Protein AF-A0A355V1D8-F1 (afdb_monomer_lite)

Foldseek 3Di:
DDPDPVVVVVVLQPADDLVQFDKAKFAPVCLCLCPDPVNHDDSVVRSVVHDDPQIEIATQAGRDQDQEHRHHCDHPRHGHAYQEACRCALPAHQEYEDEPNNQYQDANSNHNNQNHQEYEEELNHNFDDLRSNPPHLHNFFYHYHYPDFQQDCQHLLQLLQVQLVLLVPDPDPAAAEEEDAEQLLQQQADQVVLCVLVVVRHNYARSYGHLQAAVQLSLLSNLVSHAAPHAYEQAAALFSCRRLRLDHALALSVCSHNVLPRVSRRSGGCSVHPSNSVRSRCNSNVSVVSCPDPPTDGDHSPDDHPQADSRSHGPDAFAFDDDPVLAADDGDALCSSVVGCSLVSLQVSLQVCVVSNYAYEYEHGAFEPRNDDVVRQQVSQVSSCVSNDPSYHDQDGSVLRYDYRRQAGHDRSRGGPVNSSVSNVSVSVSVVVVPD

Radius of gyration: 24.4 Å; chains: 1; bounding box: 65×44×69 Å

pLDDT: mean 92.18, std 9.51, range [26.03, 98.81]

Sequence (436 aa):
RYGGASALFAEWSKNTAESCFTYSLIDADDVRRLYAEEDKKTLSELERESVSEDKAAVITDYNGGDKRLTVPERLGGYPVAGISERAFENAKFETAVLPRGIEYVADFAFLYCDGLKELCLSDDIVFFSENAMGYNPRVSTLRINAVLPPAYIRTENGQVANKLELLETCESEKPKLILFAGCSVWYGFDANYAYDLLGGRYEVFNTGVIGGVCALYQIALISSYLKSGDMFVHNPEPGAVHQLFVLNNFDGRVFTTLECNYDFVARLDLTEYDEVWKGFSKYLSGKLVYMSSDDFVPSDYSDGLDYMDARGNNISERRGGFDNEGLAYEILSTVQFENSLAKRRLYECYSALSGMGVGVFVGFGPVNSDGLDYSRGYELERAIRAAAGDKAAVYMTFDDCVMDKEYFYDTNYHPSTAGSKIYIERVVQRLKNQIK

Structure (mmCIF, N/CA/C/O backbone):
data_AF-A0A355V1D8-F1
#
_entry.id   AF-A0A355V1D8-F1
#
loop_
_atom_site.group_PDB
_atom_site.id
_atom_site.type_symbol
_atom_site.label_atom_id
_atom_site.label_alt_id
_atom_site.label_comp_id
_atom_site.label_asym_id
_atom_site.label_entity_id
_atom_site.label_seq_id
_atom_site.pdbx_PDB_ins_code
_atom_site.Cartn_x
_atom_site.Cartn_y
_atom_site.Cartn_z
_atom_site.occupancy
_atom_site.B_iso_or_equiv
_atom_site.auth_seq_id
_atom_site.auth_comp_id
_atom_site.auth_asym_id
_atom_site.auth_atom_id
_atom_site.pdbx_PDB_model_num
ATOM 1 N N . ARG A 1 1 ? -4.299 -19.068 -2.551 1.00 37.66 1 ARG A N 1
ATOM 2 C CA . ARG A 1 1 ? -4.596 -20.158 -3.534 1.00 37.66 1 ARG A CA 1
ATOM 3 C C . ARG A 1 1 ? -4.738 -19.534 -4.926 1.00 37.66 1 ARG A C 1
ATOM 5 O O . ARG A 1 1 ? -5.798 -19.022 -5.254 1.00 37.66 1 ARG A O 1
ATOM 12 N N . TYR A 1 2 ? -3.660 -19.537 -5.713 1.00 36.19 2 TYR A N 1
ATOM 13 C CA . TYR A 1 2 ? -3.530 -18.791 -6.971 1.00 36.19 2 TYR A CA 1
ATOM 14 C C . TYR A 1 2 ? -4.166 -19.523 -8.162 1.00 36.19 2 TYR A C 1
ATOM 16 O O . TYR A 1 2 ? -3.590 -20.461 -8.704 1.00 36.19 2 TYR A O 1
ATOM 24 N N . GLY A 1 3 ? -5.357 -19.085 -8.575 1.00 26.03 3 GLY A N 1
ATOM 25 C CA . GLY A 1 3 ? -6.011 -19.528 -9.815 1.00 26.03 3 GLY A CA 1
ATOM 26 C C . GLY A 1 3 ? -5.797 -18.596 -11.019 1.00 26.03 3 GLY A C 1
ATOM 27 O O . GLY A 1 3 ? -6.217 -18.940 -12.119 1.00 26.03 3 GLY A O 1
ATOM 28 N N . GLY A 1 4 ? -5.168 -17.427 -10.832 1.00 31.94 4 GLY A N 1
ATOM 29 C CA . GLY A 1 4 ? -5.061 -16.381 -11.864 1.00 31.94 4 GLY A CA 1
ATOM 30 C C . GLY A 1 4 ? -3.719 -16.294 -12.601 1.00 31.94 4 GLY A C 1
ATOM 31 O O . GLY A 1 4 ? -3.696 -15.941 -13.780 1.00 31.94 4 GLY A O 1
ATOM 32 N N . ALA A 1 5 ? -2.606 -16.661 -11.955 1.00 43.38 5 ALA A N 1
ATOM 33 C CA . ALA A 1 5 ? -1.262 -16.437 -12.502 1.00 43.38 5 ALA A CA 1
ATOM 34 C C . ALA A 1 5 ? -1.044 -17.126 -13.867 1.00 43.38 5 ALA A C 1
ATOM 36 O O . ALA A 1 5 ? -0.491 -16.535 -14.790 1.00 43.38 5 ALA A O 1
ATOM 37 N N . SER A 1 6 ? -1.566 -18.344 -14.052 1.00 45.38 6 SER A N 1
ATOM 38 C CA . SER A 1 6 ? -1.366 -19.137 -15.277 1.00 45.38 6 SER A CA 1
ATOM 39 C C . SER A 1 6 ? -1.977 -18.527 -16.549 1.00 45.38 6 SER A C 1
ATOM 41 O O . SER A 1 6 ? -1.487 -18.828 -17.637 1.00 45.38 6 SER A O 1
ATOM 43 N N . ALA A 1 7 ? -3.032 -17.712 -16.451 1.00 48.94 7 ALA A N 1
ATOM 44 C CA . ALA A 1 7 ? -3.678 -17.113 -17.624 1.00 48.94 7 ALA A CA 1
ATOM 45 C C . ALA A 1 7 ? -3.006 -15.793 -18.046 1.00 48.94 7 ALA A C 1
ATOM 47 O O . ALA A 1 7 ? -2.896 -15.513 -19.240 1.00 48.94 7 ALA A O 1
ATOM 48 N N . LEU A 1 8 ? -2.498 -15.024 -17.076 1.00 53.97 8 LEU A N 1
ATOM 49 C CA . LEU A 1 8 ? -1.783 -13.765 -17.306 1.00 53.97 8 LEU A CA 1
ATOM 50 C C . LEU A 1 8 ? -0.435 -13.994 -18.007 1.00 53.97 8 LEU A C 1
ATOM 52 O O . LEU A 1 8 ? -0.173 -13.359 -19.024 1.00 53.97 8 LEU A O 1
ATOM 56 N N . PHE A 1 9 ? 0.362 -14.977 -17.566 1.00 55.38 9 PHE A N 1
ATOM 57 C CA . PHE A 1 9 ? 1.626 -15.333 -18.235 1.00 55.38 9 PHE A CA 1
ATOM 58 C C . PHE A 1 9 ? 1.441 -15.754 -19.705 1.00 55.38 9 PHE A C 1
ATOM 60 O O . PHE A 1 9 ? 2.259 -15.408 -20.556 1.00 55.38 9 PHE A O 1
ATOM 67 N N . ALA A 1 10 ? 0.356 -16.467 -20.032 1.00 55.81 10 ALA A N 1
ATOM 68 C CA . ALA A 1 10 ? 0.076 -16.899 -21.402 1.00 55.81 10 ALA A CA 1
ATOM 69 C C . ALA A 1 10 ? -0.281 -15.718 -22.326 1.00 55.81 10 ALA A C 1
ATOM 71 O O . ALA A 1 10 ? 0.178 -15.663 -23.468 1.00 55.81 10 ALA A O 1
ATOM 72 N N . GLU A 1 11 ? -1.047 -14.743 -21.832 1.00 57.12 11 GLU A N 1
ATOM 73 C CA . GLU A 1 11 ? -1.362 -13.504 -22.557 1.00 57.12 11 GLU A CA 1
ATOM 74 C C . GLU A 1 11 ? -0.134 -12.591 -22.709 1.00 57.12 11 GLU A C 1
ATOM 76 O O . GLU A 1 11 ? 0.049 -11.981 -23.764 1.00 57.12 11 GLU A O 1
ATOM 81 N N . TRP A 1 12 ? 0.735 -12.543 -21.694 1.00 62.19 12 TRP A N 1
ATOM 82 C CA . TRP A 1 12 ? 1.971 -11.753 -21.677 1.00 62.19 12 TRP A CA 1
ATOM 83 C C . TRP A 1 12 ? 3.118 -12.319 -22.520 1.00 62.19 12 TRP A C 1
ATOM 85 O O . TRP A 1 12 ? 4.085 -11.613 -22.765 1.00 62.19 12 TRP A O 1
ATOM 95 N N . SER A 1 13 ? 3.014 -13.554 -23.014 1.00 63.47 13 SER A N 1
ATOM 96 C CA . SER A 1 13 ? 4.030 -14.169 -23.888 1.00 63.47 13 SER A CA 1
ATOM 97 C C . SER A 1 13 ? 3.951 -13.734 -25.363 1.00 63.47 13 SER A C 1
ATOM 99 O O . SER A 1 13 ? 4.760 -14.155 -26.193 1.00 63.47 13 SER A O 1
ATOM 101 N N . LYS A 1 14 ? 2.964 -12.899 -25.720 1.00 75.56 14 LYS A N 1
ATOM 102 C CA . LYS A 1 14 ? 2.772 -12.369 -27.079 1.00 75.56 14 LYS A CA 1
ATOM 103 C C . LYS A 1 14 ? 3.711 -11.184 -27.323 1.00 75.56 14 LYS A C 1
ATOM 105 O O . LYS A 1 14 ? 3.296 -10.033 -27.229 1.00 75.56 14 LYS A O 1
ATOM 110 N N . ASN A 1 15 ? 4.968 -11.484 -27.629 1.00 82.12 15 ASN A N 1
ATOM 111 C CA . ASN A 1 15 ? 6.006 -10.476 -27.847 1.00 82.12 15 ASN A CA 1
ATOM 112 C C . ASN A 1 15 ? 5.659 -9.507 -28.985 1.00 82.12 15 ASN A C 1
ATOM 114 O O . ASN A 1 15 ? 5.199 -9.919 -30.054 1.00 82.12 15 ASN A O 1
ATOM 118 N N . THR A 1 16 ? 5.963 -8.225 -28.777 1.00 90.44 16 THR A N 1
ATOM 119 C CA . THR A 1 16 ? 6.058 -7.261 -29.875 1.00 90.44 16 THR A CA 1
ATOM 120 C C . THR A 1 16 ? 7.216 -7.673 -30.788 1.00 90.44 16 THR A C 1
ATOM 122 O O . THR A 1 16 ? 8.223 -8.209 -30.322 1.00 90.44 16 THR A O 1
ATOM 125 N N . ALA A 1 17 ? 7.071 -7.466 -32.099 1.00 92.75 17 ALA A N 1
ATOM 126 C CA . ALA A 1 17 ? 8.094 -7.860 -33.065 1.00 92.75 17 ALA A CA 1
ATOM 127 C C . ALA A 1 17 ? 9.455 -7.225 -32.727 1.00 92.75 17 ALA A C 1
ATOM 129 O O . ALA A 1 17 ? 9.525 -6.022 -32.485 1.00 92.75 17 ALA A O 1
ATOM 130 N N . GLU A 1 18 ? 10.540 -8.009 -32.769 1.00 94.06 18 GLU A N 1
ATOM 131 C CA . GLU A 1 18 ? 11.896 -7.521 -32.449 1.00 94.06 18 GLU A CA 1
ATOM 132 C C . GLU A 1 18 ? 12.299 -6.307 -33.301 1.00 94.06 18 GLU A C 1
ATOM 134 O O . GLU A 1 18 ? 12.979 -5.409 -32.820 1.00 94.06 18 GLU A O 1
ATOM 139 N N . SER A 1 19 ? 11.807 -6.223 -34.545 1.00 94.88 19 SER A N 1
ATOM 140 C CA . SER A 1 19 ? 12.0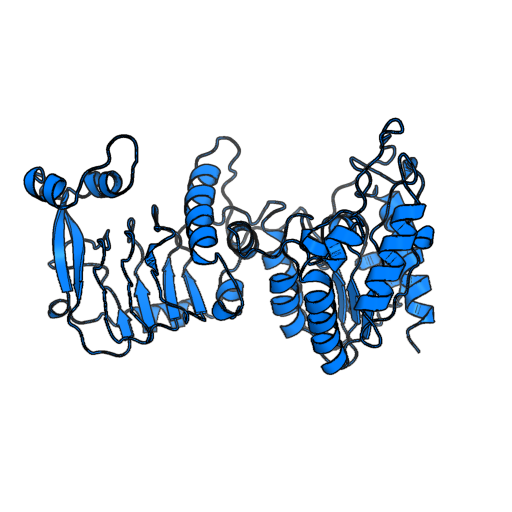44 -5.093 -35.454 1.00 94.88 19 SER A CA 1
ATOM 141 C C . SER A 1 19 ? 11.517 -3.748 -34.946 1.00 94.88 19 SER A C 1
ATOM 143 O O . SER A 1 19 ? 11.849 -2.717 -35.527 1.00 94.88 19 SER A O 1
ATOM 145 N N . CYS A 1 20 ? 10.663 -3.752 -33.920 1.00 97.06 20 CYS A N 1
ATOM 146 C CA . CYS A 1 20 ? 10.149 -2.537 -33.299 1.00 97.06 20 CYS A CA 1
ATOM 147 C C . CYS A 1 20 ? 11.123 -1.904 -32.299 1.00 97.06 20 CYS A C 1
ATOM 149 O O . CYS A 1 20 ? 10.862 -0.790 -31.849 1.00 97.06 20 CYS A O 1
ATOM 151 N N . PHE A 1 21 ? 12.202 -2.601 -31.936 1.00 98.19 21 PHE A N 1
ATOM 152 C CA . PHE A 1 21 ? 13.142 -2.182 -30.903 1.00 98.19 21 PHE A CA 1
ATOM 153 C C . PHE A 1 21 ? 14.506 -1.844 -31.501 1.00 98.19 21 PHE A C 1
ATOM 155 O O . PHE A 1 21 ? 15.066 -2.615 -32.281 1.00 98.19 21 PHE A O 1
ATOM 162 N N . THR A 1 22 ? 15.071 -0.724 -31.061 1.00 98.50 22 THR A N 1
ATOM 163 C CA . THR A 1 22 ? 16.512 -0.472 -31.152 1.00 98.50 22 THR A CA 1
ATOM 164 C C . THR A 1 22 ? 17.125 -0.818 -29.804 1.00 98.50 22 THR A C 1
ATOM 166 O O . THR A 1 22 ? 16.536 -0.538 -28.758 1.00 98.50 22 THR A O 1
ATOM 169 N N . TYR A 1 23 ? 18.289 -1.457 -29.816 1.00 98.44 23 TYR A N 1
ATOM 170 C CA . TYR A 1 23 ? 18.976 -1.854 -28.598 1.00 98.44 23 TYR A CA 1
ATOM 171 C C . TYR A 1 23 ? 20.489 -1.807 -28.771 1.00 98.44 23 TYR A C 1
ATOM 173 O O . TYR A 1 23 ? 21.020 -1.884 -29.882 1.00 98.44 23 TYR A O 1
ATOM 181 N N . SER A 1 24 ? 21.159 -1.723 -27.634 1.00 98.19 24 SER A N 1
ATOM 182 C CA . SER A 1 24 ? 22.604 -1.762 -27.491 1.00 98.19 24 SER A CA 1
ATOM 183 C C . SER A 1 24 ? 23.029 -3.033 -26.776 1.00 98.19 24 SER A C 1
ATOM 185 O O . SER A 1 24 ? 22.301 -3.534 -25.920 1.00 98.19 24 SER A O 1
ATOM 187 N N . LEU A 1 25 ? 24.205 -3.556 -27.119 1.00 98.31 25 LEU A N 1
ATOM 188 C CA . LEU A 1 25 ? 24.788 -4.718 -26.454 1.00 98.31 25 LEU A CA 1
ATOM 189 C C . LEU A 1 25 ? 25.925 -4.275 -25.538 1.00 98.31 25 LEU A C 1
ATOM 191 O O . LEU A 1 25 ? 26.838 -3.576 -25.979 1.00 98.31 25 LEU A O 1
ATOM 195 N N . ILE A 1 26 ? 25.866 -4.717 -24.287 1.00 98.31 26 ILE A N 1
ATOM 196 C CA . ILE A 1 26 ? 26.917 -4.543 -23.277 1.00 98.31 26 ILE A CA 1
ATOM 197 C C . ILE A 1 26 ? 27.236 -5.893 -22.635 1.00 98.31 26 ILE A C 1
ATOM 199 O O . ILE A 1 26 ? 26.457 -6.835 -22.782 1.00 98.31 26 ILE A O 1
ATOM 203 N N . ASP A 1 27 ? 28.368 -6.011 -21.942 1.00 98.06 27 ASP A N 1
ATOM 204 C CA . ASP A 1 27 ? 28.697 -7.243 -21.213 1.00 98.06 27 ASP A CA 1
ATOM 205 C C . ASP A 1 27 ? 27.652 -7.469 -20.104 1.00 98.06 27 ASP A C 1
ATOM 207 O O . ASP A 1 27 ? 27.248 -6.522 -19.429 1.00 98.06 27 ASP A O 1
ATOM 211 N N . ALA A 1 28 ? 27.170 -8.705 -19.937 1.00 96.44 28 ALA A N 1
ATOM 212 C CA . ALA A 1 28 ? 26.054 -8.994 -19.027 1.00 96.44 28 ALA A CA 1
ATOM 213 C C . ALA A 1 28 ? 26.357 -8.586 -17.569 1.00 96.44 28 ALA A C 1
ATOM 215 O O . ALA A 1 28 ? 25.536 -7.941 -16.919 1.00 96.44 28 ALA A O 1
ATOM 216 N N . ASP A 1 29 ? 27.578 -8.847 -17.094 1.00 95.00 29 ASP A N 1
ATOM 217 C CA . ASP A 1 29 ? 28.040 -8.469 -15.748 1.00 95.00 29 ASP A CA 1
ATOM 218 C C . ASP A 1 29 ? 28.160 -6.943 -15.534 1.00 95.00 29 ASP A C 1
ATOM 220 O O . ASP A 1 29 ? 28.267 -6.470 -14.395 1.00 95.00 29 ASP A O 1
ATOM 224 N N . ASP A 1 30 ? 28.143 -6.158 -16.617 1.00 96.25 30 ASP A N 1
ATOM 225 C CA . ASP A 1 30 ? 28.252 -4.700 -16.585 1.00 96.25 30 ASP A CA 1
ATOM 226 C C . ASP A 1 30 ? 26.887 -3.994 -16.497 1.00 96.25 30 ASP A C 1
ATOM 228 O O . ASP A 1 30 ? 26.859 -2.790 -16.237 1.00 96.25 30 ASP A O 1
ATOM 232 N N . VAL A 1 31 ? 25.750 -4.698 -16.632 1.00 96.62 31 VAL A N 1
ATOM 233 C CA . VAL A 1 31 ? 24.401 -4.090 -16.536 1.00 96.62 31 VAL A CA 1
ATOM 234 C C . VAL A 1 31 ? 24.236 -3.315 -15.229 1.00 96.62 31 VAL A C 1
ATOM 236 O O . VAL A 1 31 ? 23.749 -2.181 -15.229 1.00 96.62 31 VAL A O 1
ATOM 239 N N . ARG A 1 32 ? 24.750 -3.864 -14.121 1.00 95.56 32 ARG A N 1
ATOM 240 C CA . ARG A 1 32 ? 24.716 -3.209 -12.806 1.00 95.56 32 ARG A CA 1
ATOM 241 C C . ARG A 1 32 ? 25.362 -1.827 -12.776 1.00 95.56 32 ARG A C 1
ATOM 243 O O . ARG A 1 32 ? 24.963 -0.962 -12.002 1.00 95.56 32 ARG A O 1
ATOM 250 N N . ARG A 1 33 ? 26.344 -1.591 -13.644 1.00 96.50 33 ARG A N 1
ATOM 251 C CA . ARG A 1 33 ? 27.099 -0.335 -13.724 1.00 96.50 33 ARG A CA 1
ATOM 252 C C . ARG A 1 33 ? 26.286 0.777 -14.377 1.00 96.50 33 ARG A C 1
ATOM 254 O O . ARG A 1 33 ? 26.701 1.925 -14.334 1.00 96.50 33 ARG A O 1
ATOM 261 N N . LEU A 1 34 ? 25.102 0.491 -14.922 1.00 96.00 34 LEU A N 1
ATOM 262 C CA . LEU A 1 34 ? 24.159 1.525 -15.360 1.00 96.00 34 LEU A CA 1
ATOM 263 C C . LEU A 1 34 ? 23.473 2.240 -14.180 1.00 96.00 34 LEU A C 1
ATOM 265 O O . LEU A 1 34 ? 22.991 3.365 -14.338 1.00 96.00 34 LEU A O 1
ATOM 269 N N . TYR A 1 35 ? 23.439 1.617 -12.995 1.00 93.75 35 TYR A N 1
ATOM 270 C CA . TYR A 1 35 ? 22.733 2.149 -11.825 1.00 93.75 35 TYR A CA 1
ATOM 271 C C . TYR A 1 35 ? 23.511 2.131 -10.506 1.00 93.75 35 TYR A C 1
ATOM 273 O O . TYR A 1 35 ? 23.120 2.842 -9.583 1.00 93.75 35 TYR A O 1
ATOM 281 N N . ALA A 1 36 ? 24.580 1.344 -10.381 1.00 91.88 36 ALA A N 1
ATOM 282 C CA . ALA A 1 36 ? 25.380 1.273 -9.162 1.00 91.88 36 ALA A CA 1
ATOM 283 C C . ALA A 1 36 ? 26.201 2.557 -8.974 1.00 91.88 36 ALA A C 1
ATOM 285 O O . ALA A 1 36 ? 27.126 2.816 -9.740 1.00 91.88 36 ALA A O 1
ATOM 286 N N . GLU A 1 37 ? 25.877 3.358 -7.956 1.00 88.50 37 GLU A N 1
ATOM 287 C CA . GLU A 1 37 ? 26.475 4.684 -7.739 1.00 88.50 37 GLU A CA 1
ATOM 288 C C . GLU A 1 37 ? 28.006 4.647 -7.562 1.00 88.50 37 GLU A C 1
ATOM 290 O O . GLU A 1 37 ? 28.685 5.576 -7.998 1.00 88.50 37 GLU A O 1
ATOM 295 N N . GLU A 1 38 ? 28.583 3.582 -6.988 1.00 91.12 38 GLU A N 1
ATOM 296 C CA . GLU A 1 38 ? 30.039 3.481 -6.797 1.00 91.12 38 GLU A CA 1
ATOM 297 C C . GLU A 1 38 ? 30.870 3.271 -8.080 1.00 91.12 38 GLU A C 1
ATOM 299 O O . GLU A 1 38 ? 32.061 3.585 -8.081 1.00 91.12 38 GLU A O 1
ATOM 304 N N . ASP A 1 39 ? 30.276 2.754 -9.161 1.00 92.00 39 ASP A N 1
ATOM 305 C CA . ASP A 1 39 ? 30.951 2.451 -10.441 1.00 92.00 39 ASP A CA 1
ATOM 306 C C . ASP A 1 39 ? 30.017 2.723 -11.632 1.00 92.00 39 ASP A C 1
ATOM 308 O O . ASP A 1 39 ? 29.953 1.964 -12.602 1.00 92.00 39 ASP A O 1
ATOM 312 N N . LYS A 1 40 ? 29.238 3.807 -11.531 1.00 94.75 40 LYS A N 1
ATOM 313 C CA . LYS A 1 40 ? 28.237 4.163 -12.535 1.00 94.75 40 LYS A CA 1
ATOM 314 C C . LYS A 1 40 ? 28.901 4.572 -13.847 1.00 94.75 40 LYS A C 1
ATOM 316 O O . LYS A 1 40 ? 29.764 5.450 -13.866 1.00 94.75 40 LYS A O 1
ATOM 321 N N . LYS A 1 41 ? 28.442 3.990 -14.952 1.00 96.25 41 LYS A N 1
ATOM 322 C CA . LYS A 1 41 ? 28.875 4.280 -16.321 1.00 96.25 41 LYS A CA 1
ATOM 323 C C . LYS A 1 41 ? 27.692 4.550 -17.232 1.00 96.25 41 LYS A C 1
ATOM 325 O O . LYS A 1 41 ? 26.586 4.053 -17.033 1.00 96.25 41 LYS A O 1
ATOM 330 N N . THR A 1 42 ? 27.939 5.344 -18.263 1.00 96.25 42 THR A N 1
ATOM 331 C CA . THR A 1 42 ? 26.975 5.559 -19.341 1.00 96.25 42 THR A CA 1
ATOM 332 C C . THR A 1 42 ? 26.895 4.329 -20.244 1.00 96.25 42 THR A C 1
ATOM 334 O O . THR A 1 42 ? 27.881 3.612 -20.428 1.00 96.25 42 THR A O 1
ATOM 337 N N . LEU A 1 43 ? 25.739 4.116 -20.880 1.00 96.94 43 LEU A N 1
ATOM 338 C CA . LEU A 1 43 ? 25.562 3.026 -21.844 1.00 96.94 43 LEU A CA 1
ATOM 339 C C . LEU A 1 43 ? 26.635 3.060 -22.950 1.00 96.94 43 LEU A C 1
ATOM 341 O O . LEU A 1 43 ? 27.246 2.040 -23.243 1.00 96.94 43 LEU A O 1
ATOM 345 N N . SER A 1 44 ? 26.959 4.245 -23.477 1.00 96.44 44 SER A N 1
ATOM 346 C CA . SER A 1 44 ? 27.993 4.415 -24.511 1.00 96.44 44 SER A CA 1
ATOM 347 C C . SER A 1 44 ? 29.431 4.176 -24.033 1.00 96.44 44 SER A C 1
ATOM 349 O O . SER A 1 44 ? 30.332 3.991 -24.852 1.00 96.44 44 SER A O 1
ATOM 351 N N . GLU A 1 45 ? 29.710 4.240 -22.730 1.00 97.12 45 GLU A N 1
ATOM 352 C CA . GLU A 1 45 ? 30.992 3.784 -22.177 1.00 97.12 45 GLU A CA 1
ATOM 353 C C . GLU A 1 45 ? 31.045 2.263 -22.148 1.00 97.12 45 GLU A C 1
ATOM 355 O O . GLU A 1 45 ? 32.001 1.689 -22.665 1.00 97.12 45 GLU A O 1
ATOM 360 N N . LEU A 1 46 ? 29.993 1.627 -21.632 1.00 97.12 46 LEU A N 1
ATOM 361 C CA . LEU A 1 46 ? 29.909 0.173 -21.535 1.00 97.12 46 LEU A CA 1
ATOM 362 C C . LEU A 1 46 ? 29.925 -0.497 -22.912 1.00 97.12 46 LEU A C 1
ATOM 364 O O . LEU A 1 46 ? 30.668 -1.449 -23.103 1.00 97.12 46 LEU A O 1
ATOM 368 N N . GLU A 1 47 ? 29.220 0.047 -23.905 1.00 96.06 47 GLU A N 1
ATOM 369 C CA . GLU A 1 47 ? 29.271 -0.430 -25.297 1.00 96.06 47 GLU A CA 1
ATOM 370 C C . GLU A 1 47 ? 30.701 -0.468 -25.860 1.00 96.06 47 GLU A C 1
ATOM 372 O O . GLU A 1 47 ? 31.068 -1.394 -26.580 1.00 96.06 47 GLU A O 1
ATOM 377 N N . ARG A 1 48 ? 31.526 0.542 -25.543 1.00 96.44 48 ARG A N 1
ATOM 378 C CA . ARG A 1 48 ? 32.917 0.631 -26.022 1.00 96.44 48 ARG A CA 1
ATOM 379 C C . ARG A 1 48 ? 33.863 -0.296 -25.267 1.00 96.44 48 ARG A C 1
ATOM 381 O O . ARG A 1 48 ? 34.883 -0.692 -25.824 1.00 96.44 48 ARG A O 1
ATOM 388 N N . GLU A 1 49 ? 33.561 -0.573 -24.005 1.00 94.81 49 GLU A N 1
ATOM 389 C CA . GLU A 1 49 ? 34.341 -1.458 -23.135 1.00 94.81 49 GLU A CA 1
ATOM 390 C C . GLU A 1 49 ? 33.949 -2.932 -23.281 1.00 94.81 49 GLU A C 1
ATOM 392 O O . GLU A 1 49 ? 34.699 -3.806 -22.857 1.00 94.81 49 GLU A O 1
ATOM 397 N N . SER A 1 50 ? 32.803 -3.195 -23.908 1.00 92.62 50 SER A N 1
ATOM 398 C CA . SER A 1 50 ? 32.199 -4.510 -24.053 1.00 92.62 50 SER A CA 1
ATOM 399 C C . SER A 1 50 ? 33.092 -5.460 -24.861 1.00 92.62 50 SER A C 1
ATOM 401 O O . SER A 1 50 ? 33.252 -5.310 -26.074 1.00 92.62 50 SER A O 1
ATOM 403 N N . VAL A 1 51 ? 33.643 -6.486 -24.207 1.00 93.56 51 VAL A N 1
ATOM 404 C CA . VAL A 1 51 ? 34.600 -7.445 -24.802 1.00 93.56 51 VAL A CA 1
ATOM 405 C C . VAL A 1 51 ? 34.193 -8.909 -24.629 1.00 93.56 51 VAL A C 1
ATOM 407 O O . VAL A 1 51 ? 34.750 -9.768 -25.311 1.00 93.56 51 VAL A O 1
ATOM 410 N N . SER A 1 52 ? 33.228 -9.202 -23.752 1.00 92.12 52 SER A N 1
ATOM 411 C CA . SER A 1 52 ? 32.705 -10.557 -23.530 1.00 92.12 52 SER A CA 1
ATOM 412 C C . SER A 1 52 ? 31.877 -11.069 -24.718 1.00 92.12 52 SER A C 1
ATOM 414 O O . SER A 1 52 ? 31.362 -10.288 -25.507 1.00 92.12 52 SER A O 1
ATOM 416 N N . GLU A 1 53 ? 31.704 -12.382 -24.853 1.00 92.19 53 GLU A N 1
ATOM 417 C CA . GLU A 1 53 ? 30.664 -12.957 -25.731 1.00 92.19 53 GLU A CA 1
ATOM 418 C C . GLU A 1 53 ? 29.304 -13.038 -25.017 1.00 92.19 53 GLU A C 1
ATOM 420 O O . GLU A 1 53 ? 28.256 -13.112 -25.659 1.00 92.19 53 GLU A O 1
ATOM 425 N N . ASP A 1 54 ? 29.319 -13.001 -23.682 1.00 96.06 54 ASP A N 1
ATOM 426 C CA . ASP A 1 54 ? 28.118 -12.945 -22.858 1.00 96.06 54 ASP A CA 1
ATOM 427 C C . ASP A 1 54 ? 27.624 -11.497 -22.771 1.00 96.06 54 ASP A C 1
ATOM 429 O O . ASP A 1 54 ? 28.188 -10.667 -22.048 1.00 96.06 54 ASP A O 1
ATOM 433 N N . LYS A 1 55 ? 26.613 -11.184 -23.585 1.00 97.75 55 LYS A N 1
ATOM 434 C CA . LYS A 1 55 ? 26.037 -9.842 -23.701 1.00 97.75 55 LYS A CA 1
ATOM 435 C C . LYS A 1 55 ? 24.612 -9.798 -23.179 1.00 97.75 55 LYS A C 1
ATOM 437 O O . LYS A 1 55 ? 23.848 -10.748 -23.349 1.00 97.75 55 LYS A O 1
ATOM 442 N N . ALA A 1 56 ? 24.230 -8.628 -22.690 1.00 98.12 56 ALA A N 1
ATOM 443 C CA . ALA A 1 56 ? 22.850 -8.245 -22.453 1.00 98.12 56 ALA A CA 1
ATOM 444 C C . ALA A 1 56 ? 22.420 -7.142 -23.430 1.00 98.12 56 ALA A C 1
ATOM 446 O O . ALA A 1 56 ? 23.204 -6.257 -23.785 1.00 98.12 56 ALA A O 1
ATOM 447 N N . ALA A 1 57 ? 21.161 -7.196 -23.856 1.00 98.50 57 ALA A N 1
ATOM 448 C CA . ALA A 1 57 ? 20.521 -6.159 -24.647 1.00 98.50 57 ALA A CA 1
ATOM 449 C C . ALA A 1 57 ? 19.897 -5.092 -23.735 1.00 98.50 57 ALA A C 1
ATOM 451 O O . ALA A 1 57 ? 19.135 -5.401 -22.813 1.00 98.50 57 ALA A O 1
ATOM 452 N N . VAL A 1 58 ? 20.191 -3.828 -24.032 1.00 98.62 58 VAL A N 1
ATOM 453 C CA . VAL A 1 58 ? 19.579 -2.648 -23.413 1.00 98.62 58 VAL A CA 1
ATOM 454 C C . VAL A 1 58 ? 18.767 -1.928 -24.480 1.00 98.62 58 VAL A C 1
ATOM 456 O O . VAL A 1 58 ? 19.330 -1.474 -25.473 1.00 98.62 58 VAL A O 1
ATOM 459 N N . ILE A 1 59 ? 17.450 -1.839 -24.305 1.00 98.81 59 ILE A N 1
ATOM 460 C CA . ILE A 1 59 ? 16.563 -1.165 -25.262 1.00 98.81 59 ILE A CA 1
ATOM 461 C C . ILE A 1 59 ? 16.830 0.336 -25.211 1.00 98.81 59 ILE A C 1
ATOM 463 O O . ILE A 1 59 ? 16.814 0.923 -24.129 1.00 98.81 59 ILE A O 1
ATOM 467 N N . THR A 1 60 ? 17.050 0.934 -26.380 1.00 98.62 60 THR A N 1
ATOM 468 C CA . THR A 1 60 ? 17.373 2.355 -26.542 1.00 98.62 60 THR A CA 1
ATOM 469 C C . THR A 1 60 ? 16.327 3.157 -27.294 1.00 98.62 60 THR A C 1
ATOM 471 O O . THR A 1 60 ? 16.294 4.375 -27.152 1.00 98.62 60 THR A O 1
ATOM 474 N N . ASP A 1 61 ? 15.465 2.501 -28.072 1.00 98.50 61 ASP A N 1
ATOM 475 C CA . ASP A 1 61 ? 14.359 3.154 -28.773 1.00 98.50 61 ASP A CA 1
ATOM 476 C C . ASP A 1 61 ? 13.261 2.140 -29.130 1.00 98.50 61 ASP A C 1
ATOM 478 O O . ASP A 1 61 ? 13.509 0.930 -29.228 1.00 98.50 61 ASP A O 1
ATOM 482 N N . TYR A 1 62 ? 12.056 2.643 -29.384 1.00 98.19 62 TYR A N 1
ATOM 483 C CA . TYR A 1 62 ? 10.896 1.864 -29.793 1.00 98.19 62 TYR A CA 1
ATOM 484 C C . TYR A 1 62 ? 10.052 2.607 -30.830 1.00 98.19 62 TYR A C 1
ATOM 486 O O . TYR A 1 62 ? 9.559 3.708 -30.596 1.00 98.19 62 TYR A O 1
ATOM 494 N N . ASN A 1 63 ? 9.795 1.953 -31.964 1.00 96.19 63 ASN A N 1
ATOM 495 C CA . ASN A 1 63 ? 9.040 2.526 -33.085 1.00 96.19 63 ASN A CA 1
ATOM 496 C C . ASN A 1 63 ? 7.754 1.751 -33.436 1.00 96.19 63 ASN A C 1
ATOM 498 O O . ASN A 1 63 ? 7.160 1.973 -34.495 1.00 96.19 63 ASN A O 1
ATOM 502 N N . GLY A 1 64 ? 7.318 0.830 -32.571 1.00 93.75 64 GLY A N 1
ATOM 503 C CA . GLY A 1 64 ? 6.107 0.045 -32.803 1.00 93.75 64 GLY A CA 1
ATOM 504 C C . GLY A 1 64 ? 4.816 0.857 -32.626 1.00 93.75 64 GLY A C 1
ATOM 505 O O . GLY A 1 64 ? 4.747 1.815 -31.856 1.00 93.75 64 GLY A O 1
ATOM 506 N N . GLY A 1 65 ? 3.767 0.460 -33.351 1.00 91.06 65 GLY A N 1
ATOM 507 C CA . GLY A 1 65 ? 2.472 1.156 -33.379 1.00 91.06 65 GLY A CA 1
ATOM 508 C C . GLY A 1 65 ? 1.342 0.462 -32.615 1.00 91.06 65 GLY A C 1
ATOM 509 O O . GLY A 1 65 ? 0.211 0.950 -32.625 1.00 91.06 65 GLY A O 1
ATOM 510 N N . ASP A 1 66 ? 1.617 -0.681 -31.988 1.00 92.06 66 ASP A N 1
ATOM 511 C CA . ASP A 1 66 ? 0.592 -1.476 -31.319 1.00 92.06 66 ASP A CA 1
ATOM 512 C C . ASP A 1 66 ? 0.139 -0.843 -30.001 1.00 92.06 66 ASP A C 1
ATOM 514 O O . ASP A 1 66 ? 0.908 -0.221 -29.269 1.00 92.06 66 ASP A O 1
ATOM 518 N N . LYS A 1 67 ? -1.134 -1.064 -29.652 1.00 93.31 67 LYS A N 1
ATOM 519 C CA . LYS A 1 67 ? -1.708 -0.620 -28.371 1.00 93.31 67 LYS A CA 1
ATOM 520 C C . LYS A 1 67 ? -1.123 -1.341 -27.156 1.00 93.31 67 LYS A C 1
ATOM 522 O O . LYS A 1 67 ? -1.301 -0.875 -26.035 1.00 93.31 67 LYS A O 1
ATOM 527 N N . ARG A 1 68 ? -0.480 -2.487 -27.358 1.00 92.88 68 ARG A N 1
ATOM 528 C CA . ARG A 1 68 ? 0.177 -3.269 -26.314 1.00 92.88 68 ARG A CA 1
ATOM 529 C C . ARG A 1 68 ? 1.638 -3.431 -26.699 1.00 92.88 68 ARG A C 1
ATOM 531 O O . ARG A 1 68 ? 1.935 -4.034 -27.725 1.00 92.88 68 ARG A O 1
ATOM 538 N N . LEU A 1 69 ? 2.515 -2.929 -25.844 1.00 94.88 69 LEU A N 1
ATOM 539 C CA . LEU A 1 69 ? 3.936 -3.220 -25.864 1.00 94.88 69 LEU A CA 1
ATOM 540 C C . LEU A 1 69 ? 4.190 -4.472 -25.019 1.00 94.88 69 LEU A C 1
ATOM 542 O O . LEU A 1 69 ? 3.744 -4.565 -23.876 1.00 94.88 69 LEU A O 1
ATOM 546 N N . THR A 1 70 ? 4.914 -5.440 -25.565 1.00 95.06 70 THR A N 1
ATOM 547 C CA . THR A 1 70 ? 5.439 -6.589 -24.823 1.00 95.06 70 THR A CA 1
ATOM 548 C C . THR A 1 70 ? 6.899 -6.754 -25.190 1.00 95.06 70 THR A C 1
ATOM 550 O O . THR A 1 70 ? 7.222 -7.192 -26.296 1.00 95.06 70 THR A O 1
ATOM 553 N N . VAL A 1 71 ? 7.767 -6.332 -24.270 1.00 95.75 71 VAL A N 1
ATOM 554 C CA . VAL A 1 71 ? 9.216 -6.442 -24.423 1.00 95.75 71 VAL A CA 1
ATOM 555 C C . VAL A 1 71 ? 9.580 -7.932 -24.440 1.00 95.75 71 VAL A C 1
ATOM 557 O O . VAL A 1 71 ? 9.188 -8.655 -23.522 1.00 95.75 71 VAL A O 1
ATOM 560 N N . PRO A 1 72 ? 10.281 -8.429 -25.473 1.00 93.88 72 PRO A N 1
ATOM 561 C CA . PRO A 1 72 ? 10.693 -9.825 -25.505 1.00 93.88 72 PRO A CA 1
ATOM 562 C C . PRO A 1 72 ? 11.782 -10.096 -24.456 1.00 93.88 72 PRO A C 1
ATOM 564 O O . PRO A 1 72 ? 12.604 -9.232 -24.173 1.00 93.88 72 PRO A O 1
ATOM 567 N N . GLU A 1 73 ? 11.847 -11.325 -23.928 1.00 93.50 73 GLU A N 1
ATOM 568 C CA . GLU A 1 73 ? 12.947 -11.750 -23.034 1.00 93.50 73 GLU A CA 1
ATOM 569 C C . GLU A 1 73 ? 14.318 -11.709 -23.733 1.00 93.50 73 GLU A C 1
ATOM 571 O O . GLU A 1 73 ? 15.355 -11.689 -23.070 1.00 93.50 73 GLU A O 1
ATOM 576 N N . ARG A 1 74 ? 14.340 -11.736 -25.075 1.00 95.62 74 ARG A N 1
ATOM 577 C CA . ARG A 1 74 ? 15.561 -11.692 -25.882 1.00 95.62 74 ARG A CA 1
ATOM 578 C C . ARG A 1 74 ? 15.418 -10.782 -27.098 1.00 95.62 74 ARG A C 1
ATOM 580 O O . ARG A 1 74 ? 14.375 -10.787 -27.743 1.00 95.62 74 ARG A O 1
ATOM 587 N N . LEU A 1 75 ? 16.495 -10.081 -27.443 1.00 96.69 75 LEU A N 1
ATOM 588 C CA . LEU A 1 75 ? 16.647 -9.323 -28.689 1.00 96.69 75 LEU A CA 1
ATOM 589 C C . LEU A 1 75 ? 17.930 -9.771 -29.387 1.00 96.69 75 LEU A C 1
ATOM 591 O O . LEU A 1 75 ? 19.005 -9.780 -28.783 1.00 96.69 75 LEU A O 1
ATOM 595 N N . GLY A 1 76 ? 17.820 -10.222 -30.640 1.00 95.00 76 GLY A N 1
ATOM 596 C CA . GLY A 1 76 ? 18.975 -10.743 -31.382 1.00 95.00 76 GLY A CA 1
ATOM 597 C C . GLY A 1 76 ? 19.655 -11.944 -30.712 1.00 95.00 76 GLY A C 1
ATOM 598 O O . GLY A 1 76 ? 20.853 -12.147 -30.875 1.00 95.00 76 GLY A O 1
ATOM 599 N N . GLY A 1 77 ? 18.903 -12.725 -29.929 1.00 95.50 77 GLY A N 1
ATOM 600 C CA . GLY A 1 77 ? 19.409 -13.876 -29.179 1.00 95.50 77 GLY A CA 1
ATOM 601 C C . GLY A 1 77 ? 19.975 -13.561 -27.789 1.00 95.50 77 GLY A C 1
ATOM 602 O O . GLY A 1 77 ? 20.177 -14.502 -27.021 1.00 95.50 77 GLY A O 1
ATOM 603 N N . TYR A 1 78 ? 20.153 -12.293 -27.417 1.00 97.50 78 TYR A N 1
ATOM 604 C CA . TYR A 1 78 ? 20.691 -11.875 -26.114 1.00 97.50 78 TYR A CA 1
ATOM 605 C C . TYR A 1 78 ? 19.574 -11.547 -25.117 1.00 97.50 78 TYR A C 1
ATOM 607 O O . TYR A 1 78 ? 18.550 -11.020 -25.551 1.00 97.50 78 TYR A O 1
ATOM 615 N N . PRO A 1 79 ? 19.726 -11.852 -23.812 1.00 97.31 79 PRO A N 1
ATOM 616 C CA . PRO A 1 79 ? 18.749 -11.474 -22.790 1.00 97.31 79 PRO A CA 1
ATOM 617 C C . PRO A 1 79 ? 18.560 -9.956 -22.746 1.00 97.31 79 PRO A C 1
ATOM 619 O O . PRO A 1 79 ? 19.536 -9.209 -22.783 1.00 97.31 79 PRO A O 1
ATOM 622 N N . VAL A 1 80 ? 17.313 -9.497 -22.665 1.00 98.00 80 VAL A N 1
ATOM 623 C CA . VAL A 1 80 ? 17.020 -8.078 -22.431 1.00 98.00 80 VAL A CA 1
ATOM 624 C C . VAL A 1 80 ? 17.116 -7.810 -20.936 1.00 98.00 80 VAL A C 1
ATOM 626 O O . VAL A 1 80 ? 16.340 -8.375 -20.173 1.00 98.00 80 VAL A O 1
ATOM 629 N N . ALA A 1 81 ? 18.051 -6.950 -20.532 1.00 97.88 81 ALA A N 1
ATOM 630 C CA . ALA A 1 81 ? 18.311 -6.649 -19.121 1.00 97.88 81 ALA A CA 1
ATOM 631 C C . ALA A 1 81 ? 18.088 -5.174 -18.761 1.00 97.88 81 ALA A C 1
ATOM 633 O O . ALA A 1 81 ? 18.020 -4.828 -17.583 1.00 97.88 81 ALA A O 1
ATOM 634 N N . GLY A 1 82 ? 17.964 -4.285 -19.752 1.00 98.12 82 GLY A N 1
ATOM 635 C CA . GLY A 1 82 ? 17.876 -2.851 -19.497 1.00 98.12 82 GLY A CA 1
ATOM 636 C C . GLY A 1 82 ? 16.941 -2.097 -20.432 1.00 98.12 82 GLY A C 1
ATOM 637 O O . GLY A 1 82 ? 16.751 -2.463 -21.592 1.00 98.12 82 GLY A O 1
ATOM 638 N N . ILE A 1 83 ? 16.404 -0.995 -19.919 1.00 98.69 83 ILE A N 1
ATOM 639 C CA . ILE A 1 83 ? 15.629 0.005 -20.650 1.00 98.69 83 ILE A CA 1
ATOM 640 C C . ILE A 1 83 ? 16.307 1.351 -20.399 1.00 98.69 83 ILE A C 1
ATOM 642 O O . ILE A 1 83 ? 16.337 1.828 -19.260 1.00 98.69 83 ILE A O 1
ATOM 646 N N . SER A 1 84 ? 16.895 1.939 -21.441 1.00 98.56 84 SER A N 1
ATOM 647 C CA . SER A 1 84 ? 17.660 3.178 -21.316 1.00 98.56 84 SER A CA 1
ATOM 648 C C . SER A 1 84 ? 16.769 4.402 -21.124 1.00 98.56 84 SER A C 1
ATOM 650 O O . SER A 1 84 ? 15.542 4.352 -21.253 1.00 98.56 84 SER A O 1
ATOM 652 N N . GLU A 1 85 ? 17.416 5.539 -20.854 1.00 97.69 85 GLU A N 1
ATOM 653 C CA . GLU A 1 85 ? 16.733 6.826 -20.802 1.00 97.69 85 GLU A CA 1
ATOM 654 C C . GLU A 1 85 ? 15.962 7.048 -22.108 1.00 97.69 85 GLU A C 1
ATOM 656 O O . GLU A 1 85 ? 16.510 6.839 -23.192 1.00 97.69 85 GLU A O 1
ATOM 661 N N . ARG A 1 86 ? 14.687 7.445 -21.985 1.00 97.50 86 ARG A N 1
ATOM 662 C CA . ARG A 1 86 ? 13.783 7.776 -23.105 1.00 97.50 86 ARG A CA 1
ATOM 663 C C . ARG A 1 86 ? 13.543 6.662 -24.131 1.00 97.50 86 ARG A C 1
ATOM 665 O O . ARG A 1 86 ? 13.015 6.945 -25.201 1.00 97.50 86 ARG A O 1
ATOM 672 N N . ALA A 1 87 ? 13.835 5.406 -23.799 1.00 98.44 87 ALA A N 1
ATOM 673 C CA . ALA A 1 87 ? 13.688 4.278 -24.723 1.00 98.44 87 ALA A CA 1
ATOM 674 C C . ALA A 1 87 ? 12.273 4.108 -25.316 1.00 98.44 87 ALA A C 1
ATOM 676 O O . ALA A 1 87 ? 12.125 3.592 -26.420 1.00 98.44 87 ALA A O 1
ATOM 677 N N . PHE A 1 88 ? 11.230 4.539 -24.602 1.00 98.06 88 PHE A N 1
ATOM 678 C CA . PHE A 1 88 ? 9.843 4.536 -25.073 1.00 98.06 88 PHE A CA 1
ATOM 679 C C . PHE A 1 88 ? 9.251 5.948 -25.173 1.00 98.06 88 PHE A C 1
ATOM 681 O O . PHE A 1 88 ? 8.031 6.105 -25.137 1.00 98.06 88 PHE A O 1
ATOM 688 N N . GLU A 1 89 ? 10.079 6.991 -25.272 1.00 96.69 89 GLU A N 1
ATOM 689 C CA . GLU A 1 89 ? 9.601 8.375 -25.281 1.00 96.69 89 GLU A CA 1
ATOM 690 C C . GLU A 1 89 ? 8.554 8.607 -26.390 1.00 96.69 89 GLU A C 1
ATOM 692 O O . GLU A 1 89 ? 8.735 8.228 -27.545 1.00 96.69 89 GLU A O 1
ATOM 697 N N . ASN A 1 90 ? 7.435 9.254 -26.045 1.00 95.31 90 ASN A N 1
ATOM 698 C CA . ASN A 1 90 ? 6.301 9.544 -26.935 1.00 95.31 90 ASN A CA 1
ATOM 699 C C . ASN A 1 90 ? 5.561 8.329 -27.531 1.00 95.31 90 ASN A C 1
ATOM 701 O O . ASN A 1 90 ? 4.633 8.532 -28.328 1.00 95.31 90 ASN A O 1
ATOM 705 N N . ALA A 1 91 ? 5.900 7.094 -27.155 1.00 95.06 91 ALA A N 1
ATOM 706 C CA . ALA A 1 91 ? 5.215 5.908 -27.654 1.00 95.06 91 ALA A CA 1
ATOM 707 C C . ALA A 1 91 ? 3.717 5.909 -27.279 1.00 95.06 91 ALA A C 1
ATOM 709 O O . ALA A 1 91 ? 3.294 6.460 -26.259 1.00 95.06 91 ALA A O 1
ATOM 710 N N . LYS A 1 92 ? 2.871 5.329 -28.144 1.00 92.75 92 LYS A N 1
ATOM 711 C CA . LYS A 1 92 ? 1.398 5.467 -28.079 1.00 92.75 92 LYS A CA 1
ATOM 712 C C . LYS A 1 92 ? 0.656 4.170 -27.730 1.00 92.75 92 LYS A C 1
ATOM 714 O O . LYS A 1 92 ? -0.449 3.938 -28.219 1.00 92.75 92 LYS A O 1
ATOM 719 N N . PHE A 1 93 ? 1.239 3.342 -26.866 1.00 94.31 93 PHE A N 1
ATOM 720 C CA . PHE A 1 93 ? 0.587 2.146 -26.322 1.00 94.31 93 PHE A CA 1
ATOM 721 C C . PHE A 1 93 ? -0.260 2.454 -25.074 1.00 94.31 93 PHE A C 1
ATOM 723 O O . PHE A 1 93 ? -0.056 3.454 -24.391 1.00 94.31 93 PHE A O 1
ATOM 730 N N . GLU A 1 94 ? -1.220 1.576 -24.781 1.00 95.44 94 GLU A N 1
ATOM 731 C CA . GLU A 1 94 ? -2.080 1.609 -23.589 1.00 95.44 94 GLU A CA 1
ATOM 732 C C . GLU A 1 94 ? -1.591 0.661 -22.482 1.00 95.44 94 GLU A C 1
ATOM 734 O O . GLU A 1 94 ? -1.801 0.934 -21.299 1.00 95.44 94 GLU A O 1
ATOM 739 N N . THR A 1 95 ? -0.903 -0.421 -22.856 1.00 94.25 95 THR A N 1
ATOM 740 C CA . THR A 1 95 ? -0.328 -1.404 -21.927 1.00 94.25 95 THR A CA 1
ATOM 741 C C . THR A 1 95 ? 1.142 -1.635 -22.253 1.00 94.25 95 THR A C 1
ATOM 743 O O . THR A 1 95 ? 1.472 -1.864 -23.418 1.00 94.25 95 THR A O 1
ATOM 746 N N . ALA A 1 96 ? 1.999 -1.644 -21.233 1.00 95.25 96 ALA A N 1
ATOM 747 C CA . ALA A 1 96 ? 3.390 -2.076 -21.333 1.00 95.25 96 ALA A CA 1
ATOM 748 C C . ALA A 1 96 ? 3.614 -3.332 -20.486 1.00 95.25 96 ALA A C 1
ATOM 750 O O . ALA A 1 96 ? 3.223 -3.379 -19.321 1.00 95.25 96 ALA A O 1
ATOM 751 N N . VAL A 1 97 ? 4.231 -4.351 -21.079 1.00 95.12 97 VAL A N 1
ATOM 752 C CA . VAL A 1 97 ? 4.622 -5.593 -20.405 1.00 95.12 97 VAL A CA 1
ATOM 753 C C . VAL A 1 97 ? 6.137 -5.713 -20.466 1.00 95.12 97 VAL A C 1
ATOM 755 O O . VAL A 1 97 ? 6.706 -5.845 -21.553 1.00 95.12 97 VAL A O 1
ATOM 758 N N . LEU A 1 98 ? 6.767 -5.647 -19.297 1.00 95.00 98 LEU A N 1
ATOM 759 C CA . LEU A 1 98 ? 8.187 -5.890 -19.094 1.00 95.00 98 LEU A CA 1
ATOM 760 C C . LEU A 1 98 ? 8.367 -7.330 -18.595 1.00 95.00 98 LEU A C 1
ATOM 762 O O . LEU A 1 98 ? 7.698 -7.717 -17.632 1.00 95.00 98 LEU A O 1
ATOM 766 N N . PRO A 1 99 ? 9.207 -8.147 -19.248 1.00 90.56 99 PRO A N 1
ATOM 767 C CA . PRO A 1 99 ? 9.424 -9.522 -18.831 1.00 90.56 99 PRO A CA 1
ATOM 768 C C . PRO A 1 99 ? 10.258 -9.581 -17.543 1.00 90.56 99 PRO A C 1
ATOM 770 O O . PRO A 1 99 ? 10.822 -8.584 -17.095 1.00 90.56 99 PRO A O 1
ATOM 773 N N . ARG A 1 100 ? 10.366 -10.783 -16.965 1.00 91.19 100 ARG A N 1
ATOM 774 C CA . ARG A 1 100 ? 11.401 -11.090 -15.962 1.00 91.19 100 ARG A CA 1
ATOM 775 C C . ARG A 1 100 ? 12.805 -10.869 -16.540 1.00 91.19 100 ARG A C 1
ATOM 777 O O . ARG A 1 100 ? 12.991 -10.973 -17.754 1.00 91.19 100 ARG A O 1
ATOM 784 N N . GLY A 1 101 ? 13.784 -10.644 -15.672 1.00 92.19 101 GLY A N 1
ATOM 785 C CA . GLY A 1 101 ? 15.181 -10.426 -16.055 1.00 92.19 101 GLY A CA 1
ATOM 786 C C . GLY A 1 101 ? 15.512 -9.004 -16.514 1.00 92.19 101 GLY A C 1
ATOM 787 O O . GLY A 1 101 ? 16.670 -8.729 -16.804 1.00 92.19 101 GLY A O 1
ATOM 788 N N . ILE A 1 102 ? 14.539 -8.086 -16.552 1.00 96.50 102 ILE A N 1
ATOM 789 C CA . ILE A 1 102 ? 14.834 -6.654 -16.666 1.00 96.50 102 ILE A CA 1
ATOM 790 C C . ILE A 1 102 ? 15.430 -6.198 -15.335 1.00 96.50 102 ILE A C 1
ATOM 792 O O . ILE A 1 102 ? 14.733 -6.153 -14.331 1.00 96.50 102 ILE A O 1
ATOM 796 N N . GLU A 1 103 ? 16.705 -5.833 -15.325 1.00 96.81 103 GLU A N 1
ATOM 797 C CA . GLU A 1 103 ? 17.421 -5.394 -14.125 1.00 96.81 103 GLU A CA 1
ATOM 798 C C . GLU A 1 103 ? 17.390 -3.871 -13.961 1.00 96.81 103 GLU A C 1
ATOM 800 O O . GLU A 1 103 ? 17.369 -3.369 -12.838 1.00 96.81 103 GLU A O 1
ATOM 805 N N . TYR A 1 104 ? 17.378 -3.134 -15.076 1.00 97.62 104 TYR A N 1
ATOM 806 C CA . TYR A 1 104 ? 17.558 -1.683 -15.103 1.00 97.62 104 TYR A CA 1
ATOM 807 C C . TYR A 1 104 ? 16.468 -0.964 -15.906 1.00 97.62 104 TYR A C 1
ATOM 809 O O . TYR A 1 104 ? 16.289 -1.210 -17.099 1.00 97.62 104 TYR A O 1
ATOM 817 N N . VAL A 1 105 ? 15.788 -0.006 -15.272 1.00 98.44 105 VAL A N 1
ATOM 818 C CA . VAL A 1 105 ? 14.867 0.936 -15.923 1.00 98.44 105 VAL A CA 1
ATOM 819 C C . VAL A 1 105 ? 15.291 2.366 -15.595 1.00 98.44 105 VAL A C 1
ATOM 821 O O . VAL A 1 105 ? 15.173 2.822 -14.453 1.00 98.44 105 VAL A O 1
ATOM 824 N N . ALA A 1 106 ? 15.799 3.068 -16.606 1.00 98.06 106 ALA A N 1
ATOM 825 C CA . ALA A 1 106 ? 16.371 4.402 -16.472 1.00 98.06 106 ALA A CA 1
ATOM 826 C C . ALA A 1 106 ? 15.334 5.512 -16.238 1.00 98.06 106 ALA A C 1
ATOM 828 O O . ALA A 1 106 ? 14.124 5.335 -16.414 1.00 98.06 106 ALA A O 1
ATOM 829 N N . ASP A 1 107 ? 15.842 6.700 -15.909 1.00 97.00 107 ASP A N 1
ATOM 830 C CA . ASP A 1 107 ? 15.073 7.943 -15.881 1.00 97.00 107 ASP A CA 1
ATOM 831 C C . ASP A 1 107 ? 14.334 8.146 -17.205 1.00 97.00 107 ASP A C 1
ATOM 833 O O . ASP A 1 107 ? 14.881 7.925 -18.284 1.00 97.00 107 ASP A O 1
ATOM 837 N N . PHE A 1 108 ? 13.079 8.592 -17.130 1.00 97.69 108 PHE A N 1
ATOM 838 C CA . PHE A 1 108 ? 12.299 8.990 -18.302 1.00 97.69 108 PHE A CA 1
ATOM 839 C C . PHE A 1 108 ? 12.108 7.896 -19.366 1.00 97.69 108 PHE A C 1
ATOM 841 O O . PHE A 1 108 ? 11.725 8.220 -20.489 1.00 97.69 108 PHE A O 1
ATOM 848 N N . ALA A 1 109 ? 12.324 6.617 -19.036 1.00 98.19 109 ALA A N 1
ATOM 849 C CA . ALA A 1 109 ? 12.136 5.488 -19.948 1.00 98.19 109 ALA A CA 1
ATOM 850 C C . ALA A 1 109 ? 10.783 5.531 -20.684 1.00 98.19 109 ALA A C 1
ATOM 852 O O . ALA A 1 109 ? 10.730 5.248 -21.876 1.00 98.19 109 ALA A O 1
ATOM 853 N N . PHE A 1 110 ? 9.712 5.952 -20.003 1.00 97.75 110 PHE A N 1
ATOM 854 C CA . PHE A 1 110 ? 8.356 6.071 -20.549 1.00 97.75 110 PHE A CA 1
ATOM 855 C C . PHE A 1 110 ? 7.893 7.523 -20.735 1.00 97.75 110 PHE A C 1
ATOM 857 O O . PHE A 1 110 ? 6.695 7.789 -20.725 1.00 97.75 110 PHE A O 1
ATOM 864 N N . LEU A 1 111 ? 8.791 8.497 -20.866 1.00 96.62 111 LEU A N 1
ATOM 865 C CA . LEU A 1 111 ? 8.422 9.915 -20.939 1.00 96.62 111 LEU A CA 1
ATOM 866 C C . LEU A 1 111 ? 7.381 10.215 -22.044 1.00 96.62 111 LEU A C 1
ATOM 868 O O . LEU A 1 111 ? 7.529 9.795 -23.188 1.00 96.62 111 LEU A O 1
ATOM 872 N N . TYR A 1 112 ? 6.318 10.956 -21.706 1.00 95.06 112 TYR A N 1
ATOM 873 C CA . TYR A 1 112 ? 5.224 11.337 -22.623 1.00 95.06 112 TYR A CA 1
ATOM 874 C C . TYR A 1 112 ? 4.476 10.157 -23.285 1.00 95.06 112 TYR A C 1
ATOM 876 O O . TYR A 1 112 ? 3.882 10.286 -24.367 1.00 95.06 112 TYR A O 1
ATOM 884 N N . CYS A 1 113 ? 4.440 9.003 -22.616 1.00 95.38 113 CYS A N 1
ATOM 885 C CA . CYS A 1 113 ? 3.555 7.886 -22.943 1.00 95.38 113 CYS A CA 1
ATOM 886 C C . CYS A 1 113 ? 2.127 8.143 -22.425 1.00 95.38 113 CYS A C 1
ATOM 888 O O . CYS A 1 113 ? 1.593 7.378 -21.625 1.00 95.38 113 CYS A O 1
ATOM 890 N N . ASP A 1 114 ? 1.468 9.210 -22.894 1.00 92.19 114 ASP A N 1
ATOM 891 C CA . ASP A 1 114 ? 0.161 9.675 -22.379 1.00 92.19 114 ASP A CA 1
ATOM 892 C C . ASP A 1 114 ? -0.981 8.641 -22.468 1.00 92.19 114 ASP A C 1
ATOM 894 O O . ASP A 1 114 ? -2.035 8.798 -21.841 1.00 92.19 114 ASP A O 1
ATOM 898 N N . GLY A 1 115 ? -0.808 7.623 -23.317 1.00 93.62 115 GLY A N 1
ATOM 899 C CA . GLY A 1 115 ? -1.755 6.529 -23.505 1.00 93.62 115 GLY A CA 1
ATOM 900 C C . GLY A 1 115 ? -1.620 5.404 -22.481 1.00 93.62 115 GLY A C 1
ATOM 901 O O . GLY A 1 115 ? -2.586 4.659 -22.318 1.00 93.62 115 GLY A O 1
ATOM 902 N N . LEU A 1 116 ? -0.474 5.291 -21.798 1.00 95.81 116 LEU A N 1
ATOM 903 C CA . LEU A 1 116 ? -0.149 4.179 -20.910 1.00 95.81 116 LEU A CA 1
ATOM 904 C C . LEU A 1 116 ? -1.046 4.200 -19.668 1.00 95.81 116 LEU A C 1
ATOM 906 O O . LEU A 1 116 ? -1.028 5.150 -18.885 1.00 95.81 116 LEU A O 1
ATOM 910 N N . LYS A 1 117 ? -1.818 3.127 -19.495 1.00 96.25 117 LYS A N 1
ATOM 911 C CA . LYS A 1 117 ? -2.747 2.914 -18.375 1.00 96.25 117 LYS A CA 1
ATOM 912 C C . LYS A 1 117 ? -2.349 1.734 -17.503 1.00 96.25 117 LYS A C 1
ATOM 914 O O . LYS A 1 117 ? -2.621 1.741 -16.307 1.00 96.25 117 LYS A O 1
ATOM 919 N N . GLU A 1 118 ? -1.721 0.726 -18.100 1.00 95.69 118 GLU A N 1
ATOM 920 C CA . GLU A 1 118 ? -1.372 -0.515 -17.419 1.00 95.69 118 GLU A CA 1
ATOM 921 C C . GLU A 1 118 ? 0.100 -0.863 -17.630 1.00 95.69 118 GLU A C 1
ATOM 923 O O . GLU A 1 118 ? 0.561 -0.987 -18.767 1.00 95.69 118 GLU A O 1
ATOM 928 N N . LEU A 1 119 ? 0.820 -1.059 -16.528 1.00 95.69 119 LEU A N 1
ATOM 929 C CA . LEU A 1 119 ? 2.186 -1.570 -16.520 1.00 95.69 119 LEU A CA 1
ATOM 930 C C . LEU A 1 119 ? 2.189 -2.964 -15.891 1.00 95.69 119 LEU A C 1
ATOM 932 O O . LEU A 1 119 ? 1.683 -3.155 -14.789 1.00 95.69 119 LEU A O 1
ATOM 936 N N . CYS A 1 120 ? 2.745 -3.940 -16.598 1.00 95.31 120 CYS A N 1
ATOM 937 C CA . CYS A 1 120 ? 3.007 -5.281 -16.087 1.00 95.31 120 CYS A CA 1
ATOM 938 C C . CYS A 1 120 ? 4.520 -5.468 -16.013 1.00 95.31 120 CYS A C 1
ATOM 940 O O . CYS A 1 120 ? 5.206 -5.216 -17.002 1.00 95.31 120 CYS A O 1
ATOM 942 N N . LEU A 1 121 ? 5.032 -5.892 -14.865 1.00 94.81 121 LEU A N 1
ATOM 943 C CA . LEU A 1 121 ? 6.456 -6.129 -14.645 1.00 94.81 121 LEU A CA 1
ATOM 944 C C . LEU A 1 121 ? 6.667 -7.224 -13.597 1.00 94.81 121 LEU A C 1
ATOM 946 O O . LEU A 1 121 ? 5.704 -7.759 -13.047 1.00 94.81 121 LEU A O 1
ATOM 950 N N . SER A 1 122 ? 7.921 -7.543 -13.321 1.00 91.81 122 SER A N 1
ATOM 951 C CA . SER A 1 122 ? 8.326 -8.509 -12.303 1.00 91.81 122 SER A CA 1
ATOM 952 C C . SER A 1 122 ? 9.071 -7.813 -11.161 1.00 91.81 122 SER A C 1
ATOM 954 O O . SER A 1 122 ? 9.593 -6.711 -11.331 1.00 91.81 122 SER A O 1
ATOM 956 N N . ASP A 1 123 ? 9.097 -8.433 -9.984 1.00 93.69 123 ASP A N 1
ATOM 957 C CA . ASP A 1 123 ? 9.761 -7.883 -8.795 1.00 93.69 123 ASP A CA 1
ATOM 958 C C . ASP A 1 123 ? 11.266 -8.190 -8.698 1.00 93.69 123 ASP A C 1
ATOM 960 O O . ASP A 1 123 ? 11.884 -7.898 -7.677 1.00 93.69 123 ASP A O 1
ATOM 964 N N . ASP A 1 124 ? 11.855 -8.743 -9.761 1.00 92.88 124 ASP A N 1
ATOM 965 C CA . ASP A 1 124 ? 13.294 -8.967 -9.933 1.00 92.88 124 ASP A CA 1
ATOM 966 C C . ASP A 1 124 ? 14.033 -7.769 -10.561 1.00 92.88 124 ASP A C 1
ATOM 968 O O . ASP A 1 124 ? 15.243 -7.839 -10.773 1.00 92.88 124 ASP A O 1
ATOM 972 N N . ILE A 1 125 ? 13.338 -6.648 -10.806 1.00 96.44 125 ILE A N 1
ATOM 973 C CA . ILE A 1 125 ? 13.972 -5.384 -11.204 1.00 96.44 125 ILE A CA 1
ATOM 974 C C . ILE A 1 125 ? 14.871 -4.882 -10.072 1.00 96.44 125 ILE A C 1
ATOM 976 O O . ILE A 1 125 ? 14.410 -4.622 -8.959 1.00 96.44 125 ILE A O 1
ATOM 980 N N . VAL A 1 126 ? 16.152 -4.677 -10.381 1.00 95.38 126 VAL A N 1
ATOM 981 C CA . VAL A 1 126 ? 17.152 -4.236 -9.401 1.00 95.38 126 VAL A CA 1
ATOM 982 C C . VAL A 1 126 ? 17.139 -2.721 -9.231 1.00 95.38 126 VAL A C 1
ATOM 984 O O . VAL A 1 126 ? 17.202 -2.212 -8.110 1.00 95.38 126 VAL A O 1
ATOM 987 N N . PHE A 1 127 ? 17.017 -1.992 -10.338 1.00 96.94 127 PHE A N 1
ATOM 988 C CA . PHE A 1 127 ? 16.919 -0.543 -10.339 1.00 96.94 127 PHE A CA 1
ATOM 989 C C . PHE A 1 127 ? 15.776 -0.066 -11.226 1.00 96.94 127 PHE A C 1
ATOM 991 O O . PHE A 1 127 ? 15.782 -0.242 -12.444 1.00 96.94 127 PHE A O 1
ATOM 998 N N . PHE A 1 128 ? 14.823 0.616 -10.598 1.00 97.38 128 PHE A N 1
ATOM 999 C CA . PHE A 1 128 ? 13.758 1.347 -11.266 1.00 97.38 128 PHE A CA 1
ATOM 1000 C C . PHE A 1 128 ? 13.868 2.813 -10.863 1.00 97.38 128 PHE A C 1
ATOM 1002 O O . PHE A 1 128 ? 13.702 3.141 -9.685 1.00 97.38 128 PHE A O 1
ATOM 1009 N N . SER A 1 129 ? 14.154 3.700 -11.813 1.00 96.94 129 SER A N 1
ATOM 1010 C CA . SER A 1 129 ? 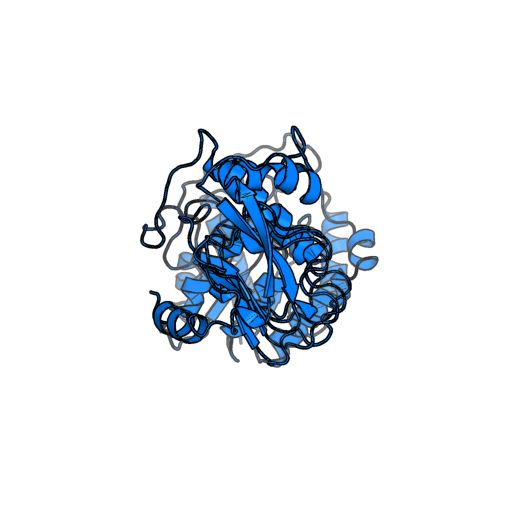14.206 5.133 -11.529 1.00 96.94 129 SER A CA 1
ATOM 1011 C C . SER A 1 129 ? 12.863 5.652 -11.006 1.00 96.94 129 SER A C 1
ATOM 1013 O O . SER A 1 129 ? 11.813 5.376 -11.587 1.00 96.94 129 SER A O 1
ATOM 1015 N N . GLU A 1 130 ? 12.884 6.495 -9.967 1.00 95.06 130 GLU A N 1
ATOM 1016 C CA . GLU A 1 130 ? 11.679 7.207 -9.509 1.00 95.06 130 GLU A CA 1
ATOM 1017 C C . GLU A 1 130 ? 11.071 8.110 -10.603 1.00 95.06 130 GLU A C 1
ATOM 1019 O O . GLU A 1 130 ? 9.872 8.386 -10.575 1.00 95.06 130 GLU A O 1
ATOM 1024 N N . ASN A 1 131 ? 11.875 8.496 -11.603 1.00 95.75 131 ASN A N 1
ATOM 1025 C CA . ASN A 1 131 ? 11.483 9.303 -12.757 1.00 95.75 131 ASN A CA 1
ATOM 1026 C C . ASN A 1 131 ? 11.225 8.469 -14.023 1.00 95.75 131 ASN A C 1
ATOM 1028 O O . ASN A 1 131 ? 10.973 9.053 -15.079 1.00 95.75 131 ASN A O 1
ATOM 1032 N N . ALA A 1 132 ? 11.282 7.131 -13.970 1.00 96.50 132 ALA A N 1
ATOM 1033 C CA . ALA A 1 132 ? 11.122 6.264 -15.148 1.00 96.50 132 ALA A CA 1
ATOM 1034 C C . ALA A 1 132 ? 9.825 6.551 -15.921 1.00 96.50 132 ALA A C 1
ATOM 1036 O O . ALA A 1 132 ? 9.787 6.508 -17.151 1.00 96.50 132 ALA A O 1
ATOM 1037 N N . MET A 1 133 ? 8.770 6.910 -15.192 1.00 94.94 133 MET A N 1
ATOM 1038 C CA . MET A 1 133 ? 7.452 7.202 -15.749 1.00 94.94 133 MET A CA 1
ATOM 1039 C C . MET A 1 133 ? 7.283 8.656 -16.201 1.00 94.94 133 MET A C 1
ATOM 1041 O O . MET A 1 133 ? 6.251 8.990 -16.773 1.00 94.94 133 MET A O 1
ATOM 1045 N N . GLY A 1 134 ? 8.276 9.524 -15.979 1.00 88.50 134 GLY A N 1
ATOM 1046 C CA . GLY A 1 134 ? 8.260 10.927 -16.395 1.00 88.50 134 GLY A CA 1
ATOM 1047 C C . GLY A 1 134 ? 6.951 11.651 -16.063 1.00 88.50 134 GLY A C 1
ATOM 1048 O O . GLY A 1 134 ? 6.373 11.482 -14.993 1.00 88.50 134 GLY A O 1
ATOM 1049 N N . TYR A 1 135 ? 6.456 12.443 -17.014 1.00 81.25 135 TYR A N 1
ATOM 1050 C CA . TYR A 1 135 ? 5.172 13.139 -16.912 1.00 81.25 135 TYR A CA 1
ATOM 1051 C C . TYR A 1 135 ? 3.993 12.284 -17.395 1.00 81.25 135 TYR A C 1
ATOM 1053 O O . TYR A 1 135 ? 3.160 12.805 -18.127 1.00 81.25 135 TYR A O 1
ATOM 1061 N N . ASN A 1 136 ? 3.912 10.996 -17.037 1.00 74.31 136 ASN A N 1
ATOM 1062 C CA . ASN A 1 136 ? 2.768 10.139 -17.377 1.00 74.31 136 ASN A CA 1
ATOM 1063 C C . ASN A 1 136 ? 1.704 10.182 -16.269 1.00 74.31 136 ASN A C 1
ATOM 1065 O O . ASN A 1 136 ? 1.862 9.499 -15.256 1.00 74.31 136 ASN A O 1
ATOM 1069 N N . PRO A 1 137 ? 0.580 10.903 -16.433 1.00 61.22 137 PRO A N 1
ATOM 1070 C CA . PRO A 1 137 ? -0.361 11.089 -15.334 1.00 61.22 137 PRO A CA 1
ATOM 1071 C C . PRO A 1 137 ? -1.435 9.991 -15.239 1.00 61.22 137 PRO A C 1
ATOM 1073 O O . PRO A 1 137 ? -2.454 10.218 -14.598 1.00 61.22 137 PRO A O 1
ATOM 1076 N N . ARG A 1 138 ? -1.310 8.855 -15.949 1.00 83.00 138 ARG A N 1
ATOM 1077 C CA . ARG A 1 138 ? -2.474 7.983 -16.241 1.00 83.00 138 ARG A CA 1
ATOM 1078 C C . ARG A 1 138 ? -2.293 6.484 -16.066 1.00 83.00 138 ARG A C 1
ATOM 1080 O O . ARG A 1 138 ? -3.212 5.745 -16.412 1.00 83.00 138 ARG A O 1
ATOM 1087 N N . VAL A 1 139 ? -1.172 6.021 -15.520 1.00 94.38 139 VAL A N 1
ATOM 1088 C CA . VAL A 1 139 ? -1.071 4.600 -15.175 1.00 94.38 139 VAL A CA 1
ATOM 1089 C C . VAL A 1 139 ? -1.975 4.343 -13.981 1.00 94.38 139 VAL A C 1
ATOM 1091 O O . VAL A 1 139 ? -1.652 4.742 -12.871 1.00 94.38 139 VAL A O 1
ATOM 1094 N N . SER A 1 140 ? -3.116 3.712 -14.232 1.00 95.50 140 SER A N 1
ATOM 1095 C CA . SER A 1 140 ? -4.100 3.345 -13.217 1.00 95.50 140 SER A CA 1
ATOM 1096 C C . SER A 1 140 ? -3.817 1.974 -12.626 1.00 95.50 140 SER A C 1
ATOM 1098 O O . SER A 1 140 ? -4.228 1.700 -11.508 1.00 95.50 140 SER A O 1
ATOM 1100 N N . THR A 1 141 ? -3.127 1.095 -13.358 1.00 96.06 141 THR A N 1
ATOM 1101 C CA . THR A 1 141 ? -2.948 -0.302 -12.952 1.00 96.06 141 THR A CA 1
ATOM 1102 C C . THR A 1 141 ? -1.491 -0.728 -13.070 1.00 96.06 141 THR A C 1
ATOM 1104 O O . THR A 1 141 ? -0.889 -0.638 -14.140 1.00 96.06 141 THR A O 1
ATOM 1107 N N . LEU A 1 142 ? -0.942 -1.248 -11.973 1.00 95.94 142 LEU A N 1
ATOM 1108 C CA . LEU A 1 142 ? 0.347 -1.932 -11.941 1.00 95.94 142 LEU A CA 1
ATOM 1109 C C . LEU A 1 142 ? 0.122 -3.396 -11.577 1.00 95.94 142 LEU A C 1
ATOM 1111 O O . LEU A 1 142 ? -0.485 -3.703 -10.553 1.00 95.94 142 LEU A O 1
ATOM 1115 N N . ARG A 1 143 ? 0.630 -4.296 -12.414 1.00 95.50 143 ARG A N 1
ATOM 1116 C CA . ARG A 1 143 ? 0.682 -5.732 -12.142 1.00 95.50 143 ARG A CA 1
ATOM 1117 C C . ARG A 1 143 ? 2.127 -6.133 -11.912 1.00 95.50 143 ARG A C 1
ATOM 1119 O O . ARG A 1 143 ? 2.982 -5.835 -12.744 1.00 95.50 143 ARG A O 1
ATOM 1126 N N . ILE A 1 144 ? 2.371 -6.804 -10.794 1.00 94.25 144 ILE A N 1
ATOM 1127 C CA . ILE A 1 144 ? 3.702 -7.248 -10.393 1.00 94.25 144 ILE A CA 1
ATOM 1128 C C . ILE A 1 144 ? 3.686 -8.767 -10.316 1.00 94.25 144 ILE A C 1
ATOM 1130 O O . ILE A 1 144 ? 2.869 -9.357 -9.609 1.00 94.25 144 ILE A O 1
ATOM 1134 N N . ASN A 1 145 ? 4.598 -9.391 -11.045 1.00 89.75 145 ASN A N 1
ATOM 1135 C CA . ASN A 1 145 ? 4.856 -10.814 -10.953 1.00 89.75 145 ASN A CA 1
ATOM 1136 C C . ASN A 1 145 ? 5.920 -11.077 -9.900 1.00 89.75 145 ASN A C 1
ATOM 1138 O O . ASN A 1 145 ? 7.022 -10.539 -9.984 1.00 89.75 145 ASN A O 1
ATOM 1142 N N . ALA A 1 146 ? 5.596 -11.948 -8.951 1.00 90.69 146 ALA A N 1
ATOM 1143 C CA . ALA A 1 146 ? 6.573 -12.472 -8.015 1.00 90.69 146 ALA A CA 1
ATOM 1144 C C . ALA A 1 146 ? 7.518 -13.440 -8.743 1.00 90.69 146 ALA A C 1
ATOM 1146 O O . ALA A 1 146 ? 7.122 -14.544 -9.127 1.00 90.69 146 ALA A O 1
ATOM 1147 N N . VAL A 1 147 ? 8.759 -13.009 -8.946 1.00 90.88 147 VAL A N 1
ATOM 1148 C CA . VAL A 1 147 ? 9.896 -13.841 -9.355 1.00 90.88 147 VAL A CA 1
ATOM 1149 C C . VAL A 1 147 ? 10.755 -14.166 -8.134 1.00 90.88 147 VAL A C 1
ATOM 1151 O O . VAL A 1 147 ? 11.251 -15.287 -8.011 1.00 90.88 147 VAL A O 1
ATOM 1154 N N . LEU A 1 148 ? 10.899 -13.209 -7.215 1.00 91.31 148 LEU A N 1
ATOM 1155 C CA . LEU A 1 148 ? 11.617 -13.386 -5.956 1.00 91.31 148 LEU A CA 1
ATOM 1156 C C . LEU A 1 148 ? 10.729 -14.044 -4.879 1.00 91.31 148 LEU A C 1
ATOM 1158 O O . LEU A 1 148 ? 9.507 -13.857 -4.883 1.00 91.31 148 LEU A O 1
ATOM 1162 N N . PRO A 1 149 ? 11.319 -14.792 -3.922 1.00 91.31 149 PRO A N 1
ATOM 1163 C CA . PRO A 1 149 ? 10.582 -15.308 -2.769 1.00 91.31 149 PRO A CA 1
ATOM 1164 C C . PRO A 1 149 ? 9.983 -14.166 -1.927 1.00 91.31 149 PRO A C 1
ATOM 1166 O O . PRO A 1 149 ? 10.493 -13.036 -1.975 1.00 91.31 149 PRO A O 1
ATOM 1169 N N . PRO A 1 150 ? 8.919 -14.443 -1.147 1.00 92.75 150 PRO A N 1
ATOM 1170 C CA . PRO A 1 150 ? 8.278 -13.429 -0.336 1.00 92.75 150 PRO A CA 1
ATOM 1171 C C . PRO A 1 150 ? 9.223 -12.904 0.738 1.00 92.75 150 PRO A C 1
ATOM 1173 O O . PRO A 1 150 ? 9.802 -13.673 1.508 1.00 92.75 150 PRO A O 1
ATOM 1176 N N . ALA A 1 151 ? 9.352 -11.583 0.811 1.00 93.88 151 ALA A N 1
ATOM 1177 C CA . ALA A 1 151 ? 10.225 -10.947 1.789 1.00 93.88 151 ALA A CA 1
ATOM 1178 C C . ALA A 1 151 ? 9.507 -10.710 3.124 1.00 93.88 151 ALA A C 1
ATOM 1180 O O . ALA A 1 151 ? 10.113 -10.843 4.183 1.00 93.88 151 ALA A O 1
ATOM 1181 N N . TYR A 1 152 ? 8.214 -10.372 3.096 1.00 92.62 152 TYR A N 1
ATOM 1182 C CA . TYR A 1 152 ? 7.546 -9.788 4.265 1.00 92.62 152 TYR A CA 1
ATOM 1183 C C . TYR A 1 152 ? 6.439 -10.653 4.872 1.00 92.62 152 TYR A C 1
ATOM 1185 O O . TYR A 1 152 ? 5.897 -10.276 5.915 1.00 92.62 152 TYR A O 1
ATOM 1193 N N . ILE A 1 153 ? 6.132 -11.817 4.289 1.00 89.31 153 ILE A N 1
ATOM 1194 C CA . ILE A 1 153 ? 4.972 -12.656 4.645 1.00 89.31 153 ILE A CA 1
ATOM 1195 C C . ILE A 1 153 ? 4.909 -13.065 6.121 1.00 89.31 153 ILE A C 1
ATOM 1197 O O . ILE A 1 153 ? 3.822 -13.106 6.706 1.00 89.31 153 ILE A O 1
ATOM 1201 N N . ARG A 1 154 ? 6.070 -13.281 6.753 1.00 86.38 154 ARG A N 1
ATOM 1202 C CA . ARG A 1 154 ? 6.193 -13.646 8.177 1.00 86.38 154 ARG A CA 1
ATOM 1203 C C . ARG A 1 154 ? 6.504 -12.477 9.114 1.00 86.38 154 ARG A C 1
ATOM 1205 O O . ARG A 1 154 ? 6.822 -12.687 10.279 1.00 86.38 154 ARG A O 1
ATOM 1212 N N . THR A 1 155 ? 6.413 -11.248 8.615 1.00 87.50 155 THR A N 1
ATOM 1213 C CA . THR A 1 155 ? 6.747 -10.030 9.364 1.00 87.50 155 THR A CA 1
ATOM 1214 C C . THR A 1 155 ? 5.506 -9.182 9.639 1.00 87.50 155 THR A C 1
ATOM 1216 O O . THR A 1 155 ? 4.438 -9.368 9.051 1.00 87.50 155 THR A O 1
ATOM 1219 N N . GLU A 1 156 ? 5.658 -8.181 10.500 1.00 86.12 156 GLU A N 1
ATOM 1220 C CA . GLU A 1 156 ? 4.647 -7.146 10.737 1.00 86.12 156 GLU A CA 1
ATOM 1221 C C . GLU A 1 156 ? 4.287 -6.318 9.493 1.00 86.12 156 GLU A C 1
ATOM 1223 O O . GLU A 1 156 ? 3.228 -5.693 9.445 1.00 86.12 156 GLU A O 1
ATOM 1228 N N . ASN A 1 157 ? 5.130 -6.345 8.458 1.00 89.00 157 ASN A N 1
ATOM 1229 C CA . ASN A 1 157 ? 4.860 -5.638 7.218 1.00 89.00 157 ASN A CA 1
ATOM 1230 C C . ASN A 1 157 ? 3.915 -6.420 6.294 1.00 89.00 157 ASN A C 1
ATOM 1232 O O . ASN A 1 157 ? 3.067 -5.802 5.672 1.00 89.00 157 ASN A O 1
ATOM 1236 N N . GLY A 1 158 ? 3.953 -7.757 6.248 1.00 88.62 158 GLY A N 1
ATOM 1237 C CA . GLY A 1 158 ? 3.093 -8.556 5.351 1.00 88.62 158 GLY A CA 1
ATOM 1238 C C . GLY A 1 158 ? 1.602 -8.593 5.729 1.00 88.62 158 GLY A C 1
ATOM 1239 O O . GLY A 1 158 ? 0.788 -9.208 5.043 1.00 88.62 158 GLY A O 1
ATOM 1240 N N . GLN A 1 159 ? 1.223 -7.945 6.833 1.00 90.44 159 GLN A N 1
ATOM 1241 C CA . GLN A 1 159 ? -0.089 -8.099 7.466 1.00 90.44 159 GLN A CA 1
ATOM 1242 C C . GLN A 1 159 ? -1.252 -7.622 6.597 1.00 90.44 159 GLN A C 1
ATOM 1244 O O . GLN A 1 159 ? -2.330 -8.202 6.683 1.00 90.44 159 GLN A O 1
ATOM 1249 N N . VAL A 1 160 ? -1.067 -6.577 5.780 1.00 95.38 160 VAL A N 1
ATOM 1250 C CA . VAL A 1 160 ? -2.172 -6.021 4.981 1.00 95.38 160 VAL A CA 1
ATOM 1251 C C . VAL A 1 160 ? -2.651 -7.052 3.964 1.00 95.38 160 VAL A C 1
ATOM 1253 O O . VAL A 1 160 ? -3.827 -7.407 3.994 1.00 95.38 160 VAL A O 1
ATOM 1256 N N . ALA A 1 161 ? -1.758 -7.585 3.122 1.00 95.38 161 ALA A N 1
ATOM 1257 C CA . ALA A 1 161 ? -2.109 -8.646 2.177 1.00 95.38 161 ALA A CA 1
ATOM 1258 C C . ALA A 1 161 ? -2.725 -9.856 2.891 1.00 95.38 161 ALA A C 1
ATOM 1260 O O . ALA A 1 161 ? -3.825 -10.280 2.544 1.00 95.38 161 ALA A O 1
ATOM 1261 N N . ASN A 1 162 ? -2.076 -10.353 3.946 1.00 93.56 162 ASN A N 1
ATOM 1262 C CA . ASN A 1 162 ? -2.541 -11.553 4.637 1.00 93.56 162 ASN A CA 1
ATOM 1263 C C . ASN A 1 162 ? -3.937 -11.374 5.262 1.00 93.56 162 ASN A C 1
ATOM 1265 O O . ASN A 1 162 ? -4.761 -12.285 5.226 1.00 93.56 162 ASN A O 1
ATOM 1269 N N . LYS A 1 163 ? -4.246 -10.187 5.798 1.00 95.50 163 LYS A N 1
ATOM 1270 C CA . LYS A 1 163 ? -5.568 -9.874 6.363 1.00 95.50 163 LYS A CA 1
ATOM 1271 C C . LYS A 1 163 ? -6.622 -9.624 5.285 1.00 95.50 163 LYS A C 1
ATOM 1273 O O . LYS A 1 163 ? -7.783 -9.964 5.498 1.00 95.50 163 LYS A O 1
ATOM 1278 N N . LEU A 1 164 ? -6.244 -9.085 4.124 1.00 96.88 164 LEU A N 1
ATOM 1279 C CA . LEU A 1 164 ? -7.141 -8.981 2.968 1.00 96.88 164 LEU A CA 1
ATOM 1280 C C . LEU A 1 164 ? -7.520 -10.364 2.424 1.00 96.88 164 LEU A C 1
ATOM 1282 O O . LEU A 1 164 ? -8.680 -10.570 2.073 1.00 96.88 164 LEU A O 1
ATOM 1286 N N . GLU A 1 165 ? -6.600 -11.333 2.429 1.00 94.31 165 GLU A N 1
ATOM 1287 C CA . GLU A 1 165 ? -6.915 -12.715 2.043 1.00 94.31 165 GLU A CA 1
ATOM 1288 C C . GLU A 1 165 ? -7.944 -13.370 2.975 1.00 94.31 165 GLU A C 1
ATOM 1290 O O . GLU A 1 165 ? -8.802 -14.119 2.504 1.00 94.31 165 GLU A O 1
ATOM 1295 N N . LEU A 1 166 ? -7.937 -13.057 4.279 1.00 94.50 166 LEU A N 1
ATOM 1296 C CA . LEU A 1 166 ? -8.986 -13.516 5.207 1.00 94.50 166 LEU A CA 1
ATOM 1297 C C . LEU A 1 166 ? -10.373 -12.988 4.811 1.00 94.50 166 LEU A C 1
ATOM 1299 O O . LEU A 1 166 ? -11.367 -13.703 4.938 1.00 94.50 166 LEU A O 1
ATOM 1303 N N . LEU A 1 167 ? -10.451 -11.748 4.315 1.00 96.88 167 LEU A N 1
ATOM 1304 C CA . LEU A 1 167 ? -11.705 -11.164 3.832 1.00 96.88 167 LEU A CA 1
ATOM 1305 C C . LEU A 1 167 ? -12.146 -11.788 2.506 1.00 96.88 167 LEU A C 1
ATOM 1307 O O . LEU A 1 167 ? -13.328 -12.089 2.342 1.00 96.88 167 LEU A O 1
ATOM 1311 N N . GLU A 1 168 ? -11.205 -11.996 1.584 1.00 95.06 168 GLU A N 1
ATOM 1312 C CA . GLU A 1 168 ? -11.459 -12.582 0.265 1.00 95.06 168 GLU A CA 1
ATOM 1313 C C . GLU A 1 168 ? -11.911 -14.045 0.355 1.00 95.06 168 GLU A C 1
ATOM 1315 O O . GLU A 1 168 ? -12.789 -14.475 -0.390 1.00 95.06 168 GLU A O 1
ATOM 1320 N N . THR A 1 169 ? -11.347 -14.804 1.295 1.00 93.69 169 THR A N 1
ATOM 1321 C CA . THR A 1 169 ? -11.655 -16.229 1.501 1.00 93.69 169 THR A CA 1
ATOM 1322 C C . THR A 1 169 ? -12.800 -16.476 2.486 1.00 93.69 169 THR A C 1
ATOM 1324 O O . THR A 1 169 ? -13.140 -17.626 2.767 1.00 93.69 169 THR A O 1
ATOM 1327 N N . CYS A 1 170 ? -13.430 -15.420 3.009 1.00 94.94 170 CYS A N 1
ATOM 1328 C CA . CYS A 1 170 ? -14.581 -15.547 3.893 1.00 94.94 170 CYS A CA 1
ATOM 1329 C C . CYS A 1 170 ? -15.821 -16.030 3.119 1.00 94.94 170 CYS A C 1
ATOM 1331 O O . CYS A 1 170 ? -16.479 -15.257 2.427 1.00 94.94 170 CYS A O 1
ATOM 1333 N N . GLU A 1 171 ? -16.185 -17.302 3.298 1.00 93.62 171 GLU A N 1
ATOM 1334 C CA . GLU A 1 171 ? -17.370 -17.923 2.676 1.00 93.62 171 GLU A CA 1
ATOM 1335 C C . GLU A 1 171 ? -18.675 -17.706 3.474 1.00 93.62 171 GLU A C 1
ATOM 1337 O O . GLU A 1 171 ? -19.743 -18.173 3.080 1.00 93.62 171 GLU A O 1
ATOM 1342 N N . SER A 1 172 ? -18.611 -17.037 4.630 1.00 94.81 172 SER A N 1
ATOM 1343 C CA . SER A 1 172 ? -19.782 -16.820 5.487 1.00 94.81 172 SER A CA 1
ATOM 1344 C C . SER A 1 172 ? -20.716 -15.761 4.900 1.00 94.81 172 SER A C 1
ATOM 1346 O O . SER A 1 172 ? -20.295 -14.659 4.556 1.00 94.81 172 SER A O 1
ATOM 1348 N N . GLU A 1 173 ? -22.015 -16.057 4.881 1.00 94.12 173 GLU A N 1
ATOM 1349 C CA . GLU A 1 173 ? -23.044 -15.103 4.444 1.00 94.12 173 GLU A CA 1
ATOM 1350 C C . GLU A 1 173 ? -23.417 -14.062 5.507 1.00 94.12 173 GLU A C 1
ATOM 1352 O O . GLU A 1 173 ? -24.136 -13.101 5.211 1.00 94.12 173 GLU A O 1
ATOM 1357 N N . LYS A 1 174 ? -22.952 -14.240 6.751 1.00 96.94 174 LYS A N 1
ATOM 1358 C CA . LYS A 1 174 ? -23.211 -13.289 7.836 1.00 96.94 174 LYS A CA 1
ATOM 1359 C C . LYS A 1 174 ? -22.617 -11.914 7.507 1.00 96.94 174 LYS A C 1
ATOM 1361 O O . LYS A 1 174 ? -21.599 -11.840 6.817 1.00 96.94 174 LYS A O 1
ATOM 1366 N N . PRO A 1 175 ? -23.204 -10.826 8.037 1.00 97.69 175 PRO A N 1
ATOM 1367 C CA . PRO A 1 175 ? -22.589 -9.515 7.916 1.00 97.69 175 PRO A CA 1
ATOM 1368 C C . PRO A 1 175 ? -21.197 -9.508 8.558 1.00 97.69 175 PRO A C 1
ATOM 1370 O O . PRO A 1 175 ? -20.969 -10.151 9.588 1.00 97.69 175 PRO A O 1
ATOM 1373 N N . LYS A 1 176 ? -20.265 -8.775 7.957 1.00 98.56 176 LYS A N 1
ATOM 1374 C CA . LYS A 1 176 ? -18.907 -8.605 8.475 1.00 98.56 176 LYS A CA 1
ATOM 1375 C C . LYS A 1 176 ? -18.849 -7.461 9.483 1.00 98.56 176 LYS A C 1
ATOM 1377 O O . LYS A 1 176 ? -19.557 -6.467 9.347 1.00 98.56 176 LYS A O 1
ATOM 1382 N N . LEU A 1 177 ? -17.971 -7.578 10.471 1.00 98.56 177 LEU A N 1
ATOM 1383 C CA . LEU A 1 177 ? -17.534 -6.486 11.334 1.00 98.56 177 LEU A CA 1
ATOM 1384 C C . LEU A 1 177 ? -16.021 -6.354 11.187 1.00 98.56 177 LEU A C 1
ATOM 1386 O O . LEU A 1 177 ? -15.263 -7.213 11.639 1.00 98.56 177 LEU A O 1
ATOM 1390 N N . ILE A 1 178 ? -15.594 -5.272 10.546 1.00 98.75 178 ILE A N 1
ATOM 1391 C CA . ILE A 1 178 ? -14.186 -4.949 10.347 1.00 98.75 178 ILE A CA 1
ATOM 1392 C C . ILE A 1 178 ? -13.714 -4.046 11.478 1.00 98.75 178 ILE A C 1
ATOM 1394 O O . ILE A 1 178 ? -14.214 -2.933 11.639 1.00 98.75 178 ILE A O 1
ATOM 1398 N N . LEU A 1 179 ? -12.742 -4.528 12.243 1.00 98.69 179 LEU A N 1
ATOM 1399 C CA . LEU A 1 179 ? -11.990 -3.746 13.215 1.00 98.69 179 LEU A CA 1
ATOM 1400 C C . LEU A 1 179 ? -10.763 -3.204 12.490 1.00 98.69 179 LEU A C 1
ATOM 1402 O O . LEU A 1 179 ? -9.905 -3.982 12.076 1.00 98.69 179 LEU A O 1
ATOM 1406 N N . PHE A 1 180 ? -10.695 -1.889 12.315 1.00 98.62 180 PHE A N 1
ATOM 1407 C CA . PHE A 1 180 ? -9.732 -1.237 11.436 1.00 98.62 180 PHE A CA 1
ATOM 1408 C C . PHE A 1 180 ? -8.959 -0.136 12.160 1.00 98.62 180 PHE A C 1
ATOM 1410 O O . PHE A 1 180 ? -9.572 0.725 12.787 1.00 98.62 180 PHE A O 1
ATOM 1417 N N . ALA A 1 181 ? -7.629 -0.170 12.054 1.00 97.19 181 ALA A N 1
ATOM 1418 C CA . ALA A 1 181 ? -6.694 0.952 12.182 1.00 97.19 181 ALA A CA 1
ATOM 1419 C C . ALA A 1 181 ? -5.246 0.407 12.074 1.00 97.19 181 ALA A C 1
ATOM 1421 O O . ALA A 1 181 ? -4.997 -0.616 11.440 1.00 97.19 181 ALA A O 1
ATOM 1422 N N . GLY A 1 182 ? -4.295 1.071 12.737 1.00 95.44 182 GLY A N 1
ATOM 1423 C CA . GLY A 1 182 ? -2.921 0.620 12.936 1.00 95.44 182 GLY A CA 1
ATOM 1424 C C . GLY A 1 182 ? -2.743 -0.252 14.185 1.00 95.44 182 GLY A C 1
ATOM 1425 O O . GLY A 1 182 ? -3.587 -1.102 14.494 1.00 95.44 182 GLY A O 1
ATOM 1426 N N . CYS A 1 183 ? -1.638 -0.026 14.909 1.00 94.31 183 CYS A N 1
ATOM 1427 C CA . CYS A 1 183 ? -1.186 -0.904 15.989 1.00 94.31 183 CYS A CA 1
ATOM 1428 C C . CYS A 1 183 ? -2.235 -1.050 17.098 1.00 94.31 183 CYS A C 1
ATOM 1430 O O . CYS A 1 183 ? -2.499 -2.163 17.543 1.00 94.31 183 CYS A O 1
ATOM 1432 N N . SER A 1 184 ? -2.897 0.037 17.494 1.00 93.88 184 SER A N 1
ATOM 1433 C CA . SER A 1 184 ? -4.055 0.007 18.407 1.00 93.88 184 SER A CA 1
ATOM 1434 C C . SER A 1 184 ? -5.050 -1.123 18.139 1.00 93.88 184 SER A C 1
ATOM 1436 O O . SER A 1 184 ? -5.460 -1.810 19.076 1.00 93.88 184 SER A O 1
ATOM 1438 N N . VAL A 1 185 ? -5.432 -1.346 16.879 1.00 97.12 185 VAL A N 1
ATOM 1439 C CA . VAL A 1 185 ? -6.333 -2.443 16.517 1.00 97.12 185 VAL A CA 1
ATOM 1440 C C . VAL A 1 185 ? -5.602 -3.771 16.501 1.00 97.12 185 VAL A C 1
ATOM 1442 O O . VAL A 1 185 ? -6.107 -4.751 17.048 1.00 97.12 185 VAL A O 1
ATOM 1445 N N . TRP A 1 186 ? -4.392 -3.807 15.951 1.00 95.44 186 TRP A N 1
ATOM 1446 C CA . TRP A 1 186 ? -3.614 -5.038 15.884 1.00 95.44 186 TRP A CA 1
ATOM 1447 C C . TRP A 1 186 ? -3.372 -5.666 17.269 1.00 95.44 186 TRP A C 1
ATOM 1449 O O . TRP A 1 186 ? -3.549 -6.872 17.442 1.00 95.44 186 TRP A O 1
ATOM 1459 N N . TYR A 1 187 ? -3.032 -4.849 18.268 1.00 95.00 187 TYR A N 1
ATOM 1460 C CA . TYR A 1 187 ? -2.737 -5.299 19.629 1.00 95.00 187 TYR A CA 1
ATOM 1461 C C . TYR A 1 187 ? -3.949 -5.279 20.561 1.00 95.00 187 TYR A C 1
ATOM 1463 O O . TYR A 1 187 ? -3.990 -6.066 21.510 1.00 95.00 187 TYR A O 1
ATOM 1471 N N . GLY A 1 188 ? -4.906 -4.373 20.338 1.00 94.50 188 GLY A N 1
ATOM 1472 C CA . GLY A 1 188 ? -5.979 -4.092 21.292 1.00 94.50 188 GLY A CA 1
ATOM 1473 C C . GLY A 1 188 ? -7.291 -4.804 21.069 1.00 94.50 188 GLY A C 1
ATOM 1474 O O . GLY A 1 188 ? -8.087 -4.878 22.005 1.00 94.50 188 GLY A O 1
ATOM 1475 N N . PHE A 1 189 ? -7.520 -5.375 19.894 1.00 96.69 189 PHE A N 1
ATOM 1476 C CA . PHE A 1 189 ? -8.834 -5.880 19.533 1.00 96.69 189 PHE A CA 1
ATOM 1477 C C . PHE A 1 189 ? -8.791 -7.384 19.286 1.00 96.69 189 PHE A C 1
ATOM 1479 O O . PHE A 1 189 ? -8.278 -7.836 18.270 1.00 96.69 189 PHE A O 1
ATOM 1486 N N . ASP A 1 190 ? -9.379 -8.159 20.195 1.00 96.94 190 ASP A N 1
ATOM 1487 C CA . ASP A 1 190 ? -9.564 -9.595 19.994 1.00 96.94 190 ASP A CA 1
ATOM 1488 C C . ASP A 1 190 ? -10.869 -9.868 19.226 1.00 96.94 190 ASP A C 1
ATOM 1490 O O . ASP A 1 190 ? -11.972 -9.828 19.778 1.00 96.94 190 ASP A O 1
ATOM 1494 N N . ALA A 1 191 ? -10.741 -10.162 17.933 1.00 97.81 191 ALA A N 1
ATOM 1495 C CA . ALA A 1 191 ? -11.856 -10.455 17.044 1.00 97.81 191 ALA A CA 1
ATOM 1496 C C . ALA A 1 191 ? -12.602 -11.755 17.395 1.00 97.81 191 ALA A C 1
ATOM 1498 O O . ALA A 1 191 ? -13.816 -11.816 17.190 1.00 97.81 191 ALA A O 1
ATOM 1499 N N . ASN A 1 192 ? -11.938 -12.772 17.962 1.00 97.50 192 ASN A N 1
ATOM 1500 C CA . ASN A 1 192 ? -12.623 -13.981 18.438 1.00 97.50 192 ASN A CA 1
ATOM 1501 C C . ASN A 1 192 ? -13.514 -13.639 19.628 1.00 97.50 192 ASN A C 1
ATOM 1503 O O . ASN A 1 192 ? -14.687 -14.006 19.662 1.00 97.50 192 ASN A O 1
ATOM 1507 N N . TYR A 1 193 ? -12.984 -12.878 20.585 1.00 97.50 193 TYR A N 1
ATOM 1508 C CA . TYR A 1 193 ? -13.773 -12.532 21.756 1.00 97.50 193 TYR A CA 1
ATOM 1509 C C . TYR A 1 193 ? -14.920 -11.575 21.409 1.00 97.50 193 TYR A C 1
ATOM 1511 O O . TYR A 1 193 ? -16.036 -11.729 21.906 1.00 97.50 193 TYR A O 1
ATOM 1519 N N . ALA A 1 194 ? -14.701 -10.639 20.482 1.00 97.81 194 ALA A N 1
ATOM 1520 C CA . ALA A 1 194 ? -15.773 -9.814 19.937 1.00 97.81 194 ALA A CA 1
ATOM 1521 C C . ALA A 1 194 ? -16.865 -10.647 19.244 1.00 97.81 194 ALA A C 1
ATOM 1523 O O . ALA A 1 194 ? -18.053 -10.384 19.454 1.00 97.81 194 ALA A O 1
ATOM 1524 N N . TYR A 1 195 ? -16.483 -11.660 18.458 1.00 97.56 195 TYR A N 1
ATOM 1525 C CA . TYR A 1 195 ? -17.414 -12.600 17.825 1.00 97.56 195 TYR A CA 1
ATOM 1526 C C . TYR A 1 195 ? -18.303 -13.292 18.870 1.00 97.56 195 TYR A C 1
ATOM 1528 O O . TYR A 1 195 ? -19.532 -13.289 18.734 1.00 97.56 195 TYR A O 1
ATOM 1536 N N . ASP A 1 196 ? -17.703 -13.798 19.949 1.00 97.62 196 ASP A N 1
ATOM 1537 C CA . ASP A 1 196 ? -18.421 -14.456 21.043 1.00 97.62 196 ASP A CA 1
ATOM 1538 C C . ASP A 1 196 ? -19.359 -13.490 21.777 1.00 97.62 196 ASP A C 1
ATOM 1540 O O . ASP A 1 196 ? -20.541 -13.784 21.978 1.00 97.62 196 ASP A O 1
ATOM 1544 N N . LEU A 1 197 ? -18.873 -12.293 22.122 1.00 97.06 197 LEU A N 1
ATOM 1545 C CA . LEU A 1 197 ? -19.673 -11.266 22.790 1.00 97.06 197 LEU A CA 1
ATOM 1546 C C . LEU A 1 197 ? -20.862 -10.815 21.931 1.00 97.06 197 LEU A C 1
ATOM 1548 O O . LEU A 1 197 ? -21.910 -10.456 22.475 1.00 97.06 197 LEU A O 1
ATOM 1552 N N . LEU A 1 198 ? -20.738 -10.838 20.604 1.00 96.06 198 LEU A N 1
ATOM 1553 C CA . LEU A 1 198 ? -21.816 -10.535 19.657 1.00 96.06 198 LEU A CA 1
ATOM 1554 C C . LEU A 1 198 ? -22.732 -11.738 19.370 1.00 96.06 198 LEU A C 1
ATOM 1556 O O . LEU A 1 198 ? -23.671 -11.615 18.579 1.00 96.06 198 LEU A O 1
ATOM 1560 N N . GLY A 1 199 ? -22.498 -12.884 20.016 1.00 95.56 199 GLY A N 1
ATOM 1561 C CA . GLY A 1 199 ? -23.284 -14.103 19.832 1.00 95.56 199 GLY A CA 1
ATOM 1562 C C . GLY A 1 199 ? -23.160 -14.682 18.424 1.00 95.56 199 GLY A C 1
ATOM 1563 O O . GLY A 1 199 ? -24.128 -15.233 17.904 1.00 95.56 199 GLY A O 1
ATOM 1564 N N . GLY A 1 200 ? -22.012 -14.482 17.770 1.00 95.06 200 GLY A N 1
ATOM 1565 C CA . GLY A 1 200 ? -21.737 -14.969 16.419 1.00 95.06 200 GLY A CA 1
ATOM 1566 C C . GLY A 1 200 ? -22.606 -14.356 15.317 1.00 95.06 200 GLY A C 1
ATOM 1567 O O . GLY A 1 200 ? -22.709 -14.946 14.240 1.00 95.06 200 GLY A O 1
ATOM 1568 N N . ARG A 1 201 ? -23.244 -13.202 15.579 1.00 95.00 201 ARG A N 1
ATOM 1569 C CA . ARG A 1 201 ? -24.111 -12.484 14.623 1.00 95.00 201 ARG A CA 1
ATOM 1570 C C . ARG A 1 201 ? -23.348 -11.927 13.419 1.00 95.00 201 ARG A C 1
ATOM 1572 O O . ARG A 1 201 ? -23.920 -11.853 12.336 1.00 95.00 201 ARG A O 1
ATOM 1579 N N . TYR A 1 202 ? -22.090 -11.553 13.624 1.00 97.31 202 TYR A N 1
ATOM 1580 C CA . TYR A 1 202 ? -21.200 -11.008 12.602 1.00 97.31 202 TYR A CA 1
ATOM 1581 C C . TYR A 1 202 ? -19.983 -11.913 12.445 1.00 97.31 202 TYR A C 1
ATOM 1583 O O . TYR A 1 202 ? -19.526 -12.470 13.442 1.00 97.31 202 TYR A O 1
ATOM 1591 N N . GLU A 1 203 ? -19.425 -12.025 11.238 1.00 98.25 203 GLU A N 1
ATOM 1592 C CA . GLU A 1 203 ? -18.030 -12.463 11.107 1.00 98.25 203 GLU A CA 1
ATOM 1593 C C . GLU A 1 203 ? -17.109 -11.284 11.404 1.00 98.25 203 GLU A C 1
ATOM 1595 O O . GLU A 1 203 ? -17.207 -10.234 10.773 1.00 98.25 203 GLU A O 1
ATOM 1600 N N . VAL A 1 204 ? -16.240 -11.442 12.396 1.00 98.50 204 VAL A N 1
ATOM 1601 C CA . VAL A 1 204 ? -15.405 -10.357 12.915 1.00 98.50 204 VAL A CA 1
ATOM 1602 C C . VAL A 1 204 ? -13.977 -10.528 12.419 1.00 98.50 204 VAL A C 1
ATOM 1604 O O . VAL A 1 204 ? -13.419 -11.616 12.549 1.00 98.50 204 VAL A O 1
ATOM 1607 N N . PHE A 1 205 ? -13.382 -9.454 11.904 1.00 98.62 205 PHE A N 1
ATOM 1608 C CA . PHE A 1 205 ? -12.006 -9.449 11.416 1.00 98.62 205 PHE A CA 1
ATOM 1609 C C . PHE A 1 205 ? -11.210 -8.312 12.048 1.00 98.62 205 PHE A C 1
ATOM 1611 O O . PHE A 1 205 ? -11.614 -7.150 11.988 1.00 98.62 205 PHE A O 1
ATOM 1618 N N . ASN A 1 206 ? -10.057 -8.646 12.621 1.00 98.44 206 ASN A N 1
ATOM 1619 C CA . ASN A 1 206 ? -9.024 -7.697 13.003 1.00 98.44 206 ASN A CA 1
ATOM 1620 C C . ASN A 1 206 ? -8.149 -7.398 11.781 1.00 98.44 206 ASN A C 1
ATOM 1622 O O . ASN A 1 206 ? -7.254 -8.169 11.427 1.00 98.44 206 ASN A O 1
ATOM 1626 N N . THR A 1 207 ? -8.365 -6.240 11.161 1.00 98.00 207 THR A N 1
ATOM 1627 C CA . THR A 1 207 ? -7.550 -5.764 10.037 1.00 98.00 207 THR A CA 1
ATOM 1628 C C . THR A 1 207 ? -6.457 -4.785 10.479 1.00 98.00 207 THR A C 1
ATOM 1630 O O . THR A 1 207 ? -5.948 -4.036 9.656 1.00 98.00 207 THR A O 1
ATOM 1633 N N . GLY A 1 208 ? -6.111 -4.749 11.772 1.00 96.88 208 GLY A N 1
ATOM 1634 C CA . GLY A 1 208 ? -5.091 -3.852 12.315 1.00 96.88 208 GLY A CA 1
ATOM 1635 C C . GLY A 1 208 ? -3.683 -4.197 11.834 1.00 96.88 208 GLY A C 1
ATOM 1636 O O . GLY A 1 208 ? -3.336 -5.374 11.753 1.00 96.88 208 GLY A O 1
ATOM 1637 N N . VAL A 1 209 ? -2.861 -3.195 11.543 1.00 94.38 209 VAL A N 1
ATOM 1638 C CA . VAL A 1 209 ? -1.481 -3.371 11.041 1.00 94.38 209 VAL A CA 1
ATOM 1639 C C . VAL A 1 209 ? -0.516 -2.421 11.748 1.00 94.38 209 VAL A C 1
ATOM 1641 O O . VAL A 1 209 ? -0.914 -1.746 12.689 1.00 94.38 209 VAL A O 1
ATOM 1644 N N . ILE A 1 210 ? 0.748 -2.322 11.330 1.00 91.44 210 ILE A N 1
ATOM 1645 C CA . ILE A 1 210 ? 1.653 -1.320 11.912 1.00 91.44 210 ILE A CA 1
ATOM 1646 C C . ILE A 1 210 ? 1.116 0.112 11.696 1.00 91.44 210 ILE A C 1
ATOM 1648 O O . ILE A 1 210 ? 0.585 0.455 10.638 1.00 91.44 210 ILE A O 1
ATOM 1652 N N . GLY A 1 211 ? 1.261 0.992 12.691 1.00 86.31 211 GLY A N 1
ATOM 1653 C CA . GLY A 1 211 ? 0.658 2.335 12.678 1.00 86.31 211 GLY A CA 1
ATOM 1654 C C . GLY A 1 211 ? 1.157 3.265 11.564 1.00 86.31 211 GLY A C 1
ATOM 1655 O O . GLY A 1 211 ? 0.482 4.230 11.207 1.00 86.31 211 GLY A O 1
ATOM 1656 N N . GLY A 1 212 ? 2.321 2.963 10.982 1.00 89.31 212 GLY A N 1
ATOM 1657 C CA . GLY A 1 212 ? 2.913 3.717 9.879 1.00 89.31 212 GLY A CA 1
ATOM 1658 C C . GLY A 1 212 ? 2.270 3.479 8.509 1.00 89.31 212 GLY A C 1
ATOM 1659 O O . GLY A 1 212 ? 2.676 4.124 7.548 1.00 89.31 212 GLY A O 1
ATOM 1660 N N . VAL A 1 213 ? 1.302 2.572 8.378 1.00 91.69 213 VAL A N 1
ATOM 1661 C CA . VAL A 1 213 ? 0.682 2.277 7.079 1.00 91.69 213 VAL A CA 1
ATOM 1662 C C . VAL A 1 213 ? -0.408 3.299 6.751 1.00 91.69 213 VAL A C 1
ATOM 1664 O O . VAL A 1 213 ? -1.233 3.628 7.597 1.00 91.69 213 VAL A O 1
ATOM 1667 N N . CYS A 1 214 ? -0.439 3.793 5.513 1.00 92.50 214 CYS A N 1
ATOM 1668 C CA . CYS A 1 214 ? -1.471 4.709 5.012 1.00 92.50 214 CYS A CA 1
ATOM 1669 C C . CYS A 1 214 ? -2.871 4.066 5.057 1.00 92.50 214 CYS A C 1
ATOM 1671 O O . CYS A 1 214 ? -3.061 2.976 4.521 1.00 92.50 214 CYS A O 1
ATOM 1673 N N . ALA A 1 215 ? -3.860 4.727 5.668 1.00 95.00 215 ALA A N 1
ATOM 1674 C CA . ALA A 1 215 ? -5.220 4.188 5.764 1.00 95.00 215 ALA A CA 1
ATOM 1675 C C . ALA A 1 215 ? -5.995 4.194 4.434 1.00 95.00 215 ALA A C 1
ATOM 1677 O O . ALA A 1 215 ? -6.845 3.331 4.233 1.00 95.00 215 ALA A O 1
ATOM 1678 N N . LEU A 1 216 ? -5.715 5.131 3.515 1.00 93.62 216 LEU A N 1
ATOM 1679 C CA . LEU A 1 216 ? -6.521 5.310 2.296 1.00 93.62 216 LEU A CA 1
ATOM 1680 C C . LEU A 1 216 ? -6.570 4.060 1.417 1.00 93.62 216 LEU A C 1
ATOM 1682 O O . LEU A 1 216 ? -7.653 3.598 1.069 1.00 93.62 216 LEU A O 1
ATOM 1686 N N . TYR A 1 217 ? -5.411 3.504 1.059 1.00 94.94 217 TYR A N 1
ATOM 1687 C CA . TYR A 1 217 ? -5.375 2.334 0.180 1.00 94.94 217 TYR A CA 1
ATOM 1688 C C . TYR A 1 217 ? -5.883 1.074 0.902 1.00 94.94 217 TYR A C 1
ATOM 1690 O O . TYR A 1 217 ? -6.524 0.229 0.282 1.00 94.94 217 TYR A O 1
ATOM 1698 N N . GLN A 1 218 ? -5.672 0.971 2.223 1.00 97.00 218 GLN A N 1
ATOM 1699 C CA . GLN A 1 218 ? -6.224 -0.126 3.018 1.00 97.00 218 GLN A CA 1
ATOM 1700 C C . GLN A 1 218 ? -7.753 -0.104 2.979 1.00 97.00 218 GLN A C 1
ATOM 1702 O O . GLN A 1 218 ? -8.369 -1.123 2.689 1.00 97.00 218 GLN A O 1
ATOM 1707 N N . ILE A 1 219 ? -8.372 1.061 3.208 1.00 97.50 219 ILE A N 1
ATOM 1708 C CA . ILE A 1 219 ? -9.830 1.217 3.134 1.00 97.50 219 ILE A CA 1
ATOM 1709 C C . ILE A 1 219 ? -10.331 0.956 1.716 1.00 97.50 219 ILE A C 1
ATOM 1711 O O . ILE A 1 219 ? -11.333 0.261 1.566 1.00 97.50 219 ILE A O 1
ATOM 1715 N N . ALA A 1 220 ? -9.637 1.450 0.685 1.00 95.56 220 ALA A N 1
ATOM 1716 C CA . ALA A 1 220 ? -9.996 1.178 -0.705 1.00 95.56 220 ALA A CA 1
ATOM 1717 C C . ALA A 1 220 ? -10.079 -0.336 -0.972 1.00 95.56 220 ALA A C 1
ATOM 1719 O O . ALA A 1 220 ? -11.098 -0.816 -1.469 1.00 95.56 220 ALA A O 1
ATOM 1720 N N . LEU A 1 221 ? -9.077 -1.107 -0.537 1.00 97.81 221 LEU A N 1
ATOM 1721 C CA . LEU A 1 221 ? -9.057 -2.564 -0.699 1.00 97.81 221 LEU A CA 1
ATOM 1722 C C . LEU A 1 221 ? -10.104 -3.268 0.169 1.00 97.81 221 LEU A C 1
ATOM 1724 O O . LEU A 1 221 ? -10.867 -4.088 -0.342 1.00 97.81 221 LEU A O 1
ATOM 1728 N N . ILE A 1 222 ? -10.192 -2.929 1.458 1.00 98.50 222 ILE A N 1
ATOM 1729 C CA . ILE A 1 222 ? -11.153 -3.532 2.395 1.00 98.50 222 ILE A CA 1
ATOM 1730 C C . ILE A 1 222 ? -12.594 -3.287 1.935 1.00 98.50 222 ILE A C 1
ATOM 1732 O O . ILE A 1 222 ? -13.423 -4.193 2.010 1.00 98.50 222 ILE A O 1
ATOM 1736 N N . SER A 1 223 ? -12.898 -2.086 1.433 1.00 97.44 223 SER A N 1
ATOM 1737 C CA . SER A 1 223 ? -14.254 -1.703 1.023 1.00 97.44 223 SER A CA 1
ATOM 1738 C C . SER A 1 223 ? -14.828 -2.609 -0.065 1.00 97.44 223 SER A C 1
ATOM 1740 O O . SER A 1 223 ? -16.032 -2.853 -0.070 1.00 97.44 223 SER A O 1
ATOM 1742 N N . SER A 1 224 ? -13.977 -3.194 -0.916 1.00 96.31 224 SER A N 1
ATOM 1743 C CA . SER A 1 224 ? -14.399 -4.132 -1.964 1.00 96.31 224 SER A CA 1
ATOM 1744 C C . SER A 1 224 ? -15.013 -5.435 -1.428 1.00 96.31 224 SER A C 1
ATOM 1746 O O . SER A 1 224 ? -15.714 -6.129 -2.163 1.00 96.31 224 SER A O 1
ATOM 1748 N N . TYR A 1 225 ? -14.812 -5.743 -0.141 1.00 97.31 225 TYR A N 1
ATOM 1749 C CA . TYR A 1 225 ? -15.355 -6.930 0.531 1.00 97.31 225 TYR A CA 1
ATOM 1750 C C . TYR A 1 225 ? -16.549 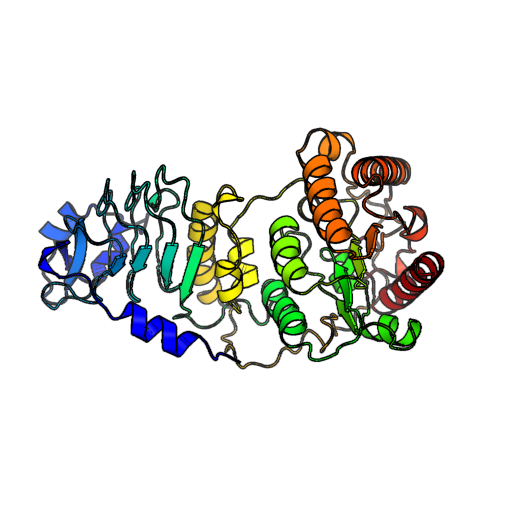-6.636 1.442 1.00 97.31 225 TYR A C 1
ATOM 1752 O O . TYR A 1 225 ? -17.049 -7.558 2.107 1.00 97.31 225 TYR A O 1
ATOM 1760 N N . LEU A 1 226 ? -16.984 -5.374 1.492 1.00 98.00 226 LEU A N 1
ATOM 1761 C CA . LEU A 1 226 ? -18.087 -4.923 2.327 1.00 98.00 226 LEU A CA 1
ATOM 1762 C C . LEU A 1 226 ? -19.364 -4.723 1.519 1.00 98.00 226 LEU A C 1
ATOM 1764 O O . LEU A 1 226 ? -19.354 -4.333 0.353 1.00 98.00 226 LEU A O 1
ATOM 1768 N N . LYS A 1 227 ? -20.490 -4.988 2.172 1.00 97.19 227 LYS A N 1
ATOM 1769 C CA . LYS A 1 227 ? -21.841 -4.832 1.634 1.00 97.19 227 LYS A CA 1
ATOM 1770 C C . LYS A 1 227 ? -22.767 -4.200 2.670 1.00 97.19 227 LYS A C 1
ATOM 1772 O O . LYS A 1 227 ? -22.425 -4.044 3.841 1.00 97.19 227 LYS A O 1
ATOM 1777 N N . SER A 1 228 ? -23.970 -3.836 2.232 1.00 97.88 228 SER A N 1
ATOM 1778 C CA . SER A 1 228 ? -24.997 -3.306 3.130 1.00 97.88 228 SER A CA 1
ATOM 1779 C C . SER A 1 228 ? -25.257 -4.262 4.301 1.00 97.88 228 SER A C 1
ATOM 1781 O O . SER A 1 228 ? -25.428 -5.464 4.098 1.00 97.88 228 SER A O 1
ATOM 1783 N N . GLY A 1 229 ? -25.290 -3.718 5.520 1.00 96.50 229 GLY A N 1
ATOM 1784 C CA . GLY A 1 229 ? -25.443 -4.484 6.760 1.00 96.50 229 GLY A CA 1
ATOM 1785 C C . GLY A 1 229 ? -24.126 -4.869 7.442 1.00 96.50 229 GLY A C 1
ATOM 1786 O O . GLY A 1 229 ? -24.156 -5.230 8.620 1.00 96.50 229 GLY A O 1
ATOM 1787 N N . ASP A 1 230 ? -22.989 -4.741 6.753 1.00 98.38 230 ASP A N 1
ATOM 1788 C CA . ASP A 1 230 ? -21.669 -4.870 7.372 1.00 98.38 230 ASP A CA 1
ATOM 1789 C C . ASP A 1 230 ? -21.355 -3.655 8.258 1.00 98.38 230 ASP A C 1
ATOM 1791 O O . ASP A 1 230 ? -21.996 -2.602 8.175 1.00 98.38 230 ASP A O 1
ATOM 1795 N N . MET A 1 231 ? -20.344 -3.790 9.111 1.00 98.31 231 MET A N 1
ATOM 1796 C CA . MET A 1 231 ? -19.857 -2.744 10.002 1.00 98.31 231 MET A CA 1
ATOM 1797 C C . MET A 1 231 ? -18.369 -2.487 9.788 1.00 98.31 231 MET A C 1
ATOM 1799 O O . MET A 1 231 ? -17.574 -3.419 9.683 1.00 98.31 231 MET A O 1
ATOM 1803 N N . PHE A 1 232 ? -17.994 -1.213 9.806 1.00 98.75 232 PHE A N 1
ATOM 1804 C CA . PHE A 1 232 ? -16.613 -0.753 9.763 1.00 98.75 232 PHE A CA 1
ATOM 1805 C C . PHE A 1 232 ? -16.327 0.088 11.007 1.00 98.75 232 PHE A C 1
ATOM 1807 O O . PHE A 1 232 ? -16.952 1.130 11.212 1.00 98.75 232 PHE A O 1
ATOM 1814 N N . VAL A 1 233 ? -15.412 -0.380 11.853 1.00 98.56 233 VAL A N 1
ATOM 1815 C CA . VAL A 1 233 ? -15.099 0.219 13.153 1.00 98.56 233 VAL A CA 1
ATOM 1816 C C . VAL A 1 233 ? -13.659 0.723 13.123 1.00 98.56 233 VAL A C 1
ATOM 1818 O O . VAL A 1 233 ? -12.720 -0.069 13.149 1.00 98.56 233 VAL A O 1
ATOM 1821 N N . HIS A 1 234 ? -13.495 2.042 13.016 1.00 98.44 234 HIS A N 1
ATOM 1822 C CA . HIS A 1 234 ? -12.201 2.709 12.920 1.00 98.44 234 HIS A CA 1
ATOM 1823 C C . HIS A 1 234 ? -11.737 3.219 14.290 1.00 98.44 234 HIS A C 1
ATOM 1825 O O . HIS A 1 234 ? -12.364 4.108 14.872 1.00 98.44 234 HIS A O 1
ATOM 1831 N N . ASN A 1 235 ? -10.619 2.691 14.789 1.00 97.25 235 ASN A N 1
ATOM 1832 C CA . ASN A 1 235 ? -10.074 3.019 16.112 1.00 97.25 235 ASN A CA 1
ATOM 1833 C C . ASN A 1 235 ? -8.585 3.386 16.042 1.00 97.25 235 ASN A C 1
ATOM 1835 O O . ASN A 1 235 ? -7.751 2.636 16.543 1.00 97.25 235 ASN A O 1
ATOM 1839 N N . PRO A 1 236 ? -8.223 4.518 15.416 1.00 95.56 236 PRO A N 1
ATOM 1840 C CA . PRO A 1 236 ? -6.835 4.938 15.306 1.00 95.56 236 PRO A CA 1
ATOM 1841 C C . PRO A 1 236 ? -6.265 5.362 16.659 1.00 95.56 236 PRO A C 1
ATOM 1843 O O . PRO A 1 236 ? -6.980 5.808 17.561 1.00 95.56 236 PRO A O 1
ATOM 1846 N N . GLU A 1 237 ? -4.944 5.288 16.784 1.00 93.81 237 GLU A N 1
ATOM 1847 C CA . GLU A 1 237 ? -4.252 5.942 17.893 1.00 93.81 237 GLU A CA 1
ATOM 1848 C C . GLU A 1 237 ? -4.385 7.461 17.744 1.00 93.81 237 GLU A C 1
ATOM 1850 O O . GLU A 1 237 ? -4.271 7.970 16.623 1.00 93.81 237 GLU A O 1
ATOM 1855 N N . PRO A 1 238 ? -4.551 8.211 18.846 1.00 91.69 238 PRO A N 1
ATOM 1856 C CA . PRO A 1 238 ? -4.662 9.668 18.796 1.00 91.69 238 PRO A CA 1
ATOM 1857 C C . PRO A 1 238 ? -3.462 10.381 18.152 1.00 91.69 238 PRO A C 1
ATOM 1859 O O . PRO A 1 238 ? -3.604 11.525 17.736 1.00 91.69 238 PRO A O 1
ATOM 1862 N N . GLY A 1 239 ? -2.292 9.737 18.067 1.00 90.81 239 GLY A N 1
ATOM 1863 C CA . GLY A 1 239 ? -1.089 10.258 17.404 1.00 90.81 239 GLY A CA 1
ATOM 1864 C C . GLY A 1 239 ? -0.806 9.678 16.010 1.00 90.81 239 GLY A C 1
ATOM 1865 O O . GLY A 1 239 ? 0.144 10.103 15.353 1.00 90.81 239 GLY A O 1
ATOM 1866 N N . ALA A 1 240 ? -1.593 8.714 15.517 1.00 92.25 240 ALA A N 1
ATOM 1867 C CA . ALA A 1 240 ? -1.263 7.989 14.288 1.00 92.25 240 ALA A CA 1
ATOM 1868 C C . ALA A 1 240 ? -1.610 8.790 13.024 1.00 92.25 240 ALA A C 1
ATOM 1870 O O . ALA A 1 240 ? -2.646 8.583 12.397 1.00 92.25 240 ALA A O 1
ATOM 1871 N N . VAL A 1 241 ? -0.701 9.669 12.595 1.00 93.62 241 VAL A N 1
ATOM 1872 C CA . VAL A 1 241 ? -0.857 10.536 11.409 1.00 93.62 241 VAL A CA 1
ATOM 1873 C C . VAL A 1 241 ? -1.248 9.798 10.118 1.00 93.62 241 VAL A C 1
ATOM 1875 O O . VAL A 1 241 ? -1.956 10.372 9.293 1.00 93.62 241 VAL A O 1
ATOM 1878 N N . HIS A 1 242 ? -0.832 8.540 9.928 1.00 93.62 242 HIS A N 1
ATOM 1879 C CA . HIS A 1 242 ? -1.186 7.746 8.741 1.00 93.62 242 HIS A CA 1
ATOM 1880 C C . HIS A 1 242 ? -2.588 7.124 8.828 1.00 93.62 242 HIS A C 1
ATOM 1882 O O . HIS A 1 242 ? -3.260 6.953 7.812 1.00 93.62 242 HIS A O 1
ATOM 1888 N N . GLN A 1 243 ? -3.042 6.817 10.044 1.00 94.94 243 GLN A N 1
ATOM 1889 C CA . GLN A 1 243 ? -4.364 6.246 10.320 1.00 94.94 243 GLN A CA 1
ATOM 1890 C C . GLN A 1 243 ? -5.430 7.338 10.499 1.00 94.94 243 GLN A C 1
ATOM 1892 O O . GLN A 1 243 ? -6.603 7.131 10.218 1.00 94.94 243 GLN A O 1
ATOM 1897 N N . LEU A 1 244 ? -5.009 8.550 10.866 1.00 94.81 244 LEU A N 1
ATOM 1898 C CA . LEU A 1 244 ? -5.832 9.761 10.921 1.00 94.81 244 LEU A CA 1
ATOM 1899 C C . LEU A 1 244 ? -5.807 10.570 9.616 1.00 94.81 244 LEU A C 1
ATOM 1901 O O . LEU A 1 244 ? -6.171 11.742 9.617 1.00 94.81 244 LEU A O 1
ATOM 1905 N N . PHE A 1 245 ? -5.405 9.962 8.496 1.00 94.00 245 PHE A N 1
ATOM 1906 C CA . PHE A 1 245 ? -5.446 10.556 7.154 1.00 94.00 245 PHE A CA 1
ATOM 1907 C C . PHE A 1 245 ? -4.629 11.849 6.968 1.00 94.00 245 PHE A C 1
ATOM 1909 O O . PHE A 1 245 ? -4.859 12.587 6.003 1.00 94.00 245 PHE A O 1
ATOM 1916 N N . VAL A 1 246 ? -3.661 12.142 7.837 1.00 92.81 246 VAL A N 1
ATOM 1917 C CA . VAL A 1 246 ? -2.781 13.313 7.698 1.00 92.81 246 VAL A CA 1
ATOM 1918 C C . VAL A 1 246 ? -1.695 13.026 6.664 1.00 92.81 246 VAL A C 1
ATOM 1920 O O . VAL A 1 246 ? -1.574 13.755 5.678 1.00 92.81 246 VAL A O 1
ATOM 1923 N N . LEU A 1 247 ? -0.948 11.935 6.853 1.00 89.56 247 LEU A N 1
ATOM 1924 C CA . LEU A 1 247 ? 0.069 11.463 5.913 1.00 89.56 247 LEU A CA 1
ATOM 1925 C C . LEU A 1 247 ? -0.482 10.277 5.121 1.00 89.56 247 LEU A C 1
ATOM 1927 O O . LEU A 1 247 ? -0.763 9.233 5.698 1.00 89.56 247 LEU A O 1
ATOM 1931 N N . ASN A 1 248 ? -0.626 10.426 3.803 1.00 82.00 248 ASN A N 1
ATOM 1932 C CA . ASN A 1 248 ? -1.177 9.370 2.941 1.00 82.00 248 ASN A CA 1
ATOM 1933 C C . ASN A 1 248 ? -0.359 9.147 1.670 1.00 82.00 248 ASN A C 1
ATOM 1935 O O . ASN A 1 248 ? -0.917 8.805 0.630 1.00 82.00 248 ASN A O 1
ATOM 1939 N N . ASN A 1 249 ? 0.945 9.395 1.732 1.00 81.94 249 ASN A N 1
ATOM 1940 C CA . ASN A 1 249 ? 1.809 9.190 0.577 1.00 81.94 249 ASN A CA 1
ATOM 1941 C C . ASN A 1 249 ? 1.787 7.708 0.182 1.00 81.94 249 ASN A C 1
ATOM 1943 O O . ASN A 1 249 ? 1.814 6.832 1.053 1.00 81.94 249 ASN A O 1
ATOM 1947 N N . PHE A 1 250 ? 1.774 7.433 -1.120 1.00 86.62 250 PHE A N 1
ATOM 1948 C CA . PHE A 1 250 ? 1.921 6.081 -1.651 1.00 86.62 250 PHE A CA 1
ATOM 1949 C C . PHE A 1 250 ? 3.406 5.722 -1.708 1.00 86.62 250 PHE A C 1
ATOM 1951 O O . PHE A 1 250 ? 4.028 5.648 -2.764 1.00 86.62 250 PHE A O 1
ATOM 1958 N N . ASP A 1 251 ? 4.016 5.606 -0.532 1.00 88.88 251 ASP A N 1
ATOM 1959 C CA . ASP A 1 251 ? 5.431 5.272 -0.415 1.00 88.88 251 ASP A CA 1
ATOM 1960 C C . ASP A 1 251 ? 5.688 3.759 -0.501 1.00 88.88 251 ASP A C 1
ATOM 1962 O O . ASP A 1 251 ? 4.775 2.950 -0.680 1.00 88.88 251 ASP A O 1
ATOM 1966 N N . GLY A 1 252 ? 6.959 3.368 -0.373 1.00 92.56 252 GLY A N 1
ATOM 1967 C CA . GLY A 1 252 ? 7.386 1.976 -0.513 1.00 92.56 252 GLY A CA 1
ATOM 1968 C C . GLY A 1 252 ? 6.675 0.999 0.422 1.00 92.56 252 GLY A C 1
ATOM 1969 O O . GLY A 1 252 ? 6.527 -0.165 0.063 1.00 92.56 252 GLY A O 1
ATOM 1970 N N . ARG A 1 253 ? 6.144 1.459 1.565 1.00 92.94 253 ARG A N 1
ATOM 1971 C CA . ARG A 1 253 ? 5.425 0.596 2.512 1.00 92.94 253 ARG A CA 1
ATOM 1972 C C . ARG A 1 253 ? 4.137 0.033 1.925 1.00 92.94 253 ARG A C 1
ATOM 1974 O O . ARG A 1 253 ? 3.725 -1.044 2.342 1.00 92.94 253 ARG A O 1
ATOM 1981 N N . VAL A 1 254 ? 3.504 0.712 0.965 1.00 94.25 254 VAL A N 1
ATOM 1982 C CA . VAL A 1 254 ? 2.317 0.166 0.287 1.00 94.25 254 VAL A CA 1
ATOM 1983 C C . VAL A 1 254 ? 2.681 -1.130 -0.432 1.00 94.25 254 VAL A C 1
ATOM 1985 O O . VAL A 1 254 ? 2.027 -2.150 -0.248 1.00 94.25 254 VAL A O 1
ATOM 1988 N N . PHE A 1 255 ? 3.787 -1.127 -1.171 1.00 95.88 255 PHE A N 1
ATOM 1989 C CA . PHE A 1 255 ? 4.278 -2.321 -1.849 1.00 95.88 255 PHE A CA 1
ATOM 1990 C C . PHE A 1 255 ? 4.794 -3.368 -0.864 1.00 95.88 255 PHE A C 1
ATOM 1992 O O . PHE A 1 255 ? 4.427 -4.529 -0.988 1.00 95.88 255 PHE A O 1
ATOM 1999 N N . THR A 1 256 ? 5.554 -2.966 0.163 1.00 95.56 256 THR A N 1
ATOM 2000 C CA . THR A 1 256 ? 6.021 -3.869 1.233 1.00 95.56 256 THR A CA 1
ATOM 2001 C C . THR A 1 256 ? 4.864 -4.643 1.863 1.00 95.56 256 THR A C 1
ATOM 2003 O O . THR A 1 256 ? 4.974 -5.841 2.099 1.00 95.56 256 THR A O 1
ATOM 2006 N N . THR A 1 257 ? 3.744 -3.966 2.119 1.00 95.38 257 THR A N 1
ATOM 2007 C CA . THR A 1 257 ? 2.601 -4.547 2.837 1.00 95.38 257 THR A CA 1
ATOM 2008 C C . THR A 1 257 ? 1.636 -5.340 1.959 1.00 95.38 257 THR A C 1
ATOM 2010 O O . THR A 1 257 ? 0.872 -6.161 2.473 1.00 95.38 257 THR A O 1
ATOM 2013 N N . LEU A 1 258 ? 1.693 -5.134 0.640 1.00 95.75 258 LEU A N 1
ATOM 2014 C CA . LEU A 1 258 ? 0.925 -5.883 -0.356 1.00 95.75 258 LEU A CA 1
ATOM 2015 C C . LEU A 1 258 ? 1.741 -6.976 -1.063 1.00 95.75 258 LEU A C 1
ATOM 2017 O O . LEU A 1 258 ? 1.186 -7.738 -1.845 1.00 95.75 258 LEU A O 1
ATOM 2021 N N . GLU A 1 259 ? 3.036 -7.080 -0.772 1.00 94.56 259 GLU A N 1
ATOM 2022 C CA . GLU A 1 259 ? 3.995 -7.979 -1.423 1.00 94.56 259 GLU A CA 1
ATOM 2023 C C . GLU A 1 259 ? 3.572 -9.447 -1.415 1.00 94.56 259 GLU A C 1
ATOM 2025 O O . GLU A 1 259 ? 3.733 -10.151 -2.407 1.00 94.56 259 GLU A O 1
ATOM 2030 N N . CYS A 1 260 ? 2.964 -9.897 -0.316 1.00 90.81 260 CYS A N 1
ATOM 2031 C CA . CYS A 1 260 ? 2.534 -11.285 -0.166 1.00 90.81 260 CYS A CA 1
ATOM 2032 C C . CYS A 1 260 ? 1.425 -11.657 -1.164 1.00 90.81 260 CYS A C 1
ATOM 2034 O O . CYS A 1 260 ? 1.192 -12.836 -1.421 1.00 90.81 260 CYS A O 1
ATOM 2036 N N . ASN A 1 261 ? 0.758 -10.659 -1.753 1.00 92.44 261 ASN A N 1
ATOM 2037 C CA . ASN A 1 261 ? -0.181 -10.848 -2.842 1.00 92.44 261 ASN A CA 1
ATOM 2038 C C . ASN A 1 261 ? -0.322 -9.565 -3.684 1.00 92.44 261 ASN A C 1
ATOM 2040 O O . ASN A 1 261 ? -1.196 -8.722 -3.450 1.00 92.44 261 ASN A O 1
ATOM 2044 N N . TYR A 1 262 ? 0.526 -9.436 -4.709 1.00 93.50 262 TYR A N 1
ATOM 2045 C CA . TYR A 1 262 ? 0.527 -8.275 -5.605 1.00 93.50 262 TYR A CA 1
ATOM 2046 C C . TYR A 1 262 ? -0.777 -8.063 -6.386 1.00 93.50 262 TYR A C 1
ATOM 2048 O O . TYR A 1 262 ? -0.982 -6.966 -6.912 1.00 93.50 262 TYR A O 1
ATOM 2056 N N . ASP A 1 263 ? -1.695 -9.037 -6.440 1.00 92.88 263 ASP A N 1
ATOM 2057 C CA . ASP A 1 263 ? -3.007 -8.809 -7.054 1.00 92.88 263 ASP A CA 1
ATOM 2058 C C . ASP A 1 263 ? -3.771 -7.691 -6.332 1.00 92.88 263 ASP A C 1
ATOM 2060 O O . ASP A 1 263 ? -4.609 -7.031 -6.946 1.00 92.88 263 ASP A O 1
ATOM 2064 N N . PHE A 1 264 ? -3.472 -7.422 -5.057 1.00 95.75 264 PHE A N 1
ATOM 2065 C CA . PHE A 1 264 ? -4.028 -6.272 -4.348 1.00 95.75 264 PHE A CA 1
ATOM 2066 C C . PHE A 1 264 ? -3.467 -4.935 -4.842 1.00 95.75 264 PHE A C 1
ATOM 2068 O O . PHE A 1 264 ? -4.217 -3.965 -4.891 1.00 95.75 264 PHE A O 1
ATOM 2075 N N . VAL A 1 265 ? -2.207 -4.868 -5.290 1.00 96.12 265 VAL A N 1
ATOM 2076 C CA . VAL A 1 265 ? -1.667 -3.662 -5.949 1.00 96.12 265 VAL A CA 1
ATOM 2077 C C . VAL A 1 265 ? -2.450 -3.377 -7.231 1.00 96.12 265 VAL A C 1
ATOM 2079 O O . VAL A 1 265 ? -2.858 -2.244 -7.469 1.00 96.12 265 VAL A O 1
ATOM 2082 N N . ALA A 1 266 ? -2.751 -4.418 -8.013 1.00 94.94 266 ALA A N 1
ATOM 2083 C CA . ALA A 1 266 ? -3.496 -4.298 -9.266 1.00 94.94 266 ALA A CA 1
ATOM 2084 C C . ALA A 1 266 ? -4.977 -3.900 -9.092 1.00 94.94 266 ALA A C 1
ATOM 2086 O O . ALA A 1 266 ? -5.637 -3.577 -10.080 1.00 94.94 266 ALA A O 1
ATOM 2087 N N . ARG A 1 267 ? -5.513 -3.946 -7.864 1.00 95.50 267 ARG A N 1
ATOM 2088 C CA . ARG A 1 267 ? -6.884 -3.512 -7.530 1.00 95.50 267 ARG A CA 1
ATOM 2089 C C . ARG A 1 267 ? -6.969 -2.037 -7.138 1.00 95.50 267 ARG A C 1
ATOM 2091 O O . ARG A 1 267 ? -8.075 -1.514 -7.035 1.00 95.50 267 ARG A O 1
ATOM 2098 N N . LEU A 1 268 ? -5.835 -1.382 -6.902 1.00 94.50 268 LEU A N 1
ATOM 2099 C CA . LEU A 1 268 ? -5.777 0.050 -6.634 1.00 94.50 268 LEU A CA 1
ATOM 2100 C C . LEU A 1 268 ? -5.802 0.825 -7.954 1.00 94.50 268 LEU A C 1
ATOM 2102 O O . LEU A 1 268 ? -5.164 0.413 -8.921 1.00 94.50 268 LEU A O 1
ATOM 2106 N N . ASP A 1 269 ? -6.502 1.961 -7.976 1.00 94.12 269 ASP A N 1
ATOM 2107 C CA . ASP A 1 269 ? -6.339 2.950 -9.041 1.00 94.12 269 ASP A CA 1
ATOM 2108 C C . ASP A 1 269 ? -5.164 3.861 -8.687 1.00 94.12 269 ASP A C 1
ATOM 2110 O O . ASP A 1 269 ? -5.270 4.740 -7.832 1.00 94.12 269 ASP A O 1
ATOM 2114 N N . LEU A 1 270 ? -4.023 3.628 -9.330 1.00 93.38 270 LEU A N 1
ATOM 2115 C CA . LEU A 1 270 ? -2.792 4.366 -9.059 1.00 93.38 270 LEU A CA 1
ATOM 2116 C C . LEU A 1 270 ? -2.871 5.850 -9.442 1.00 93.38 270 LEU A C 1
ATOM 2118 O O . LEU A 1 270 ? -2.039 6.625 -8.978 1.00 93.38 270 LEU A O 1
ATOM 2122 N N . THR A 1 271 ? -3.877 6.271 -10.219 1.00 91.50 271 THR A N 1
ATOM 2123 C CA . THR A 1 271 ? -4.076 7.694 -10.542 1.00 91.50 271 THR A CA 1
ATOM 2124 C C . THR A 1 271 ? -4.626 8.512 -9.372 1.00 91.50 271 THR A C 1
ATOM 2126 O O . THR A 1 271 ? -4.525 9.737 -9.381 1.00 91.50 271 THR A O 1
ATOM 2129 N N . GLU A 1 272 ? -5.140 7.848 -8.335 1.00 88.94 272 GLU A N 1
ATOM 2130 C CA . GLU A 1 272 ? -5.630 8.479 -7.103 1.00 88.94 272 GLU A CA 1
ATOM 2131 C C . GLU A 1 272 ? -4.504 8.766 -6.090 1.00 88.94 272 GLU A C 1
ATOM 2133 O O . GLU A 1 272 ? -4.757 9.268 -4.990 1.00 88.94 272 GLU A O 1
ATOM 2138 N N . TYR A 1 273 ? -3.252 8.438 -6.433 1.00 88.69 273 TYR A N 1
ATOM 2139 C CA . TYR A 1 273 ? -2.125 8.467 -5.510 1.00 88.69 273 TYR A CA 1
ATOM 2140 C C . TYR A 1 273 ? -0.899 9.205 -6.063 1.00 88.69 273 TYR A C 1
ATOM 2142 O O . TYR A 1 273 ? -0.477 9.008 -7.199 1.00 88.69 273 TYR A O 1
ATOM 2150 N N . ASP A 1 274 ? -0.266 9.997 -5.197 1.00 87.19 274 ASP A N 1
ATOM 2151 C CA . ASP A 1 274 ? 1.009 10.662 -5.473 1.00 87.19 274 ASP A CA 1
ATOM 2152 C C . ASP A 1 274 ? 2.204 9.801 -5.023 1.00 87.19 274 ASP A C 1
ATOM 2154 O O . ASP A 1 274 ? 2.089 8.974 -4.117 1.00 87.19 274 ASP A O 1
ATOM 2158 N N . GLU A 1 275 ? 3.382 10.054 -5.607 1.00 90.81 275 GLU A N 1
ATOM 2159 C CA . GLU A 1 275 ? 4.670 9.411 -5.276 1.00 90.81 275 GLU A CA 1
ATOM 2160 C C . GLU A 1 275 ? 4.748 7.894 -5.559 1.00 90.81 275 GLU A C 1
ATOM 2162 O O . GLU A 1 275 ? 5.736 7.269 -5.180 1.00 90.81 275 GLU A O 1
ATOM 2167 N N . VAL A 1 276 ? 3.778 7.304 -6.273 1.00 92.44 276 VAL A N 1
ATOM 2168 C CA . VAL A 1 276 ? 3.702 5.853 -6.561 1.00 92.44 276 VAL A CA 1
ATOM 2169 C C . VAL A 1 276 ? 5.033 5.275 -7.055 1.00 92.44 276 VAL A C 1
ATOM 2171 O O . VAL A 1 276 ? 5.520 4.289 -6.509 1.00 92.44 276 VAL A O 1
ATOM 2174 N N . TRP A 1 277 ? 5.658 5.902 -8.054 1.00 94.12 277 TRP A N 1
ATOM 2175 C CA . TRP A 1 277 ? 6.883 5.389 -8.687 1.00 94.12 277 TRP A CA 1
ATOM 2176 C C . TRP A 1 277 ? 8.128 5.551 -7.825 1.00 94.12 277 TRP A C 1
ATOM 2178 O O . TRP A 1 277 ? 8.998 4.683 -7.811 1.00 94.12 277 TRP A O 1
ATOM 2188 N N . LYS A 1 278 ? 8.175 6.613 -7.024 1.00 94.69 278 LYS A N 1
ATOM 2189 C CA . LYS A 1 278 ? 9.188 6.775 -5.985 1.00 94.69 278 LYS A CA 1
ATOM 2190 C C . LYS A 1 278 ? 9.017 5.748 -4.873 1.00 94.69 278 LYS A C 1
ATOM 2192 O O . LYS A 1 278 ? 10.002 5.204 -4.378 1.00 94.69 278 LYS A O 1
ATOM 2197 N N . GLY A 1 279 ? 7.776 5.476 -4.475 1.00 95.06 279 GLY A N 1
ATOM 2198 C CA . GLY A 1 279 ? 7.438 4.405 -3.549 1.00 95.06 279 GLY A CA 1
ATOM 2199 C C . GLY A 1 279 ? 7.891 3.050 -4.083 1.00 95.06 279 GLY A C 1
ATOM 2200 O O . GLY A 1 279 ? 8.582 2.323 -3.376 1.00 95.06 279 GLY A O 1
ATOM 2201 N N . PHE A 1 280 ? 7.582 2.757 -5.346 1.00 96.38 280 PHE A N 1
ATOM 2202 C CA . PHE A 1 280 ? 7.940 1.505 -6.009 1.00 96.38 280 PHE A CA 1
ATOM 2203 C C . PHE A 1 280 ? 9.458 1.320 -6.109 1.00 96.38 280 PHE A C 1
ATOM 2205 O O . PHE A 1 280 ? 9.977 0.279 -5.717 1.00 96.38 280 PHE A O 1
ATOM 2212 N N . SER A 1 281 ? 10.178 2.366 -6.526 1.00 96.00 281 SER A N 1
ATOM 2213 C CA . SER A 1 281 ? 11.645 2.395 -6.563 1.00 96.00 281 SER A CA 1
ATOM 2214 C C . SER A 1 281 ? 12.256 2.073 -5.192 1.00 96.00 281 SER A C 1
ATOM 2216 O O . SER A 1 281 ? 13.042 1.135 -5.054 1.00 96.00 281 SER A O 1
ATOM 2218 N N . LYS A 1 282 ? 11.812 2.774 -4.137 1.00 96.06 282 LYS A N 1
ATOM 2219 C CA . LYS A 1 282 ? 12.264 2.525 -2.757 1.00 96.06 282 LYS A CA 1
ATOM 2220 C C . LYS A 1 282 ? 11.940 1.118 -2.271 1.00 96.06 282 LYS A C 1
ATOM 2222 O O . LYS A 1 282 ? 12.722 0.541 -1.521 1.00 96.06 282 LYS A O 1
ATOM 2227 N N . TYR A 1 283 ? 10.782 0.596 -2.659 1.00 96.81 283 TYR A N 1
ATOM 2228 C CA . TYR A 1 283 ? 10.357 -0.749 -2.311 1.00 96.81 283 TYR A CA 1
ATOM 2229 C C . TYR A 1 283 ? 11.281 -1.811 -2.914 1.00 96.81 283 TYR A C 1
ATOM 2231 O O . TYR A 1 283 ? 11.758 -2.658 -2.165 1.00 96.81 283 TYR A O 1
ATOM 2239 N N . LEU A 1 284 ? 11.580 -1.741 -4.217 1.00 96.31 284 LEU A N 1
ATOM 2240 C CA . LEU A 1 284 ? 12.460 -2.709 -4.881 1.00 96.31 284 LEU A CA 1
ATOM 2241 C C . LEU A 1 284 ? 13.846 -2.738 -4.224 1.00 96.31 284 LEU A C 1
ATOM 2243 O O . LEU A 1 284 ? 14.310 -3.793 -3.789 1.00 96.31 284 LEU A O 1
ATOM 2247 N N . SER A 1 285 ? 14.468 -1.567 -4.047 1.00 93.50 285 SER A N 1
ATOM 2248 C CA . SER A 1 285 ? 15.769 -1.474 -3.375 1.00 93.50 285 SER A CA 1
ATOM 2249 C C . SER A 1 285 ? 15.701 -1.958 -1.923 1.00 93.50 285 SER A C 1
ATOM 2251 O O . SER A 1 285 ? 16.577 -2.693 -1.472 1.00 93.50 285 SER A O 1
ATOM 2253 N N . GLY A 1 286 ? 14.646 -1.590 -1.188 1.00 94.62 286 GLY A N 1
ATOM 2254 C CA . GLY A 1 286 ? 14.439 -2.012 0.197 1.00 94.62 286 GLY A CA 1
ATOM 2255 C C . GLY A 1 286 ? 14.242 -3.522 0.346 1.00 94.62 286 GLY A C 1
ATOM 2256 O O . GLY A 1 286 ? 14.795 -4.111 1.275 1.00 94.62 286 GLY A O 1
ATOM 2257 N N . LYS A 1 287 ? 13.514 -4.157 -0.581 1.00 95.19 287 LYS A N 1
ATOM 2258 C CA . LYS A 1 287 ? 13.309 -5.610 -0.615 1.00 95.19 287 LYS A CA 1
ATOM 2259 C C . LYS A 1 287 ? 14.637 -6.336 -0.813 1.00 95.19 287 LYS A C 1
ATOM 2261 O O . LYS A 1 287 ? 14.961 -7.209 -0.014 1.00 95.19 287 LYS A O 1
ATOM 2266 N N . LEU A 1 288 ? 15.442 -5.932 -1.798 1.00 94.00 288 LEU A N 1
ATOM 2267 C CA . LEU A 1 288 ? 16.743 -6.556 -2.070 1.00 94.00 288 LEU A CA 1
ATOM 2268 C C . LEU A 1 288 ? 17.740 -6.386 -0.915 1.00 94.00 288 LEU A C 1
ATOM 2270 O O . LEU A 1 288 ? 18.425 -7.343 -0.546 1.00 94.00 288 LEU A O 1
ATOM 2274 N N . VAL A 1 289 ? 17.792 -5.196 -0.305 1.00 94.19 289 VAL A N 1
ATOM 2275 C CA . VAL A 1 289 ? 18.623 -4.945 0.885 1.00 94.19 289 VAL A CA 1
ATOM 2276 C C . VAL A 1 289 ? 18.178 -5.822 2.051 1.00 94.19 289 VAL A C 1
ATOM 2278 O O . VAL A 1 289 ? 19.017 -6.454 2.688 1.00 94.19 289 VAL A O 1
ATOM 2281 N N . TYR A 1 290 ? 16.871 -5.901 2.315 1.00 94.00 290 TYR A N 1
ATOM 2282 C CA . TYR A 1 290 ? 16.352 -6.727 3.401 1.00 94.00 290 TYR A CA 1
ATOM 2283 C C . TYR A 1 290 ? 16.655 -8.209 3.175 1.00 94.00 290 TYR A C 1
ATOM 2285 O O . TYR A 1 290 ? 17.182 -8.857 4.072 1.00 94.00 290 TYR A O 1
ATOM 2293 N N . MET A 1 291 ? 16.429 -8.723 1.964 1.00 94.06 291 MET A N 1
ATOM 2294 C CA . MET A 1 291 ? 16.727 -10.115 1.607 1.00 94.06 291 MET A CA 1
ATOM 2295 C C . MET A 1 291 ? 18.219 -10.467 1.690 1.00 94.06 291 MET A C 1
ATOM 2297 O O . MET A 1 291 ? 18.562 -11.640 1.810 1.00 94.06 291 MET A O 1
ATOM 2301 N N . SER A 1 292 ? 19.100 -9.466 1.627 1.00 93.81 292 SER A N 1
ATOM 2302 C CA . SER A 1 292 ? 20.552 -9.634 1.763 1.00 93.81 292 SER A CA 1
ATOM 2303 C C . SER A 1 292 ? 21.054 -9.468 3.203 1.00 93.81 292 SER A C 1
ATOM 2305 O O . SER A 1 292 ? 22.257 -9.562 3.436 1.00 93.81 292 SER A O 1
ATOM 2307 N N . SER A 1 293 ? 20.170 -9.170 4.160 1.00 94.31 293 SER A N 1
ATOM 2308 C CA . SER A 1 293 ? 20.547 -8.977 5.564 1.00 94.31 293 SER A CA 1
ATOM 2309 C C . SER A 1 293 ? 20.705 -10.300 6.312 1.00 94.31 293 SER A C 1
ATOM 2311 O O . SER A 1 293 ? 20.031 -11.282 6.005 1.00 94.31 293 SER A O 1
ATOM 2313 N N . ASP A 1 294 ? 21.549 -10.303 7.347 1.00 93.12 294 ASP A N 1
ATOM 2314 C CA . ASP A 1 294 ? 21.778 -11.477 8.204 1.00 93.12 294 ASP A CA 1
ATOM 2315 C C . ASP A 1 294 ? 20.509 -11.923 8.961 1.00 93.12 294 ASP A C 1
ATOM 2317 O O . ASP A 1 294 ? 20.391 -13.085 9.351 1.00 93.12 294 ASP A O 1
ATOM 2321 N N . ASP A 1 295 ? 19.552 -11.007 9.147 1.00 87.81 295 ASP A N 1
ATOM 2322 C CA . ASP A 1 295 ? 18.280 -11.250 9.834 1.00 87.81 295 ASP A CA 1
ATOM 2323 C C . ASP A 1 295 ? 17.188 -11.809 8.902 1.00 87.81 295 ASP A C 1
ATOM 2325 O O . ASP A 1 295 ? 16.087 -12.136 9.357 1.00 87.81 295 ASP A O 1
ATOM 2329 N N . PHE A 1 296 ? 17.449 -11.909 7.592 1.00 91.81 296 PHE A N 1
ATOM 2330 C CA . PHE A 1 296 ? 16.464 -12.420 6.647 1.00 91.81 296 PHE A CA 1
ATOM 2331 C C . PHE A 1 296 ? 16.265 -13.927 6.804 1.00 91.81 296 PHE A C 1
ATOM 2333 O O . PHE A 1 296 ? 17.194 -14.726 6.686 1.00 91.81 296 PHE A O 1
ATOM 2340 N N . VAL A 1 297 ? 15.009 -14.324 7.002 1.00 89.19 297 VAL A N 1
ATOM 2341 C CA . VAL A 1 297 ? 14.600 -15.728 7.033 1.00 89.19 297 VAL A CA 1
ATOM 2342 C C . VAL A 1 297 ? 13.800 -16.028 5.763 1.00 89.19 297 VAL A C 1
ATOM 2344 O O . VAL A 1 297 ? 12.665 -15.553 5.646 1.00 89.19 297 VAL A O 1
ATOM 2347 N N . PRO A 1 298 ? 14.348 -16.822 4.820 1.00 90.06 298 PRO A N 1
ATOM 2348 C CA . PRO A 1 298 ? 13.626 -17.223 3.618 1.00 90.06 298 PRO A CA 1
ATOM 2349 C C . PRO A 1 298 ? 12.278 -17.862 3.960 1.00 90.06 298 PRO A C 1
ATOM 2351 O O . PRO A 1 298 ? 12.196 -18.701 4.857 1.00 90.06 298 PRO A O 1
ATOM 2354 N N . SER A 1 299 ? 11.238 -17.453 3.240 1.00 88.69 299 SER A N 1
ATOM 2355 C CA . SER A 1 299 ? 9.866 -17.945 3.389 1.00 88.69 299 SER A CA 1
ATOM 2356 C C . SER A 1 299 ? 9.283 -18.283 2.013 1.00 88.69 299 SER A C 1
ATOM 2358 O O . SER A 1 299 ? 9.828 -17.874 0.987 1.00 88.69 299 SER A O 1
ATOM 2360 N N . ASP A 1 300 ? 8.173 -19.010 1.991 1.00 88.06 300 ASP A N 1
ATOM 2361 C CA . ASP A 1 300 ? 7.393 -19.334 0.795 1.00 88.06 300 ASP A CA 1
ATOM 2362 C C . ASP A 1 300 ? 5.956 -18.804 0.924 1.00 88.06 300 ASP A C 1
ATOM 2364 O O . ASP A 1 300 ? 5.419 -18.675 2.023 1.00 88.06 300 ASP A O 1
ATOM 2368 N N . TYR A 1 301 ? 5.294 -18.517 -0.202 1.00 83.25 301 TYR A N 1
ATOM 2369 C CA . TYR A 1 301 ? 3.895 -18.064 -0.211 1.00 83.25 301 TYR A CA 1
ATOM 2370 C C . TYR A 1 301 ? 2.915 -19.111 0.353 1.00 83.25 301 TYR A C 1
ATOM 2372 O O . TYR A 1 301 ? 1.761 -18.795 0.637 1.00 83.25 301 TYR A O 1
ATOM 2380 N N . SER A 1 302 ? 3.344 -20.368 0.484 1.00 83.44 302 SER A N 1
ATOM 2381 C CA . SER A 1 302 ? 2.581 -21.454 1.102 1.00 83.44 302 SER A CA 1
ATOM 2382 C C . SER A 1 302 ? 2.840 -21.640 2.600 1.00 83.44 302 SER A C 1
ATOM 2384 O O . SER A 1 302 ? 2.173 -22.479 3.216 1.00 83.44 302 SER A O 1
ATOM 2386 N N . ASP A 1 303 ? 3.757 -20.871 3.195 1.00 82.56 303 ASP A N 1
ATOM 2387 C CA . ASP A 1 303 ? 4.069 -20.978 4.616 1.00 82.56 303 ASP A CA 1
ATOM 2388 C C . ASP A 1 303 ? 2.872 -20.593 5.495 1.00 82.56 303 ASP A C 1
ATOM 2390 O O . ASP A 1 303 ? 2.130 -19.644 5.236 1.00 82.56 303 ASP A O 1
ATOM 2394 N N . GLY A 1 304 ? 2.694 -21.341 6.585 1.00 81.00 304 GLY A N 1
ATOM 2395 C CA . GLY A 1 304 ? 1.700 -21.018 7.602 1.00 81.00 304 GLY A CA 1
ATOM 2396 C C . GLY A 1 304 ? 2.070 -19.749 8.374 1.00 81.00 304 GLY A C 1
ATOM 2397 O O . GLY A 1 304 ? 3.238 -19.509 8.681 1.00 81.00 304 GLY A O 1
ATOM 2398 N N . LEU A 1 305 ? 1.058 -18.961 8.736 1.00 85.81 305 LEU A N 1
ATOM 2399 C CA . LEU A 1 305 ? 1.227 -17.747 9.532 1.00 85.81 305 LEU A CA 1
ATOM 2400 C C . LEU A 1 305 ? 1.064 -18.093 11.015 1.00 85.81 305 LEU A C 1
ATOM 2402 O O . LEU A 1 305 ? -0.025 -18.438 11.463 1.00 85.81 305 LEU A O 1
ATOM 2406 N N . ASP A 1 306 ? 2.155 -18.025 11.772 1.00 84.19 306 ASP A N 1
ATOM 2407 C CA . ASP A 1 306 ? 2.227 -18.391 13.194 1.00 84.19 306 ASP A CA 1
ATOM 2408 C C . ASP A 1 306 ? 2.159 -17.189 14.146 1.00 84.19 306 ASP A C 1
ATOM 2410 O O . ASP A 1 306 ? 2.279 -17.344 15.356 1.00 84.19 306 ASP A O 1
ATOM 2414 N N . TYR A 1 307 ? 1.946 -15.986 13.615 1.00 84.56 307 TYR A N 1
ATOM 2415 C CA . TYR A 1 307 ? 1.802 -14.750 14.390 1.00 84.56 307 TYR A CA 1
ATOM 2416 C C . TYR A 1 307 ? 0.355 -14.236 14.437 1.00 84.56 307 TYR A C 1
ATOM 2418 O O . TYR A 1 307 ? 0.057 -13.330 15.224 1.00 84.56 307 TYR A O 1
ATOM 2426 N N . MET A 1 308 ? -0.545 -14.777 13.603 1.00 91.50 308 MET A N 1
ATOM 2427 C CA . MET A 1 308 ? -1.957 -14.406 13.612 1.00 91.50 308 MET A CA 1
ATOM 2428 C C . MET A 1 308 ? -2.910 -15.586 13.459 1.00 91.50 308 MET A C 1
ATOM 2430 O O . MET A 1 308 ? -2.563 -16.610 12.880 1.00 91.50 308 MET A O 1
ATOM 2434 N N . ASP A 1 309 ? -4.128 -15.427 13.974 1.00 93.75 309 ASP A N 1
ATOM 2435 C CA . ASP A 1 309 ? -5.192 -16.420 13.838 1.00 93.75 309 ASP A CA 1
ATOM 2436 C C . ASP A 1 309 ? -6.096 -16.180 12.612 1.00 93.75 309 ASP A C 1
ATOM 2438 O O . ASP A 1 309 ? -5.928 -15.234 11.841 1.00 93.75 309 ASP A O 1
ATOM 2442 N N . ALA A 1 310 ? -7.112 -17.033 12.454 1.00 93.19 310 ALA A N 1
ATOM 2443 C CA . ALA A 1 310 ? -8.068 -16.985 11.347 1.00 93.19 310 ALA A CA 1
ATOM 2444 C C . ALA A 1 310 ? -8.974 -15.733 11.318 1.00 93.19 310 ALA A C 1
ATOM 2446 O O . ALA A 1 310 ? -9.743 -15.570 10.373 1.00 93.19 310 ALA A O 1
ATOM 2447 N N . ARG A 1 311 ? -8.921 -14.861 12.335 1.00 96.19 311 ARG A N 1
ATOM 2448 C CA . ARG A 1 311 ? -9.600 -13.553 12.352 1.00 96.19 311 ARG A CA 1
ATOM 2449 C C . ARG A 1 311 ? -8.615 -12.387 12.339 1.00 96.19 311 ARG A C 1
ATOM 2451 O O . ARG A 1 311 ? -9.045 -11.242 12.456 1.00 96.19 311 ARG A O 1
ATOM 2458 N N . GLY A 1 312 ? -7.322 -12.654 12.153 1.00 95.56 312 GLY A N 1
ATOM 2459 C CA . GLY A 1 312 ? -6.272 -11.644 12.042 1.00 95.56 312 GLY A CA 1
ATOM 2460 C C . GLY A 1 312 ? -5.769 -11.106 13.384 1.00 95.56 312 GLY A C 1
ATOM 2461 O O . GLY A 1 312 ? -5.107 -10.065 13.407 1.00 95.56 312 GLY A O 1
ATOM 2462 N N . ASN A 1 313 ? -6.077 -11.760 14.507 1.00 95.62 313 ASN A N 1
ATOM 2463 C CA . ASN A 1 313 ? -5.578 -11.328 15.815 1.00 95.62 313 ASN A CA 1
ATOM 2464 C C . ASN A 1 313 ? -4.089 -11.622 15.966 1.00 95.62 313 ASN A C 1
ATOM 2466 O O . ASN A 1 313 ? -3.633 -12.673 15.534 1.00 95.62 313 ASN A O 1
ATOM 2470 N N . ASN A 1 314 ? -3.360 -10.767 16.683 1.00 92.06 314 ASN A N 1
ATOM 2471 C CA . ASN A 1 314 ? -2.022 -11.102 17.170 1.00 92.06 314 ASN A CA 1
ATOM 2472 C C . ASN A 1 314 ? -2.102 -12.158 18.290 1.00 92.06 314 ASN A C 1
ATOM 2474 O O . ASN A 1 314 ? -2.674 -11.880 19.350 1.00 92.06 314 ASN A O 1
ATOM 2478 N N . ILE A 1 315 ? -1.496 -13.331 18.077 1.00 91.12 315 ILE A N 1
ATOM 2479 C CA . ILE A 1 315 ? -1.573 -14.468 19.015 1.00 91.12 315 ILE A CA 1
ATOM 2480 C C . ILE A 1 315 ? -0.463 -14.494 20.075 1.00 91.12 315 ILE A C 1
ATOM 2482 O O . ILE A 1 315 ? -0.479 -15.348 20.960 1.00 91.12 315 ILE A O 1
ATOM 2486 N N . SER A 1 316 ? 0.493 -13.567 20.014 1.00 90.94 316 SER A N 1
ATOM 2487 C CA . SER A 1 316 ? 1.595 -13.498 20.973 1.00 90.94 316 SER A CA 1
ATOM 2488 C C . SER A 1 316 ? 1.109 -13.042 22.350 1.00 90.94 316 SER A C 1
ATOM 2490 O O . SER A 1 316 ? 0.424 -12.024 22.470 1.00 90.94 316 SER A O 1
ATOM 2492 N N . GLU A 1 317 ? 1.513 -13.754 23.404 1.00 94.06 317 GLU A N 1
ATOM 2493 C CA . GLU A 1 317 ? 1.281 -13.352 24.797 1.00 94.06 317 GLU A CA 1
ATOM 2494 C C . GLU A 1 317 ? 2.009 -12.028 25.089 1.00 94.06 317 GLU A C 1
ATOM 2496 O O . GLU A 1 317 ? 3.223 -11.922 24.908 1.00 94.06 317 GLU A O 1
ATOM 2501 N N . ARG A 1 318 ? 1.277 -11.014 25.566 1.00 95.19 318 ARG A N 1
ATOM 2502 C CA . ARG A 1 318 ? 1.813 -9.682 25.879 1.00 95.19 318 ARG A CA 1
ATOM 2503 C C . ARG A 1 318 ? 1.614 -9.383 27.353 1.00 95.19 318 ARG A C 1
ATOM 2505 O O . ARG A 1 318 ? 0.484 -9.185 27.807 1.00 95.19 318 ARG A O 1
ATOM 2512 N N . ARG A 1 319 ? 2.710 -9.346 28.109 1.00 95.62 319 ARG A N 1
ATOM 2513 C CA . ARG A 1 319 ? 2.682 -9.111 29.557 1.00 95.62 319 ARG A CA 1
ATOM 2514 C C . ARG A 1 319 ? 2.451 -7.631 29.872 1.00 95.62 319 ARG A C 1
ATOM 2516 O O . ARG A 1 319 ? 3.197 -6.784 29.413 1.00 95.62 319 ARG A O 1
ATOM 2523 N N . GLY A 1 320 ? 1.448 -7.329 30.690 1.00 94.00 320 GLY A N 1
ATOM 2524 C CA . GLY A 1 320 ? 1.179 -5.955 31.119 1.00 94.00 320 GLY A CA 1
ATOM 2525 C C . GLY A 1 320 ? 2.215 -5.382 32.089 1.00 94.00 320 GLY A C 1
ATOM 2526 O O . GLY A 1 320 ? 3.004 -6.127 32.680 1.00 94.00 320 GLY A O 1
ATOM 2527 N N . GLY A 1 321 ? 2.155 -4.065 32.285 1.00 90.12 321 GLY A N 1
ATOM 2528 C CA . GLY A 1 321 ? 3.004 -3.329 33.222 1.00 90.12 321 GLY A CA 1
ATOM 2529 C C . GLY A 1 321 ? 3.979 -2.352 32.570 1.00 90.12 321 GLY A C 1
ATOM 2530 O O . GLY A 1 321 ? 4.969 -2.005 33.209 1.00 90.12 321 GLY A O 1
ATOM 2531 N N . PHE A 1 322 ? 3.726 -1.925 31.331 1.00 88.44 322 PHE A N 1
ATOM 2532 C CA . PHE A 1 322 ? 4.469 -0.831 30.715 1.00 88.44 322 PHE A CA 1
ATOM 2533 C C . PHE A 1 322 ? 4.304 0.449 31.538 1.00 88.44 322 PHE A C 1
ATOM 2535 O O . PHE A 1 322 ? 3.188 0.874 31.830 1.00 88.44 322 PHE A O 1
ATOM 2542 N N . ASP A 1 323 ? 5.421 1.061 31.912 1.00 81.12 323 ASP A N 1
ATOM 2543 C CA . ASP A 1 323 ? 5.457 2.336 32.615 1.00 81.12 323 ASP A CA 1
ATOM 2544 C C . ASP A 1 323 ? 6.177 3.342 31.724 1.00 81.12 323 ASP A C 1
ATOM 2546 O O . ASP A 1 323 ? 7.325 3.120 31.346 1.00 81.12 323 ASP A O 1
ATOM 2550 N N . ASN A 1 324 ? 5.495 4.430 31.371 1.00 79.62 324 ASN A N 1
ATOM 2551 C CA . ASN A 1 324 ? 6.061 5.494 30.545 1.00 79.62 324 ASN A CA 1
ATOM 2552 C C . ASN A 1 324 ? 6.801 6.536 31.407 1.00 79.62 324 ASN A C 1
ATOM 2554 O O . ASN A 1 324 ? 7.202 7.591 30.917 1.00 79.62 324 ASN A O 1
ATOM 2558 N N . GLU A 1 325 ? 6.951 6.254 32.707 1.00 81.31 325 GLU A N 1
ATOM 2559 C CA . GLU A 1 325 ? 7.644 7.088 33.691 1.00 81.31 325 GLU A CA 1
ATOM 2560 C C . GLU A 1 325 ? 7.108 8.533 33.733 1.00 81.31 325 GLU A C 1
ATOM 2562 O O . GLU A 1 325 ? 7.833 9.477 34.054 1.00 81.31 325 GLU A O 1
ATOM 2567 N N . GLY A 1 326 ? 5.827 8.732 33.398 1.00 71.69 326 GLY A N 1
ATOM 2568 C CA . GLY A 1 326 ? 5.199 10.050 33.326 1.00 71.69 326 GLY A CA 1
ATOM 2569 C C . GLY A 1 326 ? 5.623 10.915 32.135 1.00 71.69 326 GLY A C 1
ATOM 2570 O O . GLY A 1 326 ? 5.272 12.099 32.102 1.00 71.69 326 GLY A O 1
ATOM 2571 N N . LEU A 1 327 ? 6.365 10.379 31.158 1.00 77.50 327 LEU A N 1
ATOM 2572 C CA . LEU A 1 327 ? 6.750 11.123 29.957 1.00 77.50 327 LEU A CA 1
ATOM 2573 C C . LEU A 1 327 ? 5.518 11.448 29.110 1.00 77.50 327 LEU A C 1
ATOM 2575 O O . LEU A 1 327 ? 4.729 10.574 28.769 1.00 77.50 327 LEU A O 1
ATOM 2579 N N . ALA A 1 328 ? 5.350 12.711 28.727 1.00 80.44 328 ALA A N 1
ATOM 2580 C CA . ALA A 1 328 ? 4.247 13.082 27.851 1.00 80.44 328 ALA A CA 1
ATOM 2581 C C . ALA A 1 328 ? 4.379 12.400 26.480 1.00 80.44 328 ALA A C 1
ATOM 2583 O O . ALA A 1 328 ? 5.477 12.348 25.921 1.00 80.44 328 ALA A O 1
ATOM 2584 N N . TYR A 1 329 ? 3.266 11.928 25.919 1.00 81.94 329 TYR A N 1
ATOM 2585 C CA . TYR A 1 329 ? 3.237 11.373 24.564 1.00 81.94 329 TYR A CA 1
ATOM 2586 C C . TYR A 1 329 ? 2.371 12.198 23.614 1.00 81.94 329 TYR A C 1
ATOM 2588 O O . TYR A 1 329 ? 1.570 13.050 24.007 1.00 81.94 329 TYR A O 1
ATOM 2596 N N . GLU A 1 330 ? 2.585 11.971 22.323 1.00 84.19 330 GLU A N 1
ATOM 2597 C CA . GLU A 1 330 ? 2.049 12.823 21.275 1.00 84.19 330 GLU A CA 1
ATOM 2598 C C . GLU A 1 330 ? 0.615 12.443 20.894 1.00 84.19 330 GLU A C 1
ATOM 2600 O O . GLU A 1 330 ? 0.357 11.385 20.325 1.00 84.19 330 GLU A O 1
ATOM 2605 N N . ILE A 1 331 ? -0.314 13.358 21.167 1.00 89.44 331 ILE A N 1
ATOM 2606 C CA . ILE A 1 331 ? -1.639 13.388 20.545 1.00 89.44 331 ILE A CA 1
ATOM 2607 C C . ILE A 1 331 ? -1.583 14.361 19.375 1.00 89.44 331 ILE A C 1
ATOM 2609 O O . ILE A 1 331 ? -1.064 15.476 19.516 1.00 89.44 331 ILE A O 1
ATOM 2613 N N . LEU A 1 332 ? -2.160 13.956 18.244 1.00 90.62 332 LEU A N 1
ATOM 2614 C CA . LEU A 1 332 ? -2.261 14.779 17.052 1.00 90.62 332 LEU A CA 1
ATOM 2615 C C . LEU A 1 332 ? -2.941 16.110 17.378 1.00 90.62 332 LEU A C 1
ATOM 2617 O O . LEU A 1 332 ? -4.051 16.151 17.912 1.00 90.62 332 LEU A O 1
ATOM 2621 N N . SER A 1 333 ? -2.292 17.213 17.011 1.00 89.88 333 SER A N 1
ATOM 2622 C CA . SER A 1 333 ? -2.910 18.526 17.172 1.00 89.88 333 SER A CA 1
ATOM 2623 C C . SER A 1 333 ? -4.075 18.711 16.195 1.00 89.88 333 SER A C 1
ATOM 2625 O O . SER A 1 333 ? -3.999 18.336 15.022 1.00 89.88 333 SER A O 1
ATOM 2627 N N . THR A 1 334 ? -5.141 19.363 16.655 1.00 87.88 334 THR A N 1
ATOM 2628 C CA . THR A 1 334 ? -6.278 19.745 15.802 1.00 87.88 334 THR A CA 1
ATOM 2629 C C . THR A 1 334 ? -5.844 20.626 14.642 1.00 87.88 334 THR A C 1
ATOM 2631 O O . THR A 1 334 ? -6.297 20.418 13.526 1.00 87.88 334 THR A O 1
ATOM 2634 N N . VAL A 1 335 ? -4.887 21.528 14.868 1.00 85.75 335 VAL A N 1
ATOM 2635 C CA . VAL A 1 335 ? -4.291 22.373 13.824 1.00 85.75 335 VAL A CA 1
ATOM 2636 C C . VAL A 1 335 ? -3.697 21.528 12.696 1.00 85.75 335 VAL A C 1
ATOM 2638 O O . VAL A 1 335 ? -3.939 21.808 11.526 1.00 85.75 335 VAL A O 1
ATOM 2641 N N . GLN A 1 336 ? -2.940 20.477 13.020 1.00 88.56 336 GLN A N 1
ATOM 2642 C CA . GLN A 1 336 ? -2.366 19.588 12.009 1.00 88.56 336 GLN A CA 1
ATOM 2643 C C . GLN A 1 336 ? -3.446 18.794 11.269 1.00 88.56 336 GLN A C 1
ATOM 2645 O O . GLN A 1 336 ? -3.387 18.668 10.046 1.00 88.56 336 GLN A O 1
ATOM 2650 N N . PHE A 1 337 ? -4.448 18.289 11.991 1.00 89.31 337 PHE A N 1
ATOM 2651 C CA . PHE A 1 337 ? -5.573 17.579 11.388 1.00 89.31 337 PHE A CA 1
ATOM 2652 C C 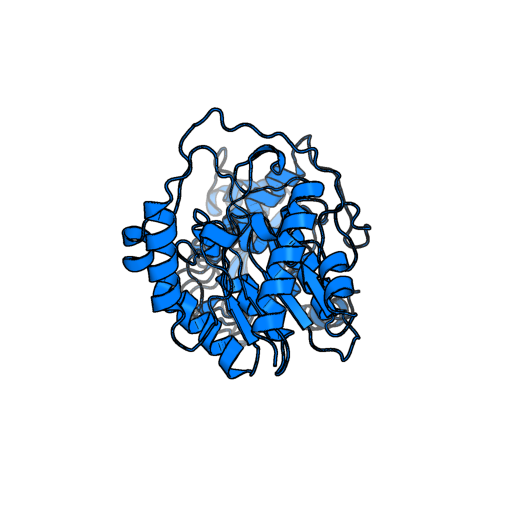. PHE A 1 337 ? -6.376 18.484 10.435 1.00 89.31 337 PHE A C 1
ATOM 2654 O O . PHE A 1 337 ? -6.642 18.097 9.298 1.00 89.31 337 PHE A O 1
ATOM 2661 N N . GLU A 1 338 ? -6.697 19.707 10.860 1.00 86.19 338 GLU A N 1
ATOM 2662 C CA . GLU A 1 338 ? -7.524 20.670 10.123 1.00 86.19 338 GLU A CA 1
ATOM 2663 C C . GLU A 1 338 ? -6.804 21.330 8.945 1.00 86.19 338 GLU A C 1
ATOM 2665 O O . GLU A 1 338 ? -7.428 21.559 7.910 1.00 86.19 338 GLU A O 1
ATOM 2670 N N . ASN A 1 339 ? -5.504 21.613 9.070 1.00 83.38 339 ASN A N 1
ATOM 2671 C CA . ASN A 1 339 ? -4.718 22.218 7.989 1.00 83.38 339 ASN A CA 1
ATOM 2672 C C . ASN A 1 339 ? -4.310 21.211 6.905 1.00 83.38 339 ASN A C 1
ATOM 2674 O O . ASN A 1 339 ? -3.814 21.603 5.849 1.00 83.38 339 ASN A O 1
ATOM 2678 N N . SER A 1 340 ? -4.484 19.917 7.165 1.00 83.19 340 SER A N 1
ATOM 2679 C CA . SER A 1 340 ? -4.242 18.861 6.188 1.00 83.19 340 SER A CA 1
ATOM 2680 C C . SER A 1 340 ? -5.515 18.517 5.402 1.00 83.19 340 SER A C 1
ATOM 2682 O O . SER A 1 340 ? -6.620 18.953 5.719 1.00 83.19 340 SER A O 1
ATOM 2684 N N . LEU A 1 341 ? -5.388 17.654 4.391 1.00 90.38 341 LEU A N 1
ATOM 2685 C CA . LEU A 1 341 ? -6.549 17.072 3.706 1.00 90.38 341 LEU A CA 1
ATOM 2686 C C . LEU A 1 341 ? -7.249 15.969 4.529 1.00 90.38 341 LEU A C 1
ATOM 2688 O O . LEU A 1 341 ? -8.203 15.368 4.033 1.00 90.38 341 LEU A O 1
ATOM 2692 N N . ALA A 1 342 ? -6.811 15.695 5.765 1.00 93.12 342 ALA A N 1
ATOM 2693 C CA . ALA A 1 342 ? -7.312 14.597 6.593 1.00 93.12 342 ALA A CA 1
ATOM 2694 C C . ALA A 1 342 ? -8.822 14.648 6.814 1.00 93.12 342 ALA A C 1
ATOM 2696 O O . ALA A 1 342 ? -9.505 13.653 6.587 1.00 93.12 342 ALA A O 1
ATOM 2697 N N . LYS A 1 343 ? -9.365 15.816 7.184 1.00 94.06 343 LYS A N 1
ATOM 2698 C CA . LYS A 1 343 ? -10.810 15.995 7.398 1.00 94.06 343 LYS A CA 1
ATOM 2699 C C . LYS A 1 343 ? -11.625 15.594 6.168 1.00 94.06 343 LYS A C 1
ATOM 2701 O O . LYS A 1 343 ? -12.626 14.894 6.288 1.00 94.06 343 LYS A O 1
ATOM 2706 N N . ARG A 1 344 ? -11.188 16.054 4.993 1.00 94.12 344 ARG A N 1
ATOM 2707 C CA . ARG A 1 344 ? -11.849 15.774 3.716 1.00 94.12 344 ARG A CA 1
ATOM 2708 C C . ARG A 1 344 ? -11.779 14.282 3.386 1.00 94.12 344 ARG A C 1
ATOM 2710 O O . ARG A 1 344 ? -12.813 13.682 3.131 1.00 94.12 344 ARG A O 1
ATOM 2717 N N . ARG A 1 345 ? -10.587 13.692 3.478 1.00 94.25 345 ARG A N 1
ATOM 2718 C CA . ARG A 1 345 ? -10.332 12.269 3.204 1.00 94.25 345 ARG A CA 1
ATOM 2719 C C . ARG A 1 345 ? -11.118 11.341 4.127 1.00 94.25 345 ARG A C 1
ATOM 2721 O O . ARG A 1 345 ? -11.718 10.379 3.657 1.00 94.25 345 ARG A O 1
ATOM 2728 N N . LEU A 1 346 ? -11.160 11.658 5.422 1.00 95.88 346 LEU A N 1
ATOM 2729 C CA . LEU A 1 346 ? -11.953 10.926 6.408 1.00 95.88 346 LEU A CA 1
ATOM 2730 C C . LEU A 1 346 ? -13.440 10.965 6.042 1.00 95.88 346 LEU A C 1
ATOM 2732 O O . LEU A 1 346 ? -14.084 9.919 5.996 1.00 95.88 346 LEU A O 1
ATOM 2736 N N . TYR A 1 347 ? -13.974 12.153 5.735 1.00 96.69 347 TYR A N 1
ATOM 2737 C CA . TYR A 1 347 ? -15.369 12.298 5.317 1.00 96.69 347 TYR A CA 1
ATOM 2738 C C . TYR A 1 347 ? -15.668 11.521 4.029 1.00 96.69 347 TYR A C 1
ATOM 2740 O O . TYR A 1 347 ? -16.669 10.816 3.969 1.00 96.69 347 TYR A O 1
ATOM 2748 N N . GLU A 1 348 ? -14.805 11.614 3.015 1.00 96.44 348 GLU A N 1
ATOM 2749 C CA . GLU A 1 348 ? -14.964 10.910 1.736 1.00 96.44 348 GLU A CA 1
ATOM 2750 C C . GLU A 1 348 ? -14.961 9.384 1.930 1.00 96.44 348 GLU A C 1
ATOM 2752 O O . GLU A 1 348 ? -15.877 8.714 1.450 1.00 96.44 348 GLU A O 1
ATOM 2757 N N . CYS A 1 349 ? -14.024 8.838 2.716 1.00 97.19 349 CYS A N 1
ATOM 2758 C CA . CYS A 1 349 ? -13.974 7.406 3.033 1.00 97.19 349 CYS A CA 1
ATOM 2759 C C . CYS A 1 349 ? -15.235 6.939 3.774 1.00 97.19 349 CYS A C 1
ATOM 2761 O O . CYS A 1 349 ? -15.856 5.943 3.400 1.00 97.19 349 CYS A O 1
ATOM 2763 N N . TYR A 1 350 ? -15.653 7.669 4.812 1.00 98.38 350 TYR A N 1
ATOM 2764 C CA . TYR A 1 350 ? -16.849 7.313 5.579 1.00 98.38 350 TYR A CA 1
ATOM 2765 C C . TYR A 1 350 ? -18.125 7.478 4.756 1.00 98.38 350 TYR A C 1
ATOM 2767 O O . TYR A 1 350 ? -19.049 6.675 4.881 1.00 98.38 350 TYR A O 1
ATOM 2775 N N . SER A 1 351 ? -18.186 8.486 3.886 1.00 98.50 351 SER A N 1
ATOM 2776 C CA . SER A 1 351 ? -19.311 8.689 2.978 1.00 98.50 351 SER A CA 1
ATOM 2777 C C . SER A 1 351 ? -19.410 7.569 1.944 1.00 98.50 351 SER A C 1
ATOM 2779 O O . SER A 1 351 ? -20.521 7.147 1.636 1.00 98.50 351 SER A O 1
ATOM 2781 N N . ALA A 1 352 ? -18.283 7.077 1.422 1.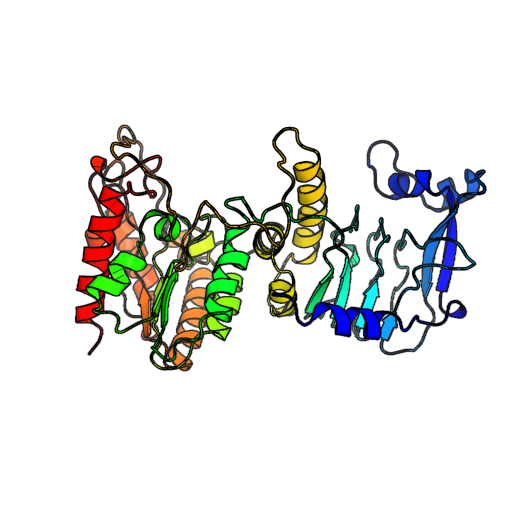00 98.06 352 ALA A N 1
ATOM 2782 C CA . ALA A 1 352 ? -18.270 5.951 0.494 1.00 98.06 352 ALA A CA 1
ATOM 2783 C C . ALA A 1 352 ? -18.808 4.678 1.168 1.00 98.06 352 ALA A C 1
ATOM 2785 O O . ALA A 1 352 ? -19.764 4.080 0.677 1.00 98.06 352 ALA A O 1
ATOM 2786 N N . LEU A 1 353 ? -18.274 4.327 2.344 1.00 98.62 353 LEU A N 1
ATOM 2787 C CA . LEU A 1 353 ? -18.708 3.152 3.108 1.00 98.62 353 LEU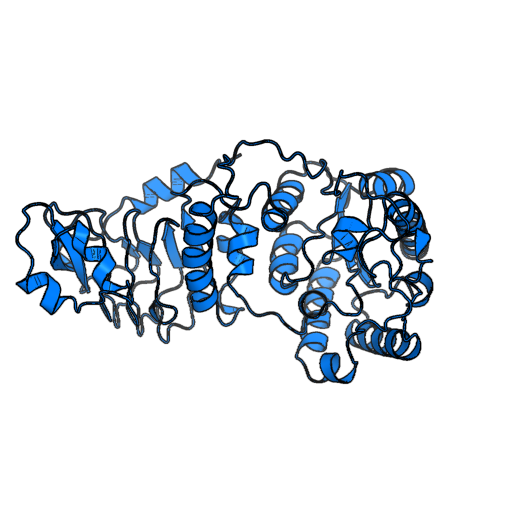 A CA 1
ATOM 2788 C C . LEU A 1 353 ? -20.187 3.245 3.522 1.00 98.62 353 LEU A C 1
ATOM 2790 O O . LEU A 1 353 ? -20.977 2.341 3.247 1.00 98.62 353 LEU A O 1
ATOM 2794 N N . SER A 1 354 ? -20.598 4.357 4.136 1.00 98.12 354 SER A N 1
ATOM 2795 C CA . SER A 1 354 ? -21.996 4.549 4.555 1.00 98.12 354 SER A CA 1
ATOM 2796 C C . SER A 1 354 ? -22.966 4.595 3.371 1.00 98.12 354 SER A C 1
ATOM 2798 O O . SER A 1 354 ? -24.082 4.088 3.478 1.00 98.12 354 SER A O 1
ATOM 2800 N N . GLY A 1 355 ? -22.537 5.112 2.214 1.00 98.12 355 GLY A N 1
ATOM 2801 C CA . GLY A 1 355 ? -23.304 5.085 0.967 1.00 98.12 355 GLY A CA 1
ATOM 2802 C C . GLY A 1 355 ? -23.592 3.670 0.447 1.00 98.12 355 GLY A C 1
ATOM 2803 O O . GLY A 1 355 ? -24.624 3.455 -0.184 1.00 98.12 355 GLY A O 1
ATOM 2804 N N . MET A 1 356 ? -22.740 2.690 0.772 1.00 97.88 356 MET A N 1
ATOM 2805 C CA . MET A 1 356 ? -22.965 1.261 0.498 1.00 97.88 356 MET A CA 1
ATOM 2806 C C . MET A 1 356 ? -23.913 0.596 1.514 1.00 97.88 356 MET A C 1
ATOM 2808 O O . MET A 1 356 ? -24.223 -0.590 1.397 1.00 97.88 356 MET A O 1
ATOM 2812 N N . GLY A 1 357 ? -24.368 1.335 2.530 1.00 97.88 357 GLY A N 1
ATOM 2813 C CA . GLY A 1 357 ? -25.153 0.812 3.645 1.00 97.88 357 GLY A CA 1
ATOM 2814 C C . GLY A 1 357 ? -24.318 0.088 4.705 1.00 97.88 357 GLY A C 1
ATOM 2815 O O . GLY A 1 357 ? -24.881 -0.720 5.446 1.00 97.88 357 GLY A O 1
ATOM 2816 N N . VAL A 1 358 ? -23.004 0.337 4.762 1.00 98.44 358 VAL A N 1
ATOM 2817 C CA . VAL A 1 358 ? -22.118 -0.138 5.837 1.00 98.44 358 VAL A CA 1
ATOM 2818 C C . VAL A 1 358 ? -22.288 0.768 7.058 1.00 98.44 358 VAL A C 1
ATOM 2820 O O . VAL A 1 358 ? -22.256 1.994 6.945 1.00 98.44 358 VAL A O 1
ATOM 2823 N N . GLY A 1 359 ? -22.452 0.184 8.243 1.00 98.00 359 GLY A N 1
ATOM 2824 C CA . GLY A 1 359 ? -22.451 0.931 9.498 1.00 98.00 359 GLY A CA 1
ATOM 2825 C C . GLY A 1 359 ? -21.038 1.391 9.846 1.00 98.00 359 GLY A C 1
ATOM 2826 O O . GLY A 1 359 ? -20.193 0.560 10.168 1.00 98.00 359 GLY A O 1
ATOM 2827 N N . VAL A 1 360 ? -20.776 2.698 9.793 1.00 98.50 360 VAL A N 1
ATOM 2828 C CA . VAL A 1 360 ? -19.447 3.257 10.080 1.00 98.50 360 VAL A CA 1
ATOM 2829 C C . VAL A 1 360 ? -19.397 3.803 11.503 1.00 98.50 360 VAL A C 1
ATOM 2831 O O . VAL A 1 360 ? -20.214 4.640 11.900 1.00 98.50 360 VAL A O 1
ATOM 2834 N N . PHE A 1 361 ? -18.410 3.347 12.264 1.00 98.06 361 PHE A N 1
ATOM 2835 C CA . PHE A 1 361 ? -18.188 3.721 13.652 1.00 98.06 361 PHE A CA 1
ATOM 2836 C C . PHE A 1 361 ? -16.757 4.204 13.819 1.00 98.06 361 PHE A C 1
ATOM 2838 O O . PHE A 1 361 ? -15.831 3.587 13.303 1.00 98.06 361 PHE A O 1
ATOM 2845 N N . VAL A 1 362 ? -16.572 5.303 14.543 1.00 97.19 362 VAL A N 1
ATOM 2846 C CA . VAL A 1 362 ? -15.242 5.836 14.841 1.00 97.19 362 VAL A CA 1
ATOM 2847 C C . VAL A 1 362 ? -15.070 6.031 16.342 1.00 97.19 362 VAL A C 1
ATOM 2849 O O . VAL A 1 362 ? -15.979 6.489 17.036 1.00 97.19 362 VAL A O 1
ATOM 2852 N N . GLY A 1 363 ? -13.907 5.652 16.844 1.00 95.56 363 GLY A N 1
ATOM 2853 C CA . GLY A 1 363 ? -13.452 5.908 18.205 1.00 95.56 363 GLY A CA 1
ATOM 2854 C C . GLY A 1 363 ? -11.954 6.174 18.182 1.00 95.56 363 GLY A C 1
ATOM 2855 O O . GLY A 1 363 ? -11.420 6.609 17.165 1.00 95.56 363 GLY A O 1
ATOM 2856 N N . PHE A 1 364 ? -11.271 5.866 19.276 1.00 95.19 364 PHE A N 1
ATOM 2857 C CA . PHE A 1 364 ? -9.813 5.768 19.302 1.00 95.19 364 PHE A CA 1
ATOM 2858 C C . PHE A 1 364 ? -9.405 4.354 19.692 1.00 95.19 364 PHE A C 1
ATOM 2860 O O . PHE A 1 364 ? -10.253 3.559 20.090 1.00 95.19 364 PHE A O 1
ATOM 2867 N N . GLY A 1 365 ? -8.131 4.023 19.523 1.00 93.94 365 GLY A N 1
ATOM 2868 C CA . GLY A 1 365 ? -7.527 2.849 20.144 1.00 93.94 365 GLY A CA 1
ATOM 2869 C C . GLY A 1 365 ? -7.436 2.975 21.670 1.00 93.94 365 GLY A C 1
ATOM 2870 O O . GLY A 1 365 ? -7.700 4.052 22.206 1.00 93.94 365 GLY A O 1
ATOM 2871 N N . PRO A 1 366 ? -7.037 1.909 22.385 1.00 94.62 366 PRO A N 1
ATOM 2872 C CA . PRO A 1 366 ? -6.722 1.996 23.807 1.00 94.62 366 PRO A CA 1
ATOM 2873 C C . PRO A 1 366 ? -5.502 2.893 24.025 1.00 94.62 366 PRO A C 1
ATOM 2875 O O . PRO A 1 366 ? -4.523 2.824 23.281 1.00 94.62 366 PRO A O 1
ATOM 2878 N N . VAL A 1 367 ? -5.572 3.738 25.048 1.00 92.44 367 VAL A N 1
ATOM 2879 C CA . VAL A 1 367 ? -4.590 4.792 25.308 1.00 92.44 367 VAL A CA 1
ATOM 2880 C C . VAL A 1 367 ? -4.182 4.777 26.780 1.00 92.44 367 VAL A C 1
ATOM 2882 O O . VAL A 1 367 ? -5.035 4.731 27.669 1.00 92.44 367 VAL A O 1
ATOM 2885 N N . ASN A 1 368 ? -2.876 4.798 27.042 1.00 91.56 368 ASN A N 1
ATOM 2886 C CA . ASN A 1 368 ? -2.332 4.799 28.398 1.00 91.56 368 ASN A CA 1
ATOM 2887 C C . ASN A 1 368 ? -2.641 6.121 29.115 1.00 91.56 368 ASN A C 1
ATOM 2889 O O . ASN A 1 368 ? -2.416 7.202 28.568 1.00 91.56 368 ASN A O 1
ATOM 2893 N N . SER A 1 369 ? -3.142 6.045 30.347 1.00 90.56 369 SER A N 1
ATOM 2894 C CA . SER A 1 369 ? -3.426 7.219 31.176 1.00 90.56 369 SER A CA 1
ATOM 2895 C C . SER A 1 369 ? -2.170 7.999 31.587 1.00 90.56 369 SER A C 1
ATOM 2897 O O . SER A 1 369 ? -2.271 9.192 31.886 1.00 90.56 369 SER A O 1
ATOM 2899 N N . ASP A 1 370 ? -0.995 7.362 31.585 1.00 86.12 370 ASP A N 1
ATOM 2900 C CA . ASP A 1 370 ? 0.266 7.973 32.008 1.00 86.12 370 ASP A CA 1
ATOM 2901 C C . ASP A 1 370 ? 0.878 8.897 30.941 1.00 86.12 370 ASP A C 1
ATOM 2903 O O . ASP A 1 370 ? 1.108 8.484 29.807 1.00 86.12 370 ASP A O 1
ATOM 2907 N N . GLY A 1 371 ? 1.170 10.152 31.299 1.00 75.56 371 GLY A N 1
ATOM 2908 C CA . GLY A 1 371 ? 1.694 11.157 30.359 1.00 75.56 371 GLY A CA 1
ATOM 2909 C C . GLY A 1 371 ? 0.657 11.733 29.379 1.00 75.56 371 GLY A C 1
ATOM 2910 O O . GLY A 1 371 ? 1.027 12.374 28.393 1.00 75.56 371 GLY A O 1
ATOM 2911 N N . LEU A 1 372 ? -0.638 11.518 29.633 1.00 85.56 372 LEU A N 1
ATOM 2912 C CA . LEU A 1 372 ? -1.728 11.914 28.742 1.00 85.56 372 LEU A CA 1
ATOM 2913 C C . LEU A 1 372 ? -2.159 13.384 28.909 1.00 85.56 372 LEU A C 1
ATOM 2915 O O . LEU A 1 372 ? -2.501 13.829 30.006 1.00 85.56 372 LEU A O 1
ATOM 2919 N N . ASP A 1 373 ? -2.264 14.116 27.796 1.00 87.69 373 ASP A N 1
ATOM 2920 C CA . ASP A 1 373 ? -2.947 15.415 27.737 1.00 87.69 373 ASP A CA 1
ATOM 2921 C C . ASP A 1 373 ? -4.418 15.228 27.332 1.00 87.69 373 ASP A C 1
ATOM 2923 O O . ASP A 1 373 ? -4.778 15.226 26.151 1.00 87.69 373 ASP A O 1
ATOM 2927 N N . TYR A 1 374 ? -5.290 15.090 28.332 1.00 90.94 374 TYR A N 1
ATOM 2928 C CA . TYR A 1 374 ? -6.732 14.926 28.121 1.00 90.94 374 TYR A CA 1
ATOM 2929 C C . TYR A 1 374 ? -7.344 16.072 27.308 1.00 90.94 374 TYR A C 1
ATOM 2931 O O . TYR A 1 374 ? -8.255 15.841 26.515 1.00 90.94 374 TYR A O 1
ATOM 2939 N N . SER A 1 375 ? -6.842 17.304 27.468 1.00 91.69 375 SER A N 1
ATOM 2940 C CA . SER A 1 375 ? -7.395 18.463 26.762 1.00 91.69 375 SER A CA 1
ATOM 2941 C C . SER A 1 375 ? -7.235 18.323 25.249 1.00 91.69 375 SER A C 1
ATOM 2943 O O . SER A 1 375 ? -8.206 18.506 24.510 1.00 91.69 375 SER A O 1
ATOM 2945 N N . ARG A 1 376 ? -6.059 17.868 24.800 1.00 91.50 376 ARG A N 1
ATOM 2946 C CA . ARG A 1 376 ? -5.795 17.543 23.392 1.00 91.50 376 ARG A CA 1
ATOM 2947 C C . ARG A 1 376 ? -6.639 16.375 22.898 1.00 91.50 376 ARG A C 1
ATOM 2949 O O . ARG A 1 376 ? -7.148 16.434 21.782 1.00 91.50 376 ARG A O 1
ATOM 2956 N N . GLY A 1 377 ? -6.831 15.348 23.724 1.00 92.81 377 GLY A N 1
ATOM 2957 C CA . GLY A 1 377 ? -7.709 14.221 23.401 1.00 92.81 377 GLY A CA 1
ATOM 2958 C C . GLY A 1 377 ? -9.144 14.657 23.094 1.00 92.81 377 GLY A C 1
ATOM 2959 O O . GLY A 1 377 ? -9.692 14.318 22.044 1.00 92.81 377 GLY A O 1
ATOM 2960 N N . TYR A 1 378 ? -9.732 15.495 23.955 1.00 94.88 378 TYR A N 1
ATOM 2961 C CA . TYR A 1 378 ? -11.078 16.038 23.739 1.00 94.88 378 TYR A CA 1
ATOM 2962 C C . TYR A 1 378 ? -11.164 16.953 22.514 1.00 94.88 378 TYR A C 1
ATOM 2964 O O . TYR A 1 378 ? -12.176 16.972 21.809 1.00 94.88 378 TYR A O 1
ATOM 2972 N N . GLU A 1 379 ? -10.124 17.744 22.256 1.00 95.06 379 GLU A N 1
ATOM 2973 C CA . GLU A 1 379 ? -10.051 18.587 21.065 1.00 95.06 379 GLU A CA 1
ATOM 2974 C C . GLU A 1 379 ? -10.034 17.757 19.780 1.00 95.06 379 GLU A C 1
ATOM 2976 O O . GLU A 1 379 ? -10.825 18.030 18.871 1.00 95.06 379 GLU A O 1
ATOM 2981 N N . LEU A 1 380 ? -9.202 16.714 19.731 1.00 94.00 380 LEU A N 1
ATOM 2982 C CA . LEU A 1 380 ? -9.133 15.795 18.601 1.00 94.00 380 LEU A CA 1
ATOM 2983 C C . LEU A 1 380 ? -10.454 15.038 18.405 1.00 94.00 380 LEU A C 1
ATOM 2985 O O . LEU A 1 380 ? -10.935 14.946 17.276 1.00 94.00 380 LEU A O 1
ATOM 2989 N N . GLU A 1 381 ? -11.092 14.563 19.482 1.00 95.12 381 GLU A N 1
ATOM 2990 C CA . GLU A 1 381 ? -12.415 13.927 19.404 1.00 95.12 381 GLU A CA 1
ATOM 2991 C C . GLU A 1 381 ? -13.445 14.866 18.758 1.00 95.12 381 GLU A C 1
ATOM 2993 O O . GLU A 1 381 ? -14.173 14.463 17.847 1.00 95.12 381 GLU A O 1
ATOM 2998 N N . ARG A 1 382 ? -13.498 16.137 19.185 1.00 95.44 382 ARG A N 1
ATOM 2999 C CA . ARG A 1 382 ? -14.409 17.128 18.588 1.00 95.44 382 ARG A CA 1
ATOM 3000 C C . ARG A 1 382 ? -14.117 17.350 17.107 1.00 95.44 382 ARG A C 1
ATOM 3002 O O . ARG A 1 382 ? -15.063 17.427 16.322 1.00 95.44 382 ARG A O 1
ATOM 3009 N N . ALA A 1 383 ? -12.844 17.433 16.725 1.00 95.25 383 ALA A N 1
ATOM 3010 C CA . ALA A 1 383 ? -12.442 17.611 15.333 1.00 95.25 383 ALA A CA 1
ATOM 3011 C C . ALA A 1 383 ? -12.851 16.410 14.463 1.00 95.25 383 ALA A C 1
ATOM 3013 O O . ALA A 1 383 ? -13.452 16.601 13.404 1.00 95.25 383 ALA A O 1
ATOM 3014 N N . ILE A 1 384 ? -12.618 15.178 14.931 1.00 95.19 384 ILE A N 1
ATOM 3015 C CA . ILE A 1 384 ? -13.029 13.949 14.235 1.00 95.19 384 ILE A CA 1
ATOM 3016 C C . ILE A 1 384 ? -14.551 13.852 14.150 1.00 95.19 384 ILE A C 1
ATOM 3018 O O . ILE A 1 384 ? -15.080 13.550 13.084 1.00 95.19 384 ILE A O 1
ATOM 3022 N N . ARG A 1 385 ? -15.280 14.170 15.224 1.00 95.88 385 ARG A N 1
ATOM 3023 C CA . ARG A 1 385 ? -16.751 14.199 15.221 1.00 95.88 385 ARG A CA 1
ATOM 3024 C C . ARG A 1 385 ? -17.293 15.181 14.183 1.00 95.88 385 ARG A C 1
ATOM 3026 O O . ARG A 1 385 ? -18.207 14.847 13.435 1.00 95.88 385 ARG A O 1
ATOM 3033 N N . ALA A 1 386 ? -16.711 16.377 14.111 1.00 95.38 386 ALA A N 1
ATOM 3034 C CA . ALA A 1 386 ? -17.079 17.382 13.120 1.00 95.38 386 ALA A CA 1
ATOM 3035 C C . ALA A 1 386 ? -16.700 16.966 11.686 1.00 95.38 386 ALA A C 1
ATOM 3037 O O . ALA A 1 386 ? -17.397 17.335 10.743 1.00 95.38 386 ALA A O 1
ATOM 3038 N N . ALA A 1 387 ? -15.606 16.220 11.514 1.00 95.31 387 ALA A N 1
ATOM 3039 C CA . ALA A 1 387 ? -15.172 15.675 10.231 1.00 95.31 387 ALA A CA 1
ATOM 3040 C C . ALA A 1 387 ? -16.069 14.531 9.743 1.00 95.31 387 ALA A C 1
ATOM 3042 O O . ALA A 1 387 ? -16.450 14.519 8.580 1.00 95.31 387 ALA A O 1
ATOM 3043 N N . ALA A 1 388 ? -16.425 13.601 10.629 1.00 95.69 388 ALA A N 1
ATOM 3044 C CA . ALA A 1 388 ? -17.273 12.452 10.329 1.00 95.69 388 ALA A CA 1
ATOM 3045 C C . ALA A 1 388 ? -18.709 12.860 9.961 1.00 95.69 388 ALA A C 1
ATOM 3047 O O . ALA A 1 388 ? -19.333 12.227 9.108 1.00 95.69 388 ALA A O 1
ATOM 3048 N N . GLY A 1 389 ? -19.232 13.922 10.585 1.00 94.88 389 GLY A N 1
ATOM 3049 C CA . GLY A 1 389 ? -20.577 14.426 10.316 1.00 94.88 389 GLY A CA 1
ATOM 3050 C C . GLY A 1 389 ? -21.654 13.369 10.574 1.00 94.88 389 GLY A C 1
ATOM 3051 O O . GLY A 1 389 ? -21.684 12.742 11.628 1.00 94.88 389 GLY A O 1
ATOM 3052 N N . ASP A 1 390 ? -22.544 13.177 9.604 1.00 94.88 390 ASP A N 1
ATOM 3053 C CA . ASP A 1 390 ? -23.598 12.158 9.615 1.00 94.88 390 ASP A CA 1
ATOM 3054 C C . ASP A 1 390 ? -23.140 10.799 9.055 1.00 94.88 390 ASP A C 1
ATOM 3056 O O . ASP A 1 390 ? -23.927 9.854 9.028 1.00 94.88 390 ASP A O 1
ATOM 3060 N N . LYS A 1 391 ? -21.889 10.693 8.580 1.00 97.50 391 LYS A N 1
ATOM 3061 C CA . LYS A 1 391 ? -21.386 9.512 7.857 1.00 97.50 391 LYS A CA 1
ATOM 3062 C C . LYS A 1 391 ? -20.839 8.420 8.759 1.00 97.50 391 LYS A C 1
ATOM 3064 O O . LYS A 1 391 ? -20.773 7.274 8.329 1.00 97.50 391 LYS A O 1
ATOM 3069 N N . ALA A 1 392 ? -20.470 8.754 9.993 1.00 96.81 392 ALA A N 1
ATOM 3070 C CA . ALA A 1 392 ? -20.057 7.778 10.990 1.00 96.81 392 ALA A CA 1
ATOM 3071 C C . ALA A 1 392 ? -20.529 8.174 12.388 1.00 96.81 392 ALA A C 1
ATOM 3073 O O . ALA A 1 392 ? -20.536 9.351 12.754 1.00 96.81 392 ALA A O 1
ATOM 3074 N N . ALA A 1 393 ? -20.875 7.176 13.195 1.00 95.38 393 ALA A N 1
ATOM 3075 C CA . ALA A 1 393 ? -21.179 7.378 14.601 1.00 95.38 393 ALA A CA 1
ATOM 3076 C C . ALA A 1 393 ? -19.884 7.372 15.423 1.00 95.38 393 ALA A C 1
ATOM 3078 O O . ALA A 1 393 ? -19.151 6.381 15.440 1.00 95.38 393 ALA A O 1
ATOM 3079 N N . VAL A 1 394 ? -19.620 8.456 16.156 1.00 94.25 394 VAL A N 1
ATOM 3080 C CA . VAL A 1 394 ? -18.576 8.444 17.190 1.00 94.25 394 VAL A CA 1
ATOM 3081 C C . VAL A 1 394 ? -19.120 7.689 18.403 1.00 94.25 394 VAL A C 1
ATOM 3083 O O . VAL A 1 394 ? -19.904 8.246 19.177 1.00 94.25 394 VAL A O 1
ATOM 3086 N N . TYR A 1 395 ? -18.777 6.407 18.511 1.00 95.00 395 TYR A N 1
ATOM 3087 C CA . TYR A 1 395 ? -19.417 5.465 19.439 1.00 95.00 395 TYR A CA 1
ATOM 3088 C C . TYR A 1 395 ? -18.688 5.326 20.782 1.00 95.00 395 TYR A C 1
ATOM 3090 O O . TYR A 1 395 ? -19.292 4.873 21.757 1.00 95.00 395 TYR A O 1
ATOM 3098 N N . MET A 1 396 ? -17.419 5.731 20.825 1.00 92.94 396 MET A N 1
ATOM 3099 C CA . MET A 1 396 ? -16.591 5.826 22.025 1.00 92.94 396 MET A CA 1
ATOM 3100 C C . MET A 1 396 ? -16.088 7.256 22.179 1.00 92.94 396 MET A C 1
ATOM 3102 O O . MET A 1 396 ? -15.655 7.865 21.199 1.00 92.94 396 MET A O 1
ATOM 3106 N N . THR A 1 397 ? -16.156 7.789 23.397 1.00 91.62 397 THR A N 1
ATOM 3107 C CA . THR A 1 397 ? -15.494 9.056 23.731 1.00 91.62 397 THR A CA 1
ATOM 3108 C C . THR A 1 397 ? -14.004 8.829 23.970 1.00 91.62 397 THR A C 1
ATOM 3110 O O . THR A 1 397 ? -13.543 7.692 24.097 1.00 91.62 397 THR A O 1
ATOM 3113 N N . PHE A 1 398 ? -13.239 9.912 24.066 1.00 93.00 398 PHE A N 1
ATOM 3114 C CA . PHE A 1 398 ? -11.836 9.841 24.448 1.00 93.00 398 PHE A CA 1
ATOM 3115 C C . PHE A 1 398 ? -11.650 9.152 25.811 1.00 93.00 398 PHE A C 1
ATOM 3117 O O . PHE A 1 398 ? -10.808 8.270 25.935 1.00 93.00 398 PHE A O 1
ATOM 3124 N N . ASP A 1 399 ? -12.506 9.455 26.793 1.00 93.69 399 ASP A N 1
ATOM 3125 C CA . ASP A 1 399 ? -12.470 8.823 28.122 1.00 93.69 399 ASP A CA 1
ATOM 3126 C C . ASP A 1 399 ? -12.687 7.307 28.076 1.00 93.69 399 ASP A C 1
ATOM 3128 O O . ASP A 1 399 ? -12.036 6.565 28.810 1.00 93.69 399 ASP A O 1
ATOM 3132 N N . ASP A 1 400 ? -13.567 6.825 27.190 1.00 93.81 400 ASP A N 1
ATOM 3133 C CA . ASP A 1 400 ? -13.805 5.386 27.025 1.00 93.81 400 ASP A CA 1
ATOM 3134 C C . ASP A 1 400 ? -12.531 4.639 26.578 1.00 93.81 400 ASP A C 1
ATOM 3136 O O . ASP A 1 400 ? -12.402 3.426 26.797 1.00 93.81 400 ASP A O 1
ATOM 3140 N N . CYS A 1 401 ? -11.600 5.365 25.950 1.00 93.62 401 CYS A N 1
ATOM 3141 C CA . CYS A 1 401 ? -10.368 4.847 25.374 1.00 93.62 401 CYS A CA 1
ATOM 3142 C C . CYS A 1 401 ? -9.204 4.773 26.373 1.00 93.62 401 CYS A C 1
ATOM 3144 O O . CYS A 1 401 ? -8.243 4.043 26.131 1.00 93.62 401 CYS A O 1
ATOM 3146 N N . VAL A 1 402 ? -9.294 5.487 27.497 1.00 94.50 402 VAL A N 1
ATOM 3147 C CA . VAL A 1 402 ? -8.213 5.569 28.482 1.00 94.50 402 VAL A CA 1
ATOM 3148 C C . VAL A 1 402 ? -8.200 4.336 29.392 1.00 94.50 402 VAL A C 1
ATOM 3150 O O . VAL A 1 402 ? -9.236 3.862 29.883 1.00 94.50 402 VAL A O 1
ATOM 3153 N N . MET A 1 403 ? -7.005 3.793 29.613 1.00 94.81 403 MET A N 1
ATOM 3154 C CA . MET A 1 403 ? -6.763 2.624 30.454 1.00 94.81 403 MET A CA 1
ATOM 3155 C C . MET A 1 403 ? -5.528 2.824 31.334 1.00 94.81 403 MET A C 1
ATOM 3157 O O . MET A 1 403 ? -4.605 3.551 30.974 1.00 94.81 403 MET A O 1
ATOM 3161 N N . ASP A 1 404 ? -5.510 2.152 32.485 1.00 93.25 404 ASP A N 1
ATOM 3162 C CA . ASP A 1 404 ? -4.366 2.191 33.394 1.00 93.25 404 ASP A CA 1
ATOM 3163 C C . ASP A 1 404 ? -3.132 1.521 32.781 1.00 93.25 404 ASP A C 1
ATOM 3165 O O . ASP A 1 404 ? -3.234 0.529 32.054 1.00 93.25 404 ASP A O 1
ATOM 3169 N N . LYS A 1 405 ? -1.950 2.038 33.128 1.00 90.56 405 LYS A N 1
ATOM 3170 C CA . LYS A 1 405 ? -0.656 1.597 32.587 1.00 90.56 405 LYS A CA 1
ATOM 3171 C C . LYS A 1 405 ? -0.372 0.095 32.731 1.00 90.56 405 LYS A C 1
ATOM 3173 O O . LYS A 1 405 ? 0.290 -0.504 31.888 1.00 90.56 405 LYS A O 1
ATOM 3178 N N . GLU A 1 406 ? -0.941 -0.558 33.748 1.00 93.81 406 GLU A N 1
ATOM 3179 C CA . GLU A 1 406 ? -0.817 -2.012 33.944 1.00 93.81 406 GLU A CA 1
ATOM 3180 C C . GLU A 1 406 ? -1.371 -2.836 32.767 1.00 93.81 406 GLU A C 1
ATOM 3182 O O . GLU A 1 406 ? -0.969 -3.982 32.556 1.00 93.81 406 GLU A O 1
ATOM 3187 N N . TYR A 1 407 ? -2.251 -2.241 31.959 1.00 95.81 407 TYR A N 1
ATOM 3188 C CA . TYR A 1 407 ? -2.850 -2.870 30.790 1.00 95.81 407 TYR A CA 1
ATOM 3189 C C . TYR A 1 407 ? -2.060 -2.664 29.498 1.00 95.81 407 TYR A C 1
ATOM 3191 O O . TYR A 1 407 ? -2.541 -3.098 28.457 1.00 95.81 407 TYR A O 1
ATOM 3199 N N . PHE A 1 408 ? -0.861 -2.078 29.545 1.00 94.88 408 PHE A N 1
ATOM 3200 C CA . PHE A 1 408 ? 0.015 -1.868 28.386 1.00 94.88 408 PHE A CA 1
ATOM 3201 C C . PHE A 1 408 ? 1.280 -2.723 28.468 1.00 94.88 408 PHE A C 1
ATOM 3203 O O . PHE A 1 408 ? 1.717 -3.079 29.564 1.00 94.88 408 PHE A O 1
ATOM 3210 N N . TYR A 1 409 ? 1.823 -3.100 27.309 1.00 93.12 409 TYR A N 1
ATOM 3211 C CA . TYR A 1 409 ? 2.949 -4.035 27.179 1.00 93.12 409 TYR A CA 1
ATOM 3212 C C . TYR A 1 409 ? 4.293 -3.335 26.924 1.00 93.12 409 TYR A C 1
ATOM 3214 O O . TYR A 1 409 ? 5.231 -3.543 27.691 1.00 93.12 409 TYR A O 1
ATOM 3222 N N . ASP A 1 410 ? 4.384 -2.491 25.894 1.00 92.12 410 ASP A N 1
ATOM 3223 C CA . ASP A 1 410 ? 5.649 -1.878 25.445 1.00 92.12 410 ASP A CA 1
ATOM 3224 C C . ASP A 1 410 ? 5.527 -0.418 24.972 1.00 92.12 410 ASP A C 1
ATOM 3226 O O . ASP A 1 410 ? 6.541 0.259 24.812 1.00 92.12 410 ASP A O 1
ATOM 3230 N N . THR A 1 411 ? 4.312 0.082 24.744 1.00 90.12 411 THR A N 1
ATOM 3231 C CA . THR A 1 411 ? 4.052 1.470 24.340 1.00 90.12 411 THR A CA 1
ATOM 3232 C C . THR A 1 411 ? 2.759 1.990 24.970 1.00 90.12 411 THR A C 1
ATOM 3234 O O . THR A 1 411 ? 1.958 1.225 25.508 1.00 90.12 411 THR A O 1
ATOM 3237 N N . ASN A 1 412 ? 2.491 3.292 24.824 1.00 89.38 412 ASN A N 1
ATOM 3238 C CA . ASN A 1 412 ? 1.242 3.924 25.275 1.00 89.38 412 ASN A CA 1
ATOM 3239 C C . ASN A 1 412 ? -0.011 3.529 24.473 1.00 89.38 412 ASN A C 1
ATOM 3241 O O . ASN A 1 412 ? -1.106 3.992 24.795 1.00 89.38 412 ASN A O 1
ATOM 3245 N N . TYR A 1 413 ? 0.147 2.701 23.439 1.00 90.06 413 TYR A N 1
ATOM 3246 C CA . TYR A 1 413 ? -0.919 2.311 22.514 1.00 90.06 413 TYR A CA 1
ATOM 3247 C C . TYR A 1 413 ? -1.083 0.797 22.379 1.00 90.06 413 TYR A C 1
ATOM 3249 O O . TYR A 1 413 ? -2.078 0.331 21.827 1.00 90.06 413 TYR A O 1
ATOM 3257 N N . HIS A 1 414 ? -0.109 0.020 22.859 1.00 93.56 414 HIS A N 1
ATOM 3258 C CA . HIS A 1 414 ? -0.080 -1.432 22.730 1.00 93.56 414 HIS A CA 1
ATOM 3259 C C . HIS A 1 414 ? -0.546 -2.092 24.030 1.00 93.56 414 HIS A C 1
ATOM 3261 O O . HIS A 1 414 ? 0.234 -2.243 24.980 1.00 93.56 414 HIS A O 1
ATOM 3267 N N . PRO A 1 415 ? -1.816 -2.506 24.110 1.00 95.19 415 PRO A N 1
ATOM 3268 C CA . PRO A 1 415 ? -2.307 -3.176 25.291 1.00 95.19 415 PRO A CA 1
ATOM 3269 C C . PRO A 1 415 ? -1.716 -4.583 25.428 1.00 95.19 415 PRO A C 1
ATOM 3271 O O . PRO A 1 415 ? -1.452 -5.306 24.459 1.00 95.19 415 PRO A O 1
ATOM 3274 N N . SER A 1 416 ? -1.572 -4.989 26.682 1.00 96.69 416 SER A N 1
ATOM 3275 C CA . SER A 1 416 ? -1.311 -6.363 27.087 1.00 96.69 416 SER A CA 1
ATOM 3276 C C . SER A 1 416 ? -2.466 -7.282 26.687 1.00 96.69 416 SER A C 1
ATOM 3278 O O . SER A 1 416 ? -3.562 -6.822 26.357 1.00 96.69 416 SER A O 1
ATOM 3280 N N . THR A 1 417 ? -2.267 -8.599 26.769 1.00 96.06 417 THR A N 1
ATOM 3281 C CA . THR A 1 417 ? -3.345 -9.568 26.503 1.00 96.06 417 THR A CA 1
ATOM 3282 C C . THR A 1 417 ? -4.556 -9.321 27.417 1.00 96.06 417 THR A C 1
ATOM 3284 O O . THR A 1 417 ? -5.702 -9.363 26.970 1.00 96.06 417 THR A O 1
ATOM 3287 N N . ALA A 1 418 ? -4.319 -8.973 28.688 1.00 96.12 418 ALA A N 1
ATOM 3288 C CA . ALA A 1 418 ? -5.381 -8.605 29.627 1.00 96.12 418 ALA A CA 1
ATOM 3289 C C . ALA A 1 418 ? -6.053 -7.271 29.257 1.00 96.12 418 ALA A C 1
ATOM 3291 O O . ALA A 1 418 ? -7.280 -7.166 29.297 1.00 96.12 418 ALA A O 1
ATOM 3292 N N . GLY A 1 419 ? -5.261 -6.270 28.857 1.00 96.69 419 GLY A N 1
ATOM 3293 C CA . GLY A 1 419 ? -5.765 -4.974 28.411 1.00 96.69 419 GLY A CA 1
ATOM 3294 C C . GLY A 1 419 ? -6.655 -5.083 27.176 1.00 96.69 419 GLY A C 1
ATOM 3295 O O . GLY A 1 419 ? -7.764 -4.555 27.166 1.00 96.69 419 GLY A O 1
ATOM 3296 N N . SER A 1 420 ? -6.222 -5.848 26.171 1.00 96.94 420 SER A N 1
ATOM 3297 C CA . SER A 1 420 ? -6.993 -6.090 24.949 1.00 96.94 420 SER A CA 1
ATOM 3298 C C . SER A 1 420 ? -8.364 -6.700 25.251 1.00 96.94 420 SER A C 1
ATOM 3300 O O . SER A 1 420 ? -9.375 -6.248 24.713 1.00 96.94 420 SER A O 1
ATOM 3302 N N . LYS A 1 421 ? -8.425 -7.660 26.184 1.00 95.75 421 LYS A N 1
ATOM 3303 C CA . LYS A 1 421 ? -9.682 -8.286 26.607 1.00 95.75 421 LYS A CA 1
ATOM 3304 C C . LYS A 1 421 ? -10.660 -7.286 27.235 1.00 95.75 421 LYS A C 1
ATOM 3306 O O . LYS A 1 421 ? -11.838 -7.275 26.886 1.00 95.75 421 LYS A O 1
ATOM 3311 N N . ILE A 1 422 ? -10.180 -6.436 28.141 1.00 96.31 422 ILE A N 1
ATOM 3312 C CA . ILE A 1 422 ? -11.009 -5.395 28.774 1.00 96.31 422 ILE A CA 1
ATOM 3313 C C . ILE A 1 422 ? -11.484 -4.389 27.726 1.00 96.31 422 ILE A C 1
ATOM 3315 O O . ILE A 1 422 ? -12.637 -3.954 27.737 1.00 96.31 422 ILE A O 1
ATOM 3319 N N . TYR A 1 423 ? -10.592 -4.013 26.814 1.00 97.25 423 TYR A N 1
ATOM 3320 C CA . TYR A 1 423 ? -10.890 -2.998 25.825 1.00 97.25 423 TYR A CA 1
ATOM 3321 C C . TYR A 1 423 ? -11.962 -3.451 24.835 1.00 97.25 423 TYR A C 1
ATOM 3323 O O . TYR A 1 423 ? -12.936 -2.731 24.602 1.00 97.25 423 TYR A O 1
ATOM 3331 N N . ILE A 1 424 ? -11.848 -4.676 24.315 1.00 97.19 424 ILE A N 1
ATOM 3332 C CA . ILE A 1 424 ? -12.827 -5.195 23.360 1.00 97.19 424 ILE A CA 1
ATOM 3333 C C . ILE A 1 424 ? -14.218 -5.385 23.989 1.00 97.19 424 ILE A C 1
ATOM 3335 O O . ILE A 1 424 ? -15.228 -5.164 23.319 1.00 97.19 424 ILE A O 1
ATOM 3339 N N . GLU A 1 425 ? -14.308 -5.692 25.289 1.00 96.69 425 GLU A N 1
ATOM 3340 C CA . GLU A 1 425 ? -15.587 -5.710 26.013 1.00 96.69 425 GLU A CA 1
ATOM 3341 C C . GLU A 1 425 ? -16.262 -4.332 26.008 1.00 96.69 425 GLU A C 1
ATOM 3343 O O . GLU A 1 425 ? -17.456 -4.236 25.706 1.00 96.69 425 GLU A O 1
ATOM 3348 N N . ARG A 1 426 ? -15.501 -3.260 26.280 1.00 95.75 426 ARG A N 1
ATOM 3349 C CA . ARG A 1 426 ? -16.006 -1.876 26.216 1.00 95.75 426 ARG A CA 1
ATOM 3350 C C . ARG A 1 426 ? -16.478 -1.533 24.805 1.00 95.75 426 ARG A C 1
ATOM 3352 O O . ARG A 1 426 ? -17.592 -1.031 24.642 1.00 95.75 426 ARG A O 1
ATOM 3359 N N . VAL A 1 427 ? -15.671 -1.856 23.792 1.00 96.62 427 VAL A N 1
ATOM 3360 C CA . VAL A 1 427 ? -16.000 -1.643 22.374 1.00 96.62 427 VAL A CA 1
ATOM 3361 C C . VAL A 1 427 ? -17.328 -2.315 22.024 1.00 96.62 427 VAL A C 1
ATOM 3363 O O . VAL A 1 427 ? -18.246 -1.649 21.545 1.00 96.62 427 VAL A O 1
ATOM 3366 N N . VAL A 1 428 ? -17.480 -3.612 22.307 1.00 96.06 428 VAL A N 1
ATOM 3367 C CA . VAL A 1 428 ? -18.694 -4.364 21.959 1.00 96.06 428 VAL A CA 1
ATOM 3368 C C . VAL A 1 428 ? -19.913 -3.867 22.738 1.00 96.06 428 VAL A C 1
ATOM 3370 O O . VAL A 1 428 ? -20.997 -3.759 22.161 1.00 96.06 428 VAL A O 1
ATOM 3373 N N . GLN A 1 429 ? -19.769 -3.524 24.022 1.00 94.94 429 GLN A N 1
ATOM 3374 C CA . GLN A 1 429 ? -20.861 -2.927 24.799 1.00 94.94 429 GLN A CA 1
ATOM 3375 C C . GLN A 1 429 ? -21.347 -1.613 24.179 1.00 94.94 429 GLN A C 1
ATOM 3377 O O . GLN A 1 429 ? -22.554 -1.407 24.040 1.00 94.94 429 GLN A O 1
ATOM 3382 N N . ARG A 1 430 ? -20.425 -0.736 23.764 1.00 94.62 430 ARG A N 1
ATOM 3383 C CA . ARG A 1 430 ? -20.769 0.534 23.115 1.00 94.62 430 ARG A CA 1
ATOM 3384 C C . ARG A 1 430 ? -21.402 0.317 21.744 1.00 94.62 430 ARG A C 1
ATOM 3386 O O . ARG A 1 430 ? -22.426 0.937 21.466 1.00 94.62 430 ARG A O 1
ATOM 3393 N N . LEU A 1 431 ? -20.869 -0.597 20.931 1.00 93.62 431 LEU A N 1
ATOM 3394 C CA . LEU A 1 431 ? -21.434 -0.936 19.620 1.00 93.62 431 LEU A CA 1
ATOM 3395 C C . LEU A 1 431 ? -22.854 -1.501 19.731 1.00 93.62 431 LEU A C 1
ATOM 3397 O O . LEU A 1 431 ? -23.734 -1.075 18.989 1.00 93.62 431 LEU A O 1
ATOM 3401 N N . LYS A 1 432 ? -23.127 -2.393 20.693 1.00 90.94 432 LYS A N 1
ATOM 3402 C CA . LYS A 1 432 ? -24.479 -2.939 20.922 1.00 90.94 432 LYS A CA 1
ATOM 3403 C C . LYS A 1 432 ? -25.528 -1.867 21.217 1.00 90.94 432 LYS A C 1
ATOM 3405 O O . LYS A 1 432 ? -26.686 -2.061 20.879 1.00 90.94 432 LYS A O 1
ATOM 3410 N N . ASN A 1 433 ? -25.134 -0.739 21.808 1.00 85.00 433 ASN A N 1
ATOM 3411 C CA . ASN A 1 433 ? -26.048 0.381 22.046 1.00 85.00 433 ASN A CA 1
ATOM 3412 C C . ASN A 1 433 ? -26.373 1.171 20.766 1.00 85.00 433 ASN A C 1
ATOM 3414 O O . ASN A 1 433 ? -27.317 1.958 20.761 1.00 85.00 433 ASN A O 1
ATOM 3418 N N . GLN A 1 434 ? -25.587 0.984 19.703 1.00 81.56 434 GLN A N 1
ATOM 3419 C CA . GLN A 1 434 ? -25.766 1.642 18.408 1.00 81.56 434 GLN A CA 1
ATOM 3420 C C . GLN A 1 434 ? -26.455 0.739 17.376 1.00 81.56 434 GLN A C 1
ATOM 3422 O O . GLN A 1 434 ? -27.163 1.233 16.499 1.00 81.56 434 GLN A O 1
ATOM 3427 N N . ILE A 1 435 ? -26.259 -0.578 17.477 1.00 73.81 435 ILE A N 1
ATOM 3428 C CA . ILE A 1 435 ? -26.888 -1.575 16.607 1.00 73.81 435 ILE A CA 1
ATOM 3429 C C . ILE A 1 435 ? -28.324 -1.803 17.103 1.00 73.81 435 ILE A C 1
ATOM 3431 O O . ILE A 1 435 ? -28.522 -2.345 18.190 1.00 73.81 435 ILE A O 1
ATOM 3435 N N . LYS A 1 436 ? -29.319 -1.368 16.324 1.00 57.50 436 LYS A N 1
ATOM 3436 C CA . LYS A 1 436 ? -30.745 -1.600 16.611 1.00 57.50 436 LYS A CA 1
ATOM 3437 C C . LYS A 1 436 ? -31.207 -2.981 16.175 1.00 57.50 436 LYS A C 1
ATOM 3439 O O . LYS A 1 436 ? -30.819 -3.398 15.062 1.00 57.50 436 LYS A O 1
#

Secondary structure (DSSP, 8-state):
--SSHHHHHHHHT-PPPGGGEEEEEEEGGGGGGGT-GGG---HHHHHHH---S-EEEEEEEE----SEEE--SEETTEEEEEE-TTTTTT---SEEEPPTT--EE-TTTTTT-TT--EEEEETT-SEE-TTTTTT-----EEEEE--SPPSSTTSTTTHHHHHHHHHHT----SPEEEEESSHHHHHH--HHHHHHHTTT-SEEEE----TTS-HHHHHHHHHTT--TT-EEEE---TT-TTTTTS-----HHHHHHHGGGGGGGGGS-GGG-SSHHHHHHHHHHHHHHHHTSTT-----TT---SSB-TT--B-S--------TT----PPPHHHHHHSSHHHHHHHHHHHHHHTT-EEEE----EESTT--HHHHHHHHHHHHHHHTTSSEE-S-HHHHEE-GGGBSSSSS-B-HHHHHHHHHHHHHHHHTT--